Protein AF-0000000065886660 (afdb_homodimer)

Nearest PDB structures (foldseek):
  5f64-assembly2_C  TM=9.527E-01  e=3.305E-36  Shigella flexneri 2a str. 2457T
  3f6c-assembly3_B  TM=9.933E-01  e=7.565E-22  Escherichia coli K-12
  4gvp-assembly1_A  TM=5.693E-01  e=5.352E-15  Staphylococcus aureus subsp. aureus Mu50
  3cz5-assembly2_B  TM=9.365E-01  e=6.168E-10  Aurantimonas manganoxydans SI85-9A1
  4e7p-assembly2_A  TM=9.083E-01  e=7.001E-10  Streptococcus pneumoniae R6

Organism: Escherichia coli O157:H7 (NCBI:txid83334)

Solvent-accessible surface area (backbone atoms only — not comparable to full-atom values): 20986 Å² total; per-residue (Å²): 99,34,25,33,42,34,37,63,46,66,68,56,45,52,52,50,51,52,55,36,46,76,67,66,31,43,79,78,48,78,36,54,44,31,79,58,43,57,61,49,41,69,72,69,59,46,49,30,38,39,31,29,44,84,22,42,41,44,31,28,61,55,45,45,36,50,37,23,67,67,51,55,81,54,47,35,36,36,31,32,81,54,78,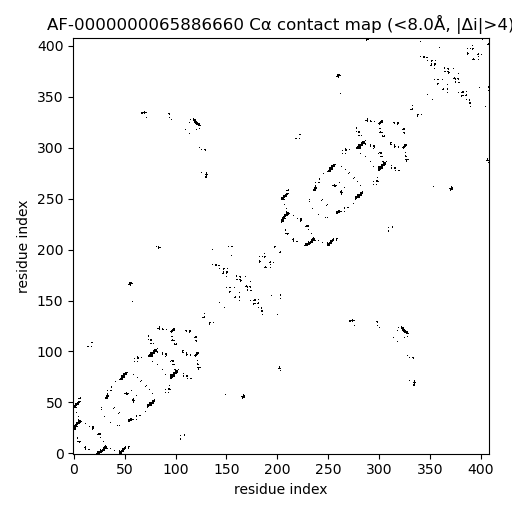31,38,69,60,26,51,54,39,46,75,48,56,40,30,19,33,36,26,59,68,90,27,68,62,50,55,53,51,24,52,52,34,38,76,70,43,20,23,26,31,48,54,63,67,62,78,47,51,48,87,56,62,66,59,53,56,35,60,69,67,54,50,72,66,31,47,53,51,49,51,39,44,70,70,67,45,49,61,63,56,45,13,61,38,53,67,49,50,52,68,56,45,50,50,38,48,52,51,44,28,58,58,62,71,32,90,42,71,65,44,46,53,52,52,26,54,77,68,57,44,116,99,33,25,33,42,33,38,62,45,67,68,58,46,52,53,50,49,52,54,37,46,75,68,66,31,44,77,78,48,78,35,56,43,32,79,59,42,57,61,50,42,70,70,67,60,46,49,30,37,40,30,28,45,82,24,42,39,43,33,28,61,56,46,46,37,51,36,22,66,69,52,56,81,55,46,35,37,36,31,31,81,54,78,30,37,68,60,28,50,54,38,46,75,48,56,38,32,21,34,37,25,60,66,88,27,68,62,49,54,54,52,25,52,51,33,37,76,72,43,20,23,28,30,49,53,61,66,61,77,47,51,48,87,56,63,66,58,53,56,34,58,68,68,53,48,72,66,31,48,53,52,51,52,40,44,70,70,67,44,50,60,64,54,46,12,62,37,51,67,49,49,51,67,55,45,50,50,38,49,52,50,45,27,57,59,62,70,32,92,43,70,65,44,45,50,51,52,25,55,78,67,56,44,116

Radius of gyration: 22.22 Å; Cα contacts (8 Å, |Δi|>4): 726; chains: 2; bounding box: 50×59×55 Å

Secondary structure (DSSP, 8-state):
-EEEEE-S-HHHHHHHHHHHHHTT-EEEEEESSSTTHHHHHHHH--SEEEEETT-SSS-HHHHHHHHHHTT--SEEEEEESS--HHHHHHHHHTT-SEEEESSS-THHHHHHHHHHHTTEEEEE--THHHHSSTHHHHHHHHT--HHHHHHHHHHHTT--HHHHHHHHTS-HHHHHHHHHHHHHHHT-SSHHHHHHHHHHTT--/-EEEEE-S-HHHHHHHHHHHHHTT-EEEEEESSSTTHHHHHHHH--SEEEEETT-SSS-HHHHHHHHHHTT--SEEEEEESS--HHHHHHHHHTT-SEEEESSS-HHHHHHHHHHHHTTEEEEE--THHHHSSTHHHHHHHHT--HHHHHHHHHHHTT--HHHHHHHHTS-HHHHHHHHHHHHHHHT-SSHHHHHHHHHHTT--

pLDDT: mean 89.89, std 8.39, range [53.09, 98.62]

Sequence (408 aa):
MNAIIIDDHPLAIAAIRNLLIKNDIEILAELTEGGSAVQRVETLKPDIVIIDVDIPGVNGIQVLETLRKRQYSGIIIIVSAKNDHFYGKHCADAGANGFVSKKEGMNNIIAAIEAAKNGYCYFPFSLNRFVGSLTSDQQKLDSLSKQEISVMRYILDGKDNNDIAEKMFISNKTVSTYKSRLMEKLECKSLMDLYTFAQRNKIGMNAIIIDDHPLAIAAIRNLLIKNDIEILAELTEGGSAVQRVETLKPDIVIIDVDIPGVNGIQVLETLRKRQYSGIIIIVSAKNDHFYGKHCADAGANGFVSKKEGMNNIIAAIEAAKNGYCYFPFSLNRFVGSLTSDQQKLDSLSKQEISVMRYILDGKDNNDIAEKMFISNKTVSTYKSRLMEKLECKSLMDLYTFAQRNKIG

Foldseek 3Di:
DEEEEEAQDPVLVVVLQVLCVVVVYHYPYYHQALPCVLVVCVVVVGQEYEHEQQGFAQGRLNSLLVNVVVVNDHAYEYEYCDQFQLVQVSSVVSPHQEYYYVVVHSVVVVVQVVQVVVVHGYHDDDPCCPPHPCVVQVVLSVPADPLLVLLLQCVLVVDDLVRSCRRHVHDSVVSVVSPVVSCVSNVHPDSVSSNVSCVVSVHD/DEEEEEAQDPVLVVVLQVLCVVVVYHYPYYHQALPCVLVVCVVVVGQEYEHEQQGFAQGRLNSLLVNVVVPNPHAYEYEYCDQFQLVQVSSVVSPHQEYYYVVVHSVVVVVQVVQVVVVHGYGDDDPCCPPHPCVVQVVLSVPADPLLVLLLQCVLVVDDLVRSCRRHVHDSVVSVVSPVVSCVSNVHPDSVSSNVSCVVSVHD

InterPro domains:
  IPR000792 Transcription regulator LuxR, C-terminal [PF00196] (142-198)
  IPR000792 Transcription regulator LuxR, C-terminal [PR00038] (144-158)
  IPR000792 Transcription regulator LuxR, C-terminal [PR00038] (158-174)
  IPR000792 Transcription regulator LuxR, C-terminal [PR00038] (174-186)
  IPR000792 Transcription regulator LuxR, C-terminal [PS00622] (158-185)
  IPR000792 Transcription regulator LuxR, C-terminal [PS50043] (137-202)
  IPR000792 Transcription regulator LuxR, C-terminal [SM00421] (141-198)
  IPR000792 Transcription regulator LuxR, C-terminal [cd06170] (144-200)
  IPR001789 Signal transduction response regulator, receiver domain [PF00072] (4-114)
  IPR001789 Signal transduction response regulator, receiver domain [PS50110] (2-117)
  IPR001789 Signal transduction response regulator, receiver domain [SM00448] (1-113)
  IPR011006 CheY-like superfamily [SSF52172] (1-124)
  IPR016032 Signal transduction response regulator, C-terminal effector [SSF46894] (134-202)
  IPR036388 Winged helix-like DNA-binding domain superfamily [G3DSA:1.10.10.10] (132-204)
  IPR051015 DNA-binding transcriptional activator EvgA-like [PTHR45566] (2-202)
  IPR058244 DNA-binding transcriptional activator EvgA [NF007419] (1-204)
  IPR058245 NreC/VraR/RcsB-like, phosphoacceptor receiver domain [cd17535] (4-118)

Structure (mmCIF, N/CA/C/O backbone):
data_AF-0000000065886660-model_v1
#
loop_
_entity.id
_entity.type
_entity.pdbx_description
1 polymer 'DNA-binding transcriptional activator EvgA'
#
loop_
_atom_site.group_PDB
_atom_site.id
_atom_site.type_symbol
_atom_site.label_atom_id
_atom_site.label_alt_id
_atom_site.label_comp_id
_atom_site.label_asym_id
_atom_site.label_entity_id
_atom_site.label_seq_id
_atom_site.pdbx_PDB_ins_code
_atom_site.Cartn_x
_atom_site.Cartn_y
_atom_site.Cartn_z
_atom_site.occupancy
_atom_site.B_iso_or_equiv
_atom_site.auth_seq_id
_atom_site.auth_comp_id
_atom_site.auth_asym_id
_atom_site.auth_atom_id
_atom_site.pdbx_PDB_model_num
ATOM 1 N N . MET A 1 1 ? 22.344 8.406 6.328 1 95.25 1 MET A N 1
ATOM 2 C CA . MET A 1 1 ? 21.109 9.023 5.855 1 95.25 1 MET A CA 1
ATOM 3 C C . MET A 1 1 ? 20.719 10.211 6.734 1 95.25 1 MET A C 1
ATOM 5 O O . MET A 1 1 ? 21.125 10.281 7.895 1 95.25 1 MET A O 1
ATOM 9 N N . ASN A 1 2 ? 20.062 11.18 6.191 1 98.19 2 ASN A N 1
ATOM 10 C CA . ASN A 1 2 ? 19.641 12.375 6.918 1 98.19 2 ASN A CA 1
ATOM 11 C C . ASN A 1 2 ? 18.141 12.625 6.738 1 98.19 2 ASN A C 1
ATOM 13 O O . ASN A 1 2 ? 17.547 12.164 5.766 1 98.19 2 ASN A O 1
ATOM 17 N N . ALA A 1 3 ? 17.578 13.344 7.77 1 98.56 3 ALA A N 1
ATOM 18 C CA . ALA A 1 3 ? 16.125 13.484 7.762 1 98.56 3 ALA A CA 1
ATOM 19 C C . ALA A 1 3 ? 15.711 14.883 8.195 1 98.56 3 ALA A C 1
ATOM 21 O O . ALA A 1 3 ? 16.469 15.578 8.883 1 98.56 3 ALA A O 1
ATOM 22 N N . ILE A 1 4 ? 14.562 15.289 7.723 1 98.62 4 ILE A N 1
ATOM 23 C CA . ILE A 1 4 ? 13.828 16.422 8.258 1 98.62 4 ILE A CA 1
ATOM 24 C C . ILE A 1 4 ? 12.555 15.938 8.953 1 98.62 4 ILE A C 1
ATOM 26 O O . ILE A 1 4 ? 11.867 15.047 8.438 1 98.62 4 ILE A O 1
ATOM 30 N N . ILE A 1 5 ? 12.328 16.484 10.156 1 98 5 ILE A N 1
ATOM 31 C CA . ILE A 1 5 ? 11.102 16.188 10.891 1 98 5 ILE A CA 1
ATOM 32 C C . ILE A 1 5 ? 10.164 17.391 10.828 1 98 5 ILE A C 1
ATOM 34 O O . ILE A 1 5 ? 10.57 18.516 11.133 1 98 5 ILE A O 1
ATOM 38 N N . ILE A 1 6 ? 8.922 17.172 10.406 1 97.25 6 ILE A N 1
ATOM 39 C CA . ILE A 1 6 ? 7.891 18.203 10.383 1 97.25 6 ILE A CA 1
ATOM 40 C C . ILE A 1 6 ? 6.73 17.797 11.289 1 97.25 6 ILE A C 1
ATOM 42 O O . ILE A 1 6 ? 5.926 16.938 10.93 1 97.25 6 ILE A O 1
ATOM 46 N N . ASP A 1 7 ? 6.648 18.375 12.406 1 94.88 7 ASP A N 1
ATOM 47 C CA . ASP A 1 7 ? 5.676 18.062 13.453 1 94.88 7 ASP A CA 1
ATOM 48 C C . ASP A 1 7 ? 5.539 19.219 14.438 1 94.88 7 ASP A C 1
ATOM 50 O O . ASP A 1 7 ? 6.535 19.844 14.82 1 94.88 7 ASP A O 1
ATOM 54 N N . ASP A 1 8 ? 4.301 19.516 14.812 1 91.19 8 ASP A N 1
ATOM 55 C CA . ASP A 1 8 ? 4.137 20.688 15.68 1 91.19 8 ASP A CA 1
ATOM 56 C C . ASP A 1 8 ? 4.059 20.266 17.141 1 91.19 8 ASP A C 1
ATOM 58 O O . ASP A 1 8 ? 3.908 21.125 18.031 1 91.19 8 ASP A O 1
ATOM 62 N N . HIS A 1 9 ? 4.141 19.016 17.422 1 92.62 9 HIS A N 1
ATOM 63 C CA . HIS A 1 9 ? 4.145 18.547 18.797 1 92.62 9 HIS A CA 1
ATOM 64 C C . HIS A 1 9 ? 5.562 18.281 19.297 1 92.62 9 HIS A C 1
ATOM 66 O O . HIS A 1 9 ? 6.215 17.344 18.859 1 92.62 9 HIS A O 1
ATOM 72 N N . PRO A 1 10 ? 6.023 19.062 20.25 1 93.88 10 PRO A N 1
ATOM 73 C CA . PRO A 1 10 ? 7.41 18.969 20.703 1 93.88 10 PRO A CA 1
ATOM 74 C C . PRO A 1 10 ? 7.773 17.578 21.219 1 93.88 10 PRO A C 1
ATOM 76 O O . PRO A 1 10 ? 8.875 17.094 20.953 1 93.88 10 PRO A O 1
ATOM 79 N N . LEU A 1 11 ? 6.883 17.031 21.906 1 92.62 11 LEU A N 1
ATOM 80 C CA . LEU A 1 11 ? 7.156 15.711 22.453 1 92.62 11 LEU A CA 1
ATOM 81 C C . LEU A 1 11 ? 7.305 14.688 21.328 1 92.62 11 LEU A C 1
ATOM 83 O O . LEU A 1 11 ? 8.133 13.773 21.422 1 92.62 11 LEU A O 1
ATOM 87 N N . ALA A 1 12 ? 6.492 14.797 20.344 1 93.56 12 ALA A N 1
ATOM 88 C CA . ALA A 1 12 ? 6.605 13.898 19.203 1 93.56 12 ALA A CA 1
ATOM 89 C C . ALA A 1 12 ? 7.926 14.109 18.469 1 93.56 12 ALA A C 1
ATOM 91 O O . ALA A 1 12 ? 8.586 13.148 18.078 1 93.56 12 ALA A O 1
ATOM 92 N N . ILE A 1 13 ? 8.344 15.352 18.297 1 95.88 13 ILE A N 1
ATOM 93 C CA . ILE A 1 13 ? 9.609 15.672 17.641 1 95.88 13 ILE A CA 1
ATOM 94 C C . ILE A 1 13 ? 10.766 15.023 18.406 1 95.88 13 ILE A C 1
ATOM 96 O O . ILE A 1 13 ? 11.625 14.375 17.812 1 95.88 13 ILE A O 1
ATOM 100 N N . ALA A 1 14 ? 10.742 15.227 19.672 1 95.62 14 ALA A N 1
ATOM 101 C CA . ALA A 1 14 ? 11.805 14.672 20.516 1 95.62 14 ALA A CA 1
ATOM 102 C C . ALA A 1 14 ? 11.867 13.148 20.391 1 95.62 14 ALA A C 1
ATOM 104 O O . ALA A 1 14 ? 12.953 12.57 20.281 1 95.62 14 ALA A O 1
ATOM 105 N N . ALA A 1 15 ? 10.719 12.539 20.453 1 94.69 15 ALA A N 1
ATOM 106 C CA . ALA A 1 15 ? 10.641 11.078 20.359 1 94.69 15 ALA A CA 1
ATOM 107 C C . ALA A 1 15 ? 11.156 10.586 19.016 1 94.69 15 ALA A C 1
ATOM 109 O O . ALA A 1 15 ? 11.93 9.625 18.953 1 94.69 15 ALA A O 1
ATOM 110 N N . ILE A 1 16 ? 10.781 11.234 17.953 1 96 16 ILE A N 1
ATOM 111 C CA . ILE A 1 16 ? 11.18 10.836 16.609 1 96 16 ILE A CA 1
ATOM 112 C C . ILE A 1 16 ? 12.672 11.078 16.422 1 96 16 ILE A C 1
ATOM 114 O O . ILE A 1 16 ? 13.383 10.242 15.859 1 96 16 ILE A O 1
ATOM 118 N N . ARG A 1 17 ? 13.133 12.25 16.922 1 96.62 17 ARG A N 1
ATOM 119 C CA . ARG A 1 17 ? 14.555 12.57 16.844 1 96.62 17 ARG A CA 1
ATOM 120 C C . ARG A 1 17 ? 15.391 11.469 17.5 1 96.62 17 ARG A C 1
ATOM 122 O O . ARG A 1 17 ? 16.344 10.969 16.891 1 96.62 17 ARG A O 1
ATOM 129 N N . ASN A 1 18 ? 15.047 11.117 18.672 1 95.69 18 ASN A N 1
ATOM 130 C CA . ASN A 1 18 ? 15.781 10.094 19.406 1 95.69 18 ASN A CA 1
ATOM 131 C C . ASN A 1 18 ? 15.766 8.758 18.656 1 95.69 18 ASN A C 1
ATOM 133 O O . ASN A 1 18 ? 16.781 8.062 18.609 1 95.69 18 ASN A O 1
ATOM 137 N N . LEU A 1 19 ? 14.609 8.398 18.203 1 95 19 LEU A N 1
ATOM 138 C CA . LEU A 1 19 ? 14.453 7.164 17.438 1 95 19 LEU A CA 1
ATOM 139 C C . LEU A 1 19 ? 15.375 7.148 16.219 1 95 19 LEU A C 1
ATOM 141 O O . LEU A 1 19 ? 16.047 6.145 15.969 1 95 19 LEU A O 1
ATOM 145 N N . LEU A 1 20 ? 15.414 8.242 15.461 1 96.56 20 LEU A N 1
ATOM 146 C CA . LEU A 1 20 ? 16.219 8.32 14.25 1 96.56 20 LEU A CA 1
ATOM 147 C C . LEU A 1 20 ? 17.703 8.289 14.578 1 96.56 20 LEU A C 1
ATOM 149 O O . LEU A 1 20 ? 18.469 7.586 13.922 1 96.56 20 LEU A O 1
ATOM 153 N N . ILE A 1 21 ? 18.094 9.023 15.602 1 96.44 21 ILE A N 1
ATOM 154 C CA . ILE A 1 21 ? 19.484 9.07 16 1 96.44 21 ILE A CA 1
ATOM 155 C C . ILE A 1 21 ? 19.953 7.672 16.406 1 96.44 21 ILE A C 1
ATOM 157 O O . ILE A 1 21 ? 21.047 7.234 16.016 1 96.44 21 ILE A O 1
ATOM 161 N N . LYS A 1 22 ? 19.125 6.984 17.125 1 95.94 22 LYS A N 1
ATOM 162 C CA . LYS A 1 22 ? 19.438 5.625 17.562 1 95.94 22 LYS A CA 1
ATOM 163 C C . LYS A 1 22 ? 19.625 4.695 16.375 1 95.94 22 LYS A C 1
ATOM 165 O O . LYS A 1 22 ? 20.266 3.648 16.5 1 95.94 22 LYS A O 1
ATOM 170 N N . ASN A 1 23 ? 19.094 5.02 15.289 1 96.06 23 ASN A N 1
ATOM 171 C CA . ASN A 1 23 ? 19.203 4.195 14.094 1 96.06 23 ASN A CA 1
ATOM 172 C C . ASN A 1 23 ? 20.141 4.832 13.062 1 96.06 23 ASN A C 1
ATOM 174 O O . ASN A 1 23 ? 19.984 4.602 11.859 1 96.06 23 ASN A O 1
ATOM 178 N N . ASP A 1 24 ? 20.984 5.715 13.484 1 97.06 24 ASP A N 1
ATOM 179 C CA . ASP A 1 24 ? 22.094 6.297 12.727 1 97.06 24 ASP A CA 1
ATOM 180 C C . ASP A 1 24 ? 21.578 7.191 11.602 1 97.06 24 ASP A C 1
ATOM 182 O O . ASP A 1 24 ? 22.109 7.176 10.492 1 97.06 24 ASP A O 1
ATOM 186 N N . ILE A 1 25 ? 20.5 7.934 11.828 1 97.44 25 ILE A N 1
ATOM 187 C CA . ILE A 1 25 ? 19.969 8.914 10.891 1 97.44 25 ILE A CA 1
ATOM 188 C C . ILE A 1 25 ? 20.156 10.32 11.461 1 97.44 25 ILE A C 1
ATOM 190 O O . ILE A 1 25 ? 19.734 10.609 12.578 1 97.44 25 ILE A O 1
ATOM 194 N N . GLU A 1 26 ? 20.766 11.109 10.727 1 98.06 26 GLU A N 1
ATOM 195 C CA . GLU A 1 26 ? 21.047 12.477 11.156 1 98.06 26 GLU A CA 1
ATOM 196 C C . GLU A 1 26 ? 19.844 13.391 10.922 1 98.06 26 GLU A C 1
ATOM 198 O O . GLU A 1 26 ? 19.172 13.297 9.898 1 98.06 26 GLU A O 1
ATOM 203 N N . ILE A 1 27 ? 19.688 14.336 11.836 1 98.25 27 ILE A N 1
ATOM 204 C CA . ILE A 1 27 ? 18.594 15.289 11.711 1 98.25 27 ILE A CA 1
ATOM 205 C C . ILE A 1 27 ? 19.109 16.609 11.133 1 98.25 27 ILE A C 1
ATOM 207 O O . ILE A 1 27 ? 19.922 17.281 11.758 1 98.25 27 ILE A O 1
ATOM 211 N N . LEU A 1 28 ? 18.609 16.984 10.008 1 98.38 28 LEU A N 1
ATOM 212 C CA . LEU A 1 28 ? 19.031 18.203 9.359 1 98.38 28 LEU A CA 1
ATOM 213 C C . LEU A 1 28 ? 18.234 19.406 9.852 1 98.38 28 LEU A C 1
ATOM 215 O O . LEU A 1 28 ? 18.734 20.531 9.906 1 98.38 28 LEU A O 1
ATOM 219 N N . ALA A 1 29 ? 16.922 19.203 10.086 1 98.06 29 ALA A N 1
ATOM 220 C CA . ALA A 1 29 ? 16.031 20.281 10.516 1 98.06 29 ALA A CA 1
ATOM 221 C C . ALA A 1 29 ? 14.766 19.734 11.156 1 98.06 29 ALA A C 1
ATOM 223 O O . ALA A 1 29 ? 14.367 18.594 10.875 1 98.06 29 ALA A O 1
ATOM 224 N N . GLU A 1 30 ? 14.266 20.484 12.023 1 97.88 30 GLU A N 1
ATOM 225 C CA . GLU A 1 30 ? 12.961 20.25 12.641 1 97.88 30 GLU A CA 1
ATOM 226 C C . GLU A 1 30 ? 12.023 21.438 12.406 1 97.88 30 GLU A C 1
ATOM 228 O O . GLU A 1 30 ? 12.352 22.562 12.758 1 97.88 30 GLU A O 1
ATOM 233 N N . LEU A 1 31 ? 10.93 21.141 11.758 1 96.44 31 LEU A N 1
ATOM 234 C CA . LEU A 1 31 ? 9.961 22.172 11.43 1 96.44 31 LEU A CA 1
ATOM 235 C C . LEU A 1 31 ? 8.648 21.953 12.18 1 96.44 31 LEU A C 1
ATOM 237 O O . LEU A 1 31 ? 8.273 20.812 12.445 1 96.44 31 LEU A O 1
ATOM 241 N N . THR A 1 32 ? 7.91 23.031 12.453 1 93.44 32 THR A N 1
ATOM 242 C CA . THR A 1 32 ? 6.695 22.906 13.25 1 93.44 32 THR A CA 1
ATOM 243 C C . THR A 1 32 ? 5.469 23.312 12.438 1 93.44 32 THR A C 1
ATOM 245 O O . THR A 1 32 ? 4.359 23.375 12.977 1 93.44 32 THR A O 1
ATOM 248 N N . GLU A 1 33 ? 5.719 23.594 11.219 1 88.81 33 GLU A N 1
ATOM 249 C CA . GLU A 1 33 ? 4.621 23.969 10.328 1 88.81 33 GLU A CA 1
ATOM 250 C C . GLU A 1 33 ? 4.953 23.625 8.875 1 88.81 33 GLU A C 1
ATOM 252 O O . GLU A 1 33 ? 6.113 23.391 8.539 1 88.81 33 GLU A O 1
ATOM 257 N N . GLY A 1 34 ? 3.885 23.609 7.977 1 88.75 34 GLY A N 1
ATOM 258 C CA . GLY A 1 34 ? 4.043 23.141 6.609 1 88.75 34 GLY A CA 1
ATOM 259 C C . GLY A 1 34 ? 4.461 24.234 5.648 1 88.75 34 GLY A C 1
ATOM 260 O O . GLY A 1 34 ? 4.961 23.953 4.555 1 88.75 34 GLY A O 1
ATOM 261 N N . GLY A 1 35 ? 4.277 25.469 6.051 1 86.56 35 GLY A N 1
ATOM 262 C CA . GLY A 1 35 ? 4.473 26.578 5.141 1 86.56 35 GLY A CA 1
ATOM 263 C C . GLY A 1 35 ? 5.875 26.641 4.559 1 86.56 35 GLY A C 1
ATOM 264 O O . GLY A 1 35 ? 6.047 26.906 3.369 1 86.56 35 GLY A O 1
ATOM 265 N N . SER A 1 36 ? 6.867 26.391 5.359 1 91.06 36 SER A N 1
ATOM 266 C CA . SER A 1 36 ? 8.25 26.484 4.91 1 91.06 36 SER A CA 1
ATOM 267 C C . SER A 1 36 ? 8.82 25.109 4.59 1 91.06 36 SER A C 1
ATOM 269 O O . SER A 1 36 ? 9.992 24.984 4.223 1 91.06 36 SER A O 1
ATOM 271 N N . ALA A 1 37 ? 8.062 24.141 4.703 1 94.38 37 ALA A N 1
ATOM 272 C CA . ALA A 1 37 ? 8.539 22.75 4.641 1 94.38 37 ALA A CA 1
ATOM 273 C C . ALA A 1 37 ? 9.109 22.438 3.262 1 94.38 37 ALA A C 1
ATOM 275 O O . ALA A 1 37 ? 10.219 21.906 3.15 1 94.38 37 ALA A O 1
ATOM 276 N N . VAL A 1 38 ? 8.398 22.766 2.221 1 95.88 38 VAL A N 1
ATOM 277 C CA . VAL A 1 38 ? 8.789 22.422 0.857 1 95.88 38 VAL A CA 1
ATOM 278 C C . VAL A 1 38 ? 10.109 23.109 0.514 1 95.88 38 VAL A C 1
ATOM 280 O O . VAL A 1 38 ? 11.031 22.469 -0.006 1 95.88 38 VAL A O 1
ATOM 283 N N . GLN A 1 39 ? 10.172 24.391 0.836 1 95.88 39 GLN A N 1
ATOM 284 C CA . GLN A 1 39 ? 11.391 25.141 0.558 1 95.88 39 GLN A CA 1
ATOM 285 C C . GLN A 1 39 ? 12.586 24.547 1.289 1 95.88 39 GLN A C 1
ATOM 287 O O . GLN A 1 39 ? 13.68 24.438 0.719 1 95.88 39 GLN A O 1
ATOM 292 N N . ARG A 1 40 ? 12.414 24.234 2.51 1 97.12 40 ARG A N 1
ATOM 293 C CA . ARG A 1 40 ? 13.5 23.688 3.309 1 97.12 40 ARG A CA 1
ATOM 294 C C . ARG A 1 40 ? 13.961 22.344 2.75 1 97.12 40 ARG A C 1
ATOM 296 O O . ARG A 1 40 ? 15.164 22.047 2.721 1 97.12 40 ARG A O 1
ATOM 303 N N . VAL A 1 41 ? 13.094 21.516 2.322 1 97.56 41 VAL A N 1
ATOM 304 C CA . VAL A 1 41 ? 13.43 20.219 1.74 1 97.56 41 VAL A CA 1
ATOM 305 C C . VAL A 1 41 ? 14.211 20.422 0.447 1 97.56 41 VAL A C 1
ATOM 307 O O . VAL A 1 41 ? 15.18 19.703 0.182 1 97.56 41 VAL A O 1
ATOM 310 N N . GLU A 1 42 ? 13.742 21.344 -0.311 1 96.44 42 GLU A N 1
ATOM 311 C CA . GLU A 1 42 ? 14.422 21.625 -1.575 1 96.44 42 GLU A CA 1
ATOM 312 C C . GLU A 1 42 ? 15.844 22.125 -1.343 1 96.44 42 GLU A C 1
ATOM 314 O O . GLU A 1 42 ? 16.75 21.828 -2.127 1 96.44 42 GLU A O 1
ATOM 319 N N . THR A 1 43 ? 15.984 22.859 -0.321 1 97 43 THR A N 1
ATOM 320 C CA . THR A 1 43 ? 17.281 23.453 -0.019 1 97 43 THR A CA 1
ATOM 321 C C . THR A 1 43 ? 18.219 22.438 0.599 1 97 43 THR A C 1
ATOM 323 O O . THR A 1 43 ? 19.375 22.312 0.181 1 97 43 THR A O 1
ATOM 326 N N . LEU A 1 44 ? 17.75 21.672 1.522 1 97.69 44 LEU A N 1
ATOM 327 C CA . LEU A 1 44 ? 18.609 20.797 2.324 1 97.69 44 LEU A CA 1
ATOM 328 C C . LEU A 1 44 ? 18.719 19.422 1.692 1 97.69 44 LEU A C 1
ATOM 330 O O . LEU A 1 44 ? 19.641 18.656 2.014 1 97.69 44 LEU A O 1
ATOM 334 N N . LYS A 1 45 ? 17.703 19.016 0.864 1 97.12 45 LYS A N 1
ATOM 335 C CA . LYS A 1 45 ? 17.672 17.781 0.094 1 97.12 45 LYS A CA 1
ATOM 336 C C . LYS A 1 45 ? 17.875 16.562 0.995 1 97.12 45 LYS A C 1
ATOM 338 O O . LYS A 1 45 ? 18.75 15.734 0.737 1 97.12 45 LYS A O 1
ATOM 343 N N . PRO A 1 46 ? 17.062 16.438 2.055 1 98.5 46 PRO A N 1
ATOM 344 C CA . PRO A 1 46 ? 17.172 15.281 2.941 1 98.5 46 PRO A CA 1
ATOM 345 C C . PRO A 1 46 ? 16.891 13.961 2.225 1 98.5 46 PRO A C 1
ATOM 347 O O . PRO A 1 46 ? 16.234 13.945 1.188 1 98.5 46 PRO A O 1
ATOM 350 N N . ASP A 1 47 ? 17.438 12.836 2.814 1 98.38 47 ASP A N 1
ATOM 351 C CA . ASP A 1 47 ? 17.094 11.508 2.328 1 98.38 47 ASP A CA 1
ATOM 352 C C . ASP A 1 47 ? 15.672 11.125 2.74 1 98.38 47 ASP A C 1
ATOM 354 O O . ASP A 1 47 ? 14.992 10.375 2.029 1 98.38 47 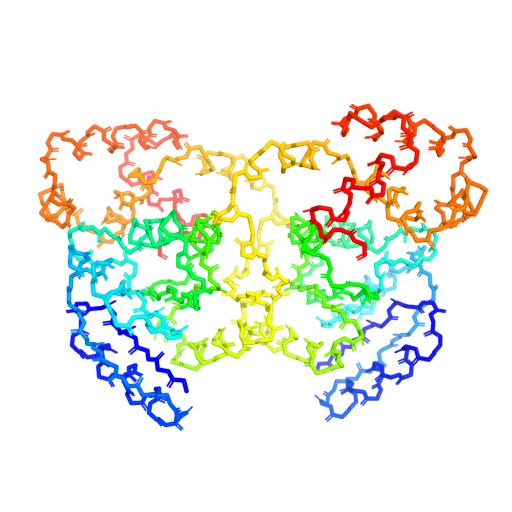ASP A O 1
ATOM 358 N N . ILE A 1 48 ? 15.305 11.594 3.945 1 98.56 48 ILE A N 1
ATOM 359 C CA . ILE A 1 48 ? 14.039 11.203 4.559 1 98.56 48 ILE A CA 1
ATOM 360 C C . ILE A 1 48 ? 13.312 12.445 5.07 1 98.56 48 ILE A C 1
ATOM 362 O O . ILE A 1 48 ? 13.938 13.336 5.664 1 98.56 48 ILE A O 1
ATOM 366 N N . VAL A 1 49 ? 12.047 12.5 4.871 1 98.56 49 VAL A N 1
ATOM 367 C CA . VAL A 1 49 ? 11.188 13.5 5.496 1 98.56 49 VAL A CA 1
ATOM 368 C C . VAL A 1 49 ? 10.086 12.812 6.293 1 98.56 49 VAL A C 1
ATOM 370 O O . VAL A 1 49 ? 9.352 11.977 5.762 1 98.56 49 VAL A O 1
ATOM 373 N N . ILE A 1 50 ? 10.008 13.062 7.539 1 97.81 50 ILE A N 1
ATOM 374 C CA . ILE A 1 50 ? 8.93 12.586 8.398 1 97.81 50 ILE A CA 1
ATOM 375 C C . ILE A 1 50 ? 7.938 13.719 8.664 1 97.81 50 ILE A C 1
ATOM 377 O O . ILE A 1 50 ? 8.305 14.75 9.227 1 97.81 50 ILE A O 1
ATOM 381 N N . ILE A 1 51 ? 6.664 13.508 8.273 1 97.25 51 ILE A N 1
ATOM 382 C CA . ILE A 1 51 ? 5.688 14.586 8.305 1 97.25 51 ILE A CA 1
ATOM 383 C C . ILE A 1 51 ? 4.473 14.164 9.133 1 97.25 51 ILE A C 1
ATOM 385 O O . ILE A 1 51 ? 3.855 13.133 8.852 1 97.25 51 ILE A O 1
ATOM 389 N N . ASP A 1 52 ? 4.176 14.938 10.117 1 93.88 52 ASP A N 1
ATOM 390 C CA . ASP A 1 52 ? 2.879 14.781 10.773 1 93.88 52 ASP A CA 1
ATOM 391 C C . ASP A 1 52 ? 1.742 15.211 9.844 1 93.88 52 ASP A C 1
ATOM 393 O O . ASP A 1 52 ? 1.793 16.281 9.242 1 93.88 52 ASP A O 1
ATOM 397 N N . VAL A 1 53 ? 0.725 14.422 9.766 1 89.44 53 VAL A N 1
ATOM 398 C CA . VAL A 1 53 ? -0.367 14.68 8.836 1 89.44 53 VAL A CA 1
ATOM 399 C C . VAL A 1 53 ? -1.135 15.93 9.273 1 89.44 53 VAL A C 1
ATOM 401 O O . VAL A 1 53 ? -1.646 16.672 8.438 1 89.44 53 VAL A O 1
ATOM 404 N N . ASP A 1 54 ? -1.25 16.172 10.562 1 83.81 54 ASP A N 1
ATOM 405 C CA . ASP A 1 54 ? -2.066 17.25 11.102 1 83.81 54 ASP A CA 1
ATOM 406 C C . ASP A 1 54 ? -1.204 18.453 11.492 1 83.81 54 ASP A C 1
ATOM 408 O O . ASP A 1 54 ? -1.461 19.109 12.5 1 83.81 54 ASP A O 1
ATOM 412 N N . ILE A 1 55 ? -0.38 18.828 10.781 1 85.88 55 ILE A N 1
ATOM 413 C CA . ILE A 1 55 ? 0.427 20 11.086 1 85.88 55 ILE A CA 1
ATOM 414 C C . ILE A 1 55 ? -0.333 21.266 10.68 1 85.88 55 ILE A C 1
ATOM 416 O O . ILE A 1 55 ? -1.172 21.234 9.773 1 85.88 55 ILE A O 1
ATOM 420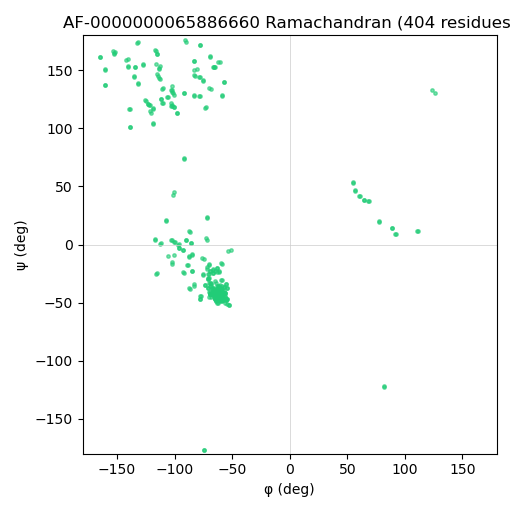 N N . PRO A 1 56 ? -0.13 22.375 11.328 1 80.62 56 PRO A N 1
ATOM 421 C CA . PRO A 1 56 ? -0.818 23.625 11.023 1 80.62 56 PRO A CA 1
ATOM 422 C C . PRO A 1 56 ? -0.461 24.172 9.648 1 80.62 56 PRO A C 1
ATOM 424 O O . PRO A 1 56 ? 0.647 23.953 9.156 1 80.62 56 PRO A O 1
ATOM 427 N N . GLY A 1 57 ? -1.451 24.938 9.109 1 79.06 57 GLY A N 1
ATOM 428 C CA . GLY A 1 57 ? -1.235 25.562 7.809 1 79.06 57 GLY A CA 1
ATOM 429 C C . GLY A 1 57 ? -1.492 24.609 6.652 1 79.06 57 GLY A C 1
ATOM 430 O O . GLY A 1 57 ? -2.604 24.094 6.496 1 79.06 57 GLY A O 1
ATOM 431 N N . VAL A 1 58 ? -0.425 24.484 5.906 1 76.94 58 VAL A N 1
ATOM 432 C CA . VAL A 1 58 ? -0.506 23.484 4.852 1 76.94 58 VAL A CA 1
ATOM 433 C C . VAL A 1 58 ? -0.409 22.078 5.461 1 76.94 58 VAL A C 1
ATOM 435 O O . VAL A 1 58 ? 0.561 21.766 6.156 1 76.94 58 VAL A O 1
ATOM 438 N N . ASN A 1 59 ? -1.466 21.328 5.277 1 82.94 59 ASN A N 1
ATOM 439 C CA . ASN A 1 59 ? -1.467 20.047 5.965 1 82.94 59 ASN A CA 1
ATOM 440 C C . ASN A 1 59 ? -0.426 19.094 5.379 1 82.94 59 ASN A C 1
ATOM 442 O O . ASN A 1 59 ? 0.124 19.359 4.309 1 82.94 59 ASN A O 1
ATOM 446 N N . GLY A 1 60 ? -0.087 18.109 6.094 1 89.56 60 GLY A N 1
ATOM 447 C CA . GLY A 1 60 ? 0.986 17.188 5.758 1 89.56 60 GLY A CA 1
ATOM 448 C C . GLY A 1 60 ? 0.817 16.562 4.391 1 89.56 60 GLY A C 1
ATOM 449 O O . GLY A 1 60 ? 1.801 16.312 3.691 1 89.56 60 GLY A O 1
ATOM 450 N N . ILE A 1 61 ? -0.415 16.328 4.02 1 88.5 61 ILE A N 1
ATOM 451 C CA . ILE A 1 61 ? -0.692 15.703 2.727 1 88.5 61 ILE A CA 1
ATOM 452 C C . ILE A 1 61 ? -0.358 16.688 1.604 1 88.5 61 ILE A C 1
ATOM 454 O O . ILE A 1 61 ? 0.176 16.281 0.564 1 88.5 61 ILE A O 1
ATOM 458 N N . GLN A 1 62 ? -0.695 17.922 1.801 1 87.5 62 GLN A N 1
ATOM 459 C CA . GLN A 1 62 ? -0.375 18.938 0.809 1 87.5 62 GLN A CA 1
ATOM 460 C C . GLN A 1 62 ? 1.134 19.094 0.648 1 87.5 62 GLN A C 1
ATOM 462 O O . GLN A 1 62 ? 1.63 19.266 -0.466 1 87.5 62 GLN A O 1
ATOM 467 N N . VAL A 1 63 ? 1.82 19.078 1.748 1 93.75 63 VAL A N 1
ATOM 468 C CA . VAL A 1 63 ? 3.277 19.141 1.693 1 93.75 63 VAL A CA 1
ATOM 469 C C . VAL A 1 63 ? 3.811 17.953 0.879 1 93.75 63 VAL A C 1
ATOM 471 O O . VAL A 1 63 ? 4.645 18.141 -0.012 1 93.75 63 VAL A O 1
ATOM 474 N N . LEU A 1 64 ? 3.314 16.781 1.188 1 94.88 64 LEU A N 1
ATOM 475 C CA . LEU A 1 64 ? 3.67 15.555 0.472 1 94.88 64 LEU A CA 1
ATOM 476 C C . LEU A 1 64 ? 3.469 15.727 -1.029 1 94.88 64 LEU A C 1
ATOM 478 O O . LEU A 1 64 ? 4.391 15.484 -1.814 1 94.88 64 LEU A O 1
ATOM 482 N N . GLU A 1 65 ? 2.352 16.156 -1.408 1 91.19 65 GLU A N 1
ATOM 483 C CA . GLU A 1 65 ? 2.004 16.297 -2.818 1 91.19 65 GLU A CA 1
ATOM 484 C C . GLU A 1 65 ? 2.922 17.297 -3.516 1 91.19 65 GLU A C 1
ATOM 486 O O . GLU A 1 65 ? 3.377 17.047 -4.637 1 91.19 65 GLU A O 1
ATOM 491 N N . THR A 1 66 ? 3.055 18.391 -2.854 1 92.94 66 THR A N 1
ATOM 492 C CA . THR A 1 66 ? 3.902 19.422 -3.43 1 92.94 66 THR A CA 1
ATOM 493 C C . THR A 1 66 ? 5.328 18.922 -3.615 1 92.94 66 THR A C 1
ATOM 495 O O . THR A 1 66 ? 5.949 19.156 -4.652 1 92.94 66 THR A O 1
ATOM 498 N N . LEU A 1 67 ? 5.863 18.25 -2.672 1 95.81 67 LEU A N 1
ATOM 499 C CA . LEU A 1 67 ? 7.219 17.703 -2.762 1 95.81 67 LEU A CA 1
ATOM 500 C C . LEU A 1 67 ? 7.352 16.766 -3.955 1 95.81 67 LEU A C 1
ATOM 502 O O . LEU A 1 67 ? 8.336 16.844 -4.695 1 95.81 67 LEU A O 1
ATOM 506 N N . ARG A 1 68 ? 6.367 15.883 -4.129 1 94.25 68 ARG A N 1
ATOM 507 C CA . ARG A 1 68 ? 6.41 14.945 -5.246 1 94.25 68 ARG A CA 1
ATOM 508 C C . ARG A 1 68 ? 6.254 15.672 -6.578 1 94.25 68 ARG A C 1
ATOM 510 O O . ARG A 1 68 ? 6.949 15.359 -7.547 1 94.25 68 ARG A O 1
ATOM 517 N N . LYS A 1 69 ? 5.359 16.609 -6.625 1 89.19 69 LYS A N 1
ATOM 518 C CA . LYS A 1 69 ? 5.195 17.422 -7.828 1 89.19 69 LYS A CA 1
ATOM 519 C C . LYS A 1 69 ? 6.5 18.109 -8.203 1 89.19 69 LYS A C 1
ATOM 521 O O . LYS A 1 69 ? 6.793 18.297 -9.383 1 89.19 69 LYS A O 1
ATOM 526 N N . ARG A 1 70 ? 7.172 18.484 -7.191 1 92.19 70 ARG A N 1
ATOM 527 C CA . ARG A 1 70 ? 8.445 19.156 -7.41 1 92.19 70 ARG A CA 1
ATOM 528 C C . ARG A 1 70 ? 9.586 18.156 -7.543 1 92.19 70 ARG A C 1
ATOM 530 O O . ARG A 1 70 ? 10.758 18.5 -7.371 1 92.19 70 ARG A O 1
ATOM 537 N N . GLN A 1 71 ? 9.297 16.922 -7.668 1 91.25 71 GLN A N 1
ATOM 538 C CA . GLN A 1 71 ? 10.18 15.828 -8.086 1 91.25 71 GLN A CA 1
ATOM 539 C C . GLN A 1 71 ? 11.109 15.406 -6.949 1 91.25 71 GLN A C 1
ATOM 541 O O . GLN A 1 71 ? 12.234 14.961 -7.191 1 91.25 71 GLN A O 1
ATOM 546 N N . TYR A 1 72 ? 10.719 15.75 -5.734 1 95.25 72 TYR A N 1
ATOM 547 C CA . TYR A 1 72 ? 11.469 15.18 -4.625 1 95.25 72 TYR A CA 1
ATOM 548 C C . TYR A 1 72 ? 11.43 13.656 -4.66 1 95.25 72 TYR A C 1
ATOM 550 O O . TYR A 1 72 ? 10.352 13.062 -4.668 1 95.25 72 TYR A O 1
ATOM 558 N N . SER A 1 73 ? 12.602 12.977 -4.578 1 94.38 73 SER A N 1
ATOM 559 C CA . SER A 1 73 ? 12.664 11.531 -4.789 1 94.38 73 SER A CA 1
ATOM 560 C C . SER A 1 73 ? 13.016 10.797 -3.5 1 94.38 73 SER A C 1
ATOM 562 O O . SER A 1 73 ? 13.156 9.578 -3.492 1 94.38 73 SER A O 1
ATOM 564 N N . GLY A 1 74 ? 13.203 11.539 -2.428 1 96.94 74 GLY A N 1
ATOM 565 C CA . GLY A 1 74 ? 13.547 10.891 -1.172 1 96.94 74 GLY A CA 1
ATOM 566 C C . GLY A 1 74 ? 12.375 10.188 -0.517 1 96.94 74 GLY A C 1
ATOM 567 O O . GLY A 1 74 ? 11.281 10.148 -1.073 1 96.94 74 GLY A O 1
ATOM 568 N N . ILE A 1 75 ? 12.609 9.633 0.682 1 98.31 75 ILE A N 1
ATOM 569 C CA . ILE A 1 75 ? 11.609 8.883 1.438 1 98.31 75 ILE A CA 1
ATOM 570 C C . ILE A 1 75 ? 10.719 9.844 2.219 1 98.31 75 ILE A C 1
ATOM 572 O O . ILE A 1 75 ? 11.219 10.742 2.904 1 98.31 75 ILE A O 1
ATOM 576 N N . ILE A 1 76 ? 9.461 9.688 2.053 1 98.38 76 ILE A N 1
ATOM 577 C CA . ILE A 1 76 ? 8.516 10.477 2.832 1 98.38 76 ILE A CA 1
ATOM 578 C C . ILE A 1 76 ? 7.648 9.555 3.688 1 98.38 76 ILE A C 1
ATOM 580 O O . ILE A 1 76 ? 6.922 8.711 3.158 1 98.38 76 ILE A O 1
ATOM 584 N N . ILE A 1 77 ? 7.738 9.688 4.969 1 98 77 ILE A N 1
ATOM 585 C CA . ILE A 1 77 ? 6.898 8.953 5.906 1 98 77 ILE A CA 1
ATOM 586 C C . ILE A 1 77 ? 5.926 9.914 6.586 1 98 77 ILE A C 1
ATOM 588 O O . ILE A 1 77 ? 6.344 10.875 7.234 1 98 77 ILE A O 1
ATOM 592 N N . ILE A 1 78 ? 4.629 9.594 6.414 1 96.69 78 ILE A N 1
ATOM 593 C CA . ILE A 1 78 ? 3.598 10.375 7.094 1 96.69 78 ILE A CA 1
ATOM 594 C C . ILE A 1 78 ? 3.264 9.727 8.438 1 96.69 78 ILE A C 1
ATOM 596 O O . ILE A 1 78 ? 3.068 8.516 8.516 1 96.69 78 ILE A O 1
ATOM 600 N N . VAL A 1 79 ? 3.258 10.539 9.461 1 95.06 79 VAL A N 1
ATOM 601 C CA . VAL A 1 79 ? 2.896 10.031 10.781 1 95.06 79 VAL A CA 1
ATOM 602 C C . VAL A 1 79 ? 1.6 10.688 11.25 1 95.06 79 VAL A C 1
ATOM 604 O O . VAL A 1 79 ? 1.301 11.828 10.875 1 95.06 79 VAL A O 1
ATOM 607 N N . SER A 1 80 ? 0.814 9.93 11.992 1 89.75 80 SER A N 1
ATOM 608 C CA . SER A 1 80 ? -0.469 10.406 12.5 1 89.75 80 SER A CA 1
ATOM 609 C C . SER A 1 80 ? -0.729 9.891 13.914 1 89.75 80 SER A C 1
ATOM 611 O O . SER A 1 80 ? -0.078 8.945 14.367 1 89.75 80 SER A O 1
ATOM 613 N N .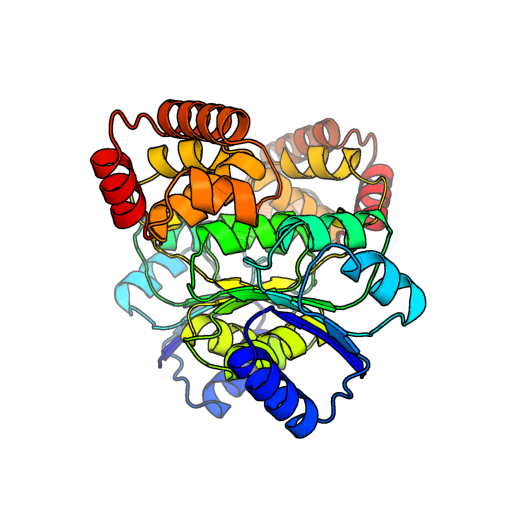 ALA A 1 81 ? -1.609 10.578 14.617 1 81.88 81 ALA A N 1
ATOM 614 C CA . ALA A 1 81 ? -2.033 10.086 15.93 1 81.88 81 ALA A CA 1
ATOM 615 C C . ALA A 1 81 ? -2.914 8.844 15.789 1 81.88 81 ALA A C 1
ATOM 617 O O . ALA A 1 81 ? -2.967 8.008 16.688 1 81.88 81 ALA A O 1
ATOM 618 N N . LYS A 1 82 ? -3.609 8.773 14.711 1 77.19 82 LYS A N 1
ATOM 619 C CA . LYS A 1 82 ? -4.527 7.664 14.492 1 77.19 82 LYS A CA 1
ATOM 620 C C . LYS A 1 82 ? -4.055 6.777 13.344 1 77.19 82 LYS A C 1
ATOM 622 O O . LYS A 1 82 ? -3.406 7.258 12.406 1 77.19 82 LYS A O 1
ATOM 627 N N . ASN A 1 83 ? -4.25 5.531 13.508 1 65.88 83 ASN A N 1
ATOM 628 C CA . ASN A 1 83 ? -3.918 4.566 12.461 1 65.88 83 ASN A CA 1
ATOM 629 C C . ASN A 1 83 ? -5.109 4.297 11.547 1 65.88 83 ASN A C 1
ATOM 631 O O . ASN A 1 83 ? -5.672 3.199 11.562 1 65.88 83 ASN A O 1
ATOM 635 N N . ASP A 1 84 ? -5.379 5.227 10.727 1 78.69 84 ASP A N 1
ATOM 636 C CA . ASP A 1 84 ? -6.586 5.105 9.922 1 78.69 84 ASP A CA 1
ATOM 637 C C . ASP A 1 84 ? -6.246 4.688 8.492 1 78.69 84 ASP A C 1
ATOM 639 O O . ASP A 1 84 ? -5.508 5.387 7.793 1 78.69 84 ASP A O 1
ATOM 643 N N . HIS A 1 85 ? -6.781 3.557 8.172 1 79.69 85 HIS A N 1
ATOM 644 C CA . HIS A 1 85 ? -6.57 3.031 6.828 1 79.69 85 HIS A CA 1
ATOM 645 C C . HIS A 1 85 ? -6.984 4.047 5.77 1 79.69 85 HIS A C 1
ATOM 647 O O . HIS A 1 85 ? -6.32 4.18 4.738 1 79.69 85 HIS A O 1
ATOM 653 N N . PHE A 1 86 ? -8.023 4.723 6.07 1 82.38 86 PHE A N 1
ATOM 654 C CA . PHE A 1 86 ? -8.562 5.652 5.086 1 82.38 86 PHE A CA 1
ATOM 655 C C . PHE A 1 86 ? -7.555 6.758 4.777 1 82.38 86 PHE A C 1
ATOM 657 O O . PHE A 1 86 ? -7.262 7.031 3.611 1 82.38 86 PHE A O 1
ATOM 664 N N . TYR A 1 87 ? -6.988 7.305 5.766 1 83.31 87 TYR A N 1
ATOM 665 C CA . TYR A 1 87 ? -6.008 8.367 5.562 1 83.31 87 TYR A CA 1
ATOM 666 C C . TYR A 1 87 ? -4.719 7.816 4.969 1 83.31 87 TYR A C 1
ATOM 668 O O . TYR A 1 87 ? -4.086 8.461 4.133 1 83.31 87 TYR A O 1
ATOM 676 N N . GLY A 1 88 ? -4.387 6.664 5.418 1 89.88 88 GLY A N 1
ATOM 677 C CA . GLY A 1 88 ? -3.219 6.004 4.859 1 89.88 88 GLY A CA 1
ATOM 678 C C . GLY A 1 88 ? -3.297 5.824 3.355 1 89.88 88 GLY A C 1
ATOM 679 O O . GLY A 1 88 ? -2.324 6.082 2.641 1 89.88 88 GLY A O 1
ATOM 680 N N . LYS A 1 89 ? -4.434 5.395 2.91 1 88 89 LYS A N 1
ATOM 681 C CA . LYS A 1 89 ? -4.633 5.191 1.478 1 88 89 LYS A CA 1
ATOM 682 C C . LYS A 1 89 ? -4.465 6.496 0.708 1 88 89 LYS A C 1
ATOM 684 O O . LYS A 1 89 ? -3.855 6.516 -0.363 1 88 89 LYS A O 1
ATOM 689 N N . HIS A 1 90 ? -5 7.535 1.213 1 86.69 90 HIS A N 1
ATOM 690 C CA . HIS A 1 90 ? -4.875 8.836 0.569 1 86.69 90 HIS A CA 1
ATOM 691 C C . HIS A 1 90 ? -3.418 9.273 0.482 1 86.69 90 HIS A C 1
ATOM 693 O O . HIS A 1 90 ? -2.994 9.844 -0.526 1 86.69 90 HIS A O 1
ATOM 699 N N . CYS A 1 91 ? -2.701 9.031 1.504 1 92.25 91 CYS A N 1
ATOM 700 C CA . CYS A 1 91 ? -1.284 9.383 1.516 1 92.25 91 CYS A CA 1
ATOM 701 C C . CYS A 1 91 ? -0.503 8.523 0.526 1 92.25 91 CYS A C 1
ATOM 703 O O . CYS A 1 91 ? 0.417 9.016 -0.133 1 92.25 91 CYS A O 1
ATOM 705 N N . ALA A 1 92 ? -0.861 7.281 0.429 1 92.56 92 ALA A N 1
ATOM 706 C CA . ALA A 1 92 ? -0.242 6.398 -0.56 1 92.56 92 ALA A CA 1
ATOM 707 C C . ALA A 1 92 ? -0.462 6.926 -1.976 1 92.56 92 ALA A C 1
ATOM 709 O O . ALA A 1 92 ? 0.476 6.992 -2.773 1 92.56 92 ALA A O 1
ATOM 710 N N . ASP A 1 93 ? -1.687 7.336 -2.223 1 87.69 93 ASP A N 1
ATOM 711 C CA . ASP A 1 93 ? -2.057 7.844 -3.541 1 87.69 93 ASP A CA 1
ATOM 712 C C . ASP A 1 93 ? -1.341 9.156 -3.848 1 87.69 93 ASP A C 1
ATOM 714 O O . ASP A 1 93 ? -1.163 9.516 -5.012 1 87.69 93 ASP A O 1
ATOM 718 N N . ALA A 1 94 ? -0.98 9.805 -2.787 1 89.56 94 ALA A N 1
ATOM 719 C CA . ALA A 1 94 ? -0.288 11.078 -2.955 1 89.56 94 ALA A CA 1
ATOM 720 C C . ALA A 1 94 ? 1.219 10.875 -3.084 1 89.56 94 ALA A C 1
ATOM 722 O O . ALA A 1 94 ? 1.961 11.82 -3.35 1 89.56 94 ALA A O 1
ATOM 723 N N . GLY A 1 95 ? 1.671 9.617 -2.799 1 93.75 95 GLY A N 1
ATOM 724 C CA . GLY A 1 95 ? 3.059 9.305 -3.1 1 93.75 95 GLY A CA 1
ATOM 725 C C . GLY A 1 95 ? 3.908 9.102 -1.858 1 93.75 95 GLY A C 1
ATOM 726 O O . GLY A 1 95 ? 5.137 9.133 -1.93 1 93.75 95 GLY A O 1
ATOM 727 N N . ALA A 1 96 ? 3.301 8.992 -0.727 1 96.94 96 ALA A N 1
ATOM 728 C CA . ALA A 1 96 ? 4.062 8.672 0.479 1 96.94 96 ALA A CA 1
ATOM 729 C C . ALA A 1 96 ? 4.645 7.266 0.4 1 96.94 96 ALA A C 1
ATOM 731 O O . ALA A 1 96 ? 4.066 6.379 -0.231 1 96.94 96 ALA A O 1
ATOM 732 N N . ASN A 1 97 ? 5.766 7.07 1.107 1 97.56 97 ASN A N 1
ATOM 733 C CA . ASN A 1 97 ? 6.332 5.73 1.228 1 97.56 97 ASN A CA 1
ATOM 734 C C . ASN A 1 97 ? 5.684 4.945 2.363 1 97.56 97 ASN A C 1
ATOM 736 O O . ASN A 1 97 ? 5.75 3.715 2.393 1 97.56 97 ASN A O 1
ATOM 740 N N . GLY A 1 98 ? 5.16 5.668 3.246 1 96.94 98 GLY A N 1
ATOM 741 C CA . GLY A 1 98 ? 4.5 5.031 4.375 1 96.94 98 GLY A CA 1
ATOM 742 C C . GLY A 1 98 ? 3.609 5.973 5.156 1 96.94 98 GLY A C 1
ATOM 743 O O . GLY A 1 98 ? 3.738 7.195 5.043 1 96.94 98 GLY A O 1
ATOM 744 N N . PHE A 1 99 ? 2.713 5.398 5.934 1 95.69 99 PHE A N 1
ATOM 745 C CA . PHE A 1 99 ? 1.804 6.043 6.875 1 95.69 99 PHE A CA 1
ATOM 746 C C . PHE A 1 99 ? 1.695 5.238 8.164 1 95.69 99 PHE A C 1
ATOM 748 O O . PHE A 1 99 ? 1.221 4.098 8.148 1 95.69 99 PHE A O 1
ATOM 755 N N . VAL A 1 100 ? 2.137 5.887 9.25 1 94.88 100 VAL A N 1
ATOM 756 C CA . VAL A 1 100 ? 2.24 5.117 10.484 1 94.88 100 VAL A CA 1
ATOM 757 C C . VAL A 1 100 ? 1.661 5.926 11.641 1 94.88 100 VAL A C 1
ATOM 759 O O . VAL A 1 100 ? 1.772 7.152 11.672 1 94.88 100 VAL A O 1
ATOM 762 N N . SER A 1 101 ? 1.05 5.156 12.516 1 89.5 101 SER A N 1
ATOM 763 C CA . SER A 1 101 ? 0.583 5.789 13.75 1 89.5 101 SER A CA 1
ATOM 764 C C . SER A 1 101 ? 1.729 5.996 14.734 1 89.5 101 SER A C 1
ATOM 766 O O . SER A 1 101 ? 2.502 5.074 14.992 1 89.5 101 SER A O 1
ATOM 768 N N . LYS A 1 102 ? 1.888 7.152 15.211 1 85.25 102 LYS A N 1
ATOM 769 C CA . LYS A 1 102 ? 2.939 7.402 16.188 1 85.25 102 LYS A CA 1
ATOM 770 C C . LYS A 1 102 ? 2.545 6.871 17.562 1 85.25 102 LYS A C 1
ATOM 772 O O . LYS A 1 102 ? 3.395 6.723 18.453 1 85.25 102 LYS A O 1
ATOM 777 N N . LYS A 1 103 ? 1.233 6.508 17.688 1 76.88 103 LYS A N 1
ATOM 778 C CA . LYS A 1 103 ? 0.782 5.906 18.938 1 76.88 103 LYS A CA 1
ATOM 779 C C . LYS A 1 103 ? 1.182 4.438 19.016 1 76.88 103 LYS A C 1
ATOM 781 O O . LYS A 1 103 ? 1.567 3.947 20.094 1 76.88 103 LYS A O 1
ATOM 786 N N . GLU A 1 104 ? 0.98 3.621 17.969 1 66.69 104 GLU A N 1
ATOM 787 C CA . GLU A 1 104 ? 1.202 2.178 17.953 1 66.69 104 GLU A CA 1
ATOM 788 C C . GLU A 1 104 ? 2.693 1.85 17.969 1 66.69 104 GLU A C 1
ATOM 790 O O . GLU A 1 104 ? 3.074 0.68 18.031 1 66.69 104 GLU A O 1
ATOM 795 N N . GLY A 1 105 ? 3.414 3.008 18.078 1 66.38 105 GLY A N 1
ATOM 796 C CA . GLY A 1 105 ? 4.801 2.668 18.359 1 66.38 105 GLY A CA 1
ATOM 797 C C . GLY A 1 105 ? 5.773 3.293 17.375 1 66.38 105 GLY A C 1
ATOM 798 O O . GLY A 1 105 ? 5.637 3.123 16.172 1 66.38 105 GLY A O 1
ATOM 799 N N . MET A 1 106 ? 6.695 3.854 17.891 1 79.44 106 MET A N 1
ATOM 800 C CA . MET A 1 106 ? 7.805 4.512 17.203 1 79.44 106 MET A CA 1
ATOM 801 C C . MET A 1 106 ? 8.562 3.521 16.328 1 79.44 106 MET A C 1
ATOM 803 O O . MET A 1 106 ? 9.172 3.91 15.328 1 79.44 106 MET A O 1
ATOM 807 N N . ASN A 1 107 ? 8.281 2.254 16.641 1 88 107 ASN A N 1
ATOM 808 C CA . ASN A 1 107 ? 9.016 1.226 15.898 1 88 107 ASN A CA 1
ATOM 809 C C . ASN A 1 107 ? 8.484 1.075 14.477 1 88 107 ASN A C 1
ATOM 811 O O . ASN A 1 107 ? 9.227 0.682 13.57 1 88 107 ASN A O 1
ATOM 815 N N . ASN A 1 108 ? 7.246 1.418 14.266 1 92.94 108 ASN A N 1
ATOM 816 C CA . ASN A 1 108 ? 6.695 1.331 12.914 1 92.94 108 ASN A CA 1
ATOM 817 C C . ASN A 1 108 ? 7.293 2.393 12 1 92.94 108 ASN A C 1
ATOM 819 O O . ASN A 1 108 ? 7.352 2.203 10.781 1 92.94 108 ASN A O 1
ATOM 823 N N . ILE A 1 109 ? 7.742 3.475 12.617 1 95.56 109 ILE A N 1
ATOM 824 C CA . ILE A 1 109 ? 8.406 4.496 11.82 1 95.56 109 ILE A CA 1
ATOM 825 C C . ILE A 1 109 ? 9.68 3.924 11.203 1 95.56 109 ILE A C 1
ATOM 827 O O . ILE A 1 109 ? 9.93 4.09 10.008 1 95.56 109 ILE A O 1
ATOM 831 N N . ILE A 1 110 ? 10.422 3.201 12 1 95.81 110 ILE A N 1
ATOM 832 C CA . ILE A 1 110 ? 11.664 2.615 11.523 1 95.81 110 ILE A CA 1
ATOM 833 C C . ILE A 1 110 ? 11.359 1.511 10.516 1 95.81 110 ILE A C 1
ATOM 835 O O . ILE A 1 110 ? 12.047 1.387 9.492 1 95.81 110 ILE A O 1
ATOM 839 N N . ALA A 1 111 ? 10.359 0.716 10.852 1 95.62 111 ALA A N 1
ATOM 840 C CA . ALA A 1 111 ? 9.953 -0.326 9.914 1 95.62 111 ALA A CA 1
ATOM 841 C C . ALA A 1 111 ? 9.594 0.272 8.555 1 95.62 111 ALA A C 1
ATOM 843 O O . ALA A 1 111 ? 9.961 -0.274 7.512 1 95.62 111 ALA A O 1
ATOM 844 N N . ALA A 1 112 ? 8.883 1.394 8.57 1 96.94 112 ALA A N 1
ATOM 845 C CA . ALA A 1 112 ? 8.484 2.072 7.336 1 96.94 112 ALA A CA 1
ATOM 846 C C . ALA A 1 112 ? 9.711 2.58 6.578 1 96.94 112 ALA A C 1
ATOM 848 O O . ALA A 1 112 ? 9.781 2.463 5.352 1 96.94 112 ALA A O 1
ATOM 849 N N . ILE A 1 113 ? 10.672 3.139 7.27 1 97.31 113 ILE A N 1
ATOM 850 C CA . ILE A 1 113 ? 11.891 3.641 6.652 1 97.31 113 ILE A CA 1
ATOM 851 C C . ILE A 1 113 ? 12.656 2.486 6.016 1 97.31 113 ILE A C 1
ATOM 853 O O . ILE A 1 113 ? 13.117 2.592 4.875 1 97.31 113 ILE A O 1
ATOM 857 N N . GLU A 1 114 ? 12.75 1.383 6.711 1 96 114 GLU A N 1
ATOM 858 C CA . GLU A 1 114 ? 13.461 0.218 6.184 1 96 114 GLU A CA 1
ATOM 859 C C . GLU A 1 114 ? 12.758 -0.338 4.945 1 96 114 GLU A C 1
ATOM 861 O O . GLU A 1 114 ? 13.414 -0.706 3.969 1 96 114 GLU A O 1
ATOM 866 N N . ALA A 1 115 ? 11.445 -0.436 5.02 1 96.06 115 ALA A N 1
ATOM 867 C CA . ALA A 1 115 ? 10.68 -0.866 3.848 1 96.06 115 ALA A CA 1
ATOM 868 C C . ALA A 1 115 ? 10.984 0.02 2.643 1 96.06 115 ALA A C 1
ATOM 870 O O . ALA A 1 115 ? 11.242 -0.479 1.546 1 96.06 115 ALA A O 1
ATOM 871 N N . ALA A 1 116 ? 10.945 1.305 2.877 1 96.75 116 ALA A N 1
ATOM 872 C CA . ALA A 1 116 ? 11.188 2.266 1.805 1 96.75 116 ALA A CA 1
ATOM 873 C C . ALA A 1 116 ? 12.594 2.09 1.224 1 96.75 116 ALA A C 1
ATOM 875 O O . ALA A 1 116 ? 12.773 2.152 0.006 1 96.75 116 ALA A O 1
ATOM 876 N N . LYS A 1 117 ? 13.586 1.89 2.078 1 95.19 117 LYS A N 1
ATOM 877 C CA . LYS A 1 117 ? 14.961 1.659 1.634 1 95.19 117 LYS A CA 1
ATOM 878 C C . LYS A 1 117 ? 15.047 0.43 0.734 1 95.19 117 LYS A C 1
ATOM 880 O O . LYS A 1 117 ? 15.883 0.375 -0.171 1 95.19 117 LYS A O 1
ATOM 885 N N . ASN A 1 118 ? 14.156 -0.488 1.022 1 92.38 118 ASN A N 1
ATOM 886 C CA . ASN A 1 118 ? 14.164 -1.736 0.268 1 92.38 118 ASN A CA 1
ATOM 887 C C . ASN A 1 118 ? 13.273 -1.646 -0.97 1 92.38 118 ASN A C 1
ATOM 889 O O . ASN A 1 118 ? 13.023 -2.652 -1.636 1 92.38 118 ASN A O 1
ATOM 893 N N . GLY A 1 119 ? 12.695 -0.477 -1.238 1 92.44 119 GLY A N 1
ATOM 894 C CA . GLY A 1 119 ? 11.891 -0.274 -2.428 1 92.44 119 GLY A CA 1
ATOM 895 C C . GLY A 1 119 ? 10.422 -0.613 -2.217 1 92.44 119 GLY A C 1
ATOM 896 O O . GLY A 1 119 ? 9.68 -0.816 -3.182 1 92.44 119 GLY A O 1
ATOM 897 N N . TYR A 1 120 ? 10.031 -0.742 -0.99 1 94.56 120 TYR A N 1
ATOM 898 C CA . TYR A 1 120 ? 8.656 -1.089 -0.667 1 94.56 120 TYR A CA 1
ATOM 899 C C . TYR A 1 120 ? 7.98 0.032 0.114 1 94.56 120 TYR A C 1
ATOM 901 O O . TYR A 1 120 ? 8.633 1 0.514 1 94.56 120 TYR A O 1
ATOM 909 N N . CYS A 1 121 ? 6.68 -0.029 0.245 1 95.88 121 CYS A N 1
ATOM 910 C CA . CYS A 1 121 ? 5.922 0.937 1.034 1 95.88 121 CYS A CA 1
ATOM 911 C C . CYS A 1 121 ? 5.254 0.264 2.227 1 95.88 121 CYS A C 1
ATOM 913 O O . CYS A 1 121 ? 5.188 -0.965 2.295 1 95.88 121 CYS A O 1
ATOM 915 N N . TYR A 1 122 ? 4.82 1.047 3.197 1 96.06 122 TYR A N 1
ATOM 916 C CA . TYR A 1 122 ? 4.359 0.601 4.508 1 96.06 122 TYR A CA 1
ATOM 917 C C . TYR A 1 122 ? 3.121 1.377 4.941 1 96.06 122 TYR A C 1
ATOM 919 O O . TYR A 1 122 ? 3.221 2.533 5.359 1 96.06 122 TYR A O 1
ATOM 927 N N . PHE A 1 123 ? 1.962 0.743 4.793 1 95.44 123 PHE A N 1
ATOM 928 C CA . PHE A 1 123 ? 0.701 1.422 5.066 1 95.44 123 PHE A CA 1
ATOM 929 C C . PHE A 1 123 ? -0.223 0.534 5.895 1 95.44 123 PHE A C 1
ATOM 931 O O . PHE A 1 123 ? -0.106 -0.692 5.859 1 95.44 123 PHE A O 1
ATOM 938 N N . PRO A 1 124 ? -1.119 1.167 6.688 1 92.88 124 PRO A N 1
ATOM 939 C CA . PRO A 1 124 ? -2.086 0.348 7.422 1 92.88 124 PRO A CA 1
ATOM 940 C C . PRO A 1 124 ? -2.916 -0.547 6.504 1 92.88 124 PRO A C 1
ATOM 942 O O . PRO A 1 124 ? -3.279 -0.137 5.398 1 92.88 124 PRO A O 1
ATOM 945 N N . PHE A 1 125 ? -3.121 -1.738 6.973 1 91.75 125 PHE A N 1
ATOM 946 C CA . PHE A 1 125 ? -3.951 -2.705 6.262 1 91.75 125 PHE A CA 1
ATOM 947 C C . PHE A 1 125 ? -5.324 -2.816 6.914 1 91.75 125 PHE A C 1
ATOM 949 O O . PHE A 1 125 ? -5.441 -2.822 8.141 1 91.75 125 PHE A O 1
ATOM 956 N N . SER A 1 126 ? -6.352 -2.781 6.098 1 86.25 126 SER A N 1
ATOM 957 C CA . SER A 1 126 ? -7.695 -3.016 6.617 1 86.25 126 SER A CA 1
ATOM 958 C C . SER A 1 126 ? -8.352 -4.203 5.922 1 86.25 126 SER A C 1
ATOM 960 O O . SER A 1 126 ? -8.719 -4.117 4.746 1 86.25 126 SER A O 1
ATOM 962 N N . LEU A 1 127 ? -8.602 -5.219 6.66 1 83.81 127 LEU A N 1
ATOM 963 C CA . LEU A 1 127 ? -9.203 -6.441 6.145 1 83.81 127 LEU A CA 1
ATOM 964 C C . LEU A 1 127 ? -10.672 -6.219 5.793 1 83.81 127 LEU A C 1
ATOM 966 O O . LEU A 1 127 ? -11.203 -6.875 4.895 1 83.81 127 LEU A O 1
ATOM 970 N N . ASN A 1 128 ? -11.297 -5.312 6.477 1 76.94 128 ASN A N 1
ATOM 971 C CA . ASN A 1 128 ? -12.734 -5.094 6.344 1 76.94 128 ASN A CA 1
ATOM 972 C C . ASN A 1 128 ? -13.102 -4.641 4.934 1 76.94 128 ASN A C 1
ATOM 974 O O . ASN A 1 128 ? -14.25 -4.809 4.504 1 76.94 128 ASN A O 1
ATOM 978 N N . ARG A 1 129 ? -12.203 -4.152 4.242 1 76.25 129 ARG A N 1
ATOM 979 C CA . ARG A 1 129 ? -12.445 -3.705 2.875 1 76.25 129 ARG A CA 1
ATOM 980 C C . ARG A 1 129 ? -12.633 -4.891 1.937 1 76.25 129 ARG A C 1
ATOM 982 O O . ARG A 1 129 ? -13.203 -4.746 0.851 1 76.25 129 ARG A O 1
ATOM 989 N N . PHE A 1 130 ? -12.188 -6.027 2.344 1 75.44 130 PHE A N 1
ATOM 990 C CA . PHE A 1 130 ? -12.141 -7.145 1.406 1 75.44 130 PHE A CA 1
ATOM 991 C C . PHE A 1 130 ? -13.062 -8.273 1.854 1 75.44 130 PHE A C 1
ATOM 993 O O . PHE A 1 130 ? -13.383 -9.164 1.072 1 75.44 130 PHE A O 1
ATOM 1000 N N . VAL A 1 131 ? -13.375 -8.43 3.049 1 68.44 131 VAL A N 1
ATOM 1001 C CA . VAL A 1 131 ? -14.164 -9.555 3.547 1 68.44 131 VAL A CA 1
ATOM 1002 C C . VAL A 1 131 ? -15.609 -9.102 3.787 1 68.44 131 VAL A C 1
ATOM 1004 O O . VAL A 1 131 ? -16.531 -9.922 3.811 1 68.44 131 VAL A O 1
ATOM 1007 N N . GLY A 1 132 ? -15.93 -7.809 3.83 1 59.75 132 GLY A N 1
ATOM 1008 C CA . GLY A 1 132 ? -17.25 -7.363 4.266 1 59.75 132 GLY A CA 1
ATOM 1009 C C . GLY A 1 132 ? -18.031 -6.648 3.176 1 59.75 132 GLY A C 1
ATOM 1010 O O . GLY A 1 132 ? -17.531 -6.473 2.062 1 59.75 132 GLY A O 1
ATOM 1011 N N . SER A 1 133 ? -19.422 -6.648 3.281 1 54.97 133 SER A N 1
ATOM 1012 C CA . SER A 1 133 ? -20.484 -6.035 2.48 1 54.97 133 SER A CA 1
ATOM 1013 C C . SER A 1 133 ? -20.25 -4.539 2.307 1 54.97 133 SER A C 1
ATOM 1015 O O . SER A 1 133 ? -21.078 -3.838 1.73 1 54.97 133 SER A O 1
ATOM 1017 N N . LEU A 1 134 ? -19.328 -3.965 2.885 1 53.09 134 LEU A N 1
ATOM 1018 C CA . LEU A 1 134 ? -19.234 -2.527 3.123 1 53.09 134 LEU A CA 1
ATOM 1019 C C . LEU A 1 134 ? -18.953 -1.778 1.827 1 53.09 134 LEU A C 1
ATOM 1021 O O . LEU A 1 134 ? -18.734 -0.564 1.841 1 53.09 134 LEU A O 1
ATOM 1025 N N . THR A 1 135 ? -19.281 -2.332 0.716 1 61.75 135 THR A N 1
ATOM 1026 C CA . THR A 1 135 ? -18.828 -1.867 -0.592 1 61.75 135 THR A CA 1
ATOM 1027 C C . THR A 1 135 ? -19.375 -0.472 -0.885 1 61.75 135 THR A C 1
ATOM 1029 O O . THR A 1 135 ? -18.656 0.38 -1.416 1 61.75 135 THR A O 1
ATOM 1032 N N . SER A 1 136 ? -20.5 -0.074 -0.213 1 73.06 136 SER A N 1
ATOM 1033 C CA . SER A 1 136 ? -21.078 1.212 -0.575 1 73.06 136 SER A CA 1
ATOM 1034 C C . SER A 1 136 ? -20.375 2.361 0.14 1 73.06 136 SER A C 1
ATOM 1036 O O . SER A 1 136 ? -20.156 3.418 -0.452 1 73.06 136 SER A O 1
ATOM 1038 N N . ASP A 1 137 ? -19.938 2.174 1.323 1 81.75 137 ASP A N 1
ATOM 1039 C CA . ASP A 1 137 ? -19.312 3.23 2.102 1 81.75 137 ASP A CA 1
ATOM 1040 C C . ASP A 1 137 ? -17.938 3.582 1.528 1 81.75 137 ASP A C 1
ATOM 1042 O O . ASP A 1 137 ? -17.547 4.754 1.513 1 81.75 137 ASP A O 1
ATOM 1046 N N . GLN A 1 138 ? -17.344 2.6 1.016 1 78.12 138 GLN A N 1
ATOM 1047 C CA . GLN A 1 138 ? -16.016 2.84 0.457 1 78.12 138 GLN A CA 1
ATOM 1048 C C . GLN A 1 138 ? -16.094 3.75 -0.765 1 78.12 138 GLN A C 1
ATOM 1050 O O . GLN A 1 138 ? -15.242 4.629 -0.942 1 78.12 138 GLN A O 1
ATOM 1055 N N . GLN A 1 139 ? -17.062 3.477 -1.509 1 81.12 139 GLN A N 1
ATOM 1056 C CA . GLN A 1 139 ? -17.25 4.32 -2.684 1 81.12 139 GLN A CA 1
ATOM 1057 C C . GLN A 1 139 ? -17.484 5.773 -2.285 1 81.12 139 GLN A C 1
ATOM 1059 O O . GLN A 1 139 ? -16.969 6.688 -2.922 1 81.12 139 GLN A O 1
ATOM 1064 N N . LYS A 1 140 ? -18.297 6.008 -1.286 1 87.25 140 LYS A N 1
ATOM 1065 C CA . LYS A 1 140 ? -18.562 7.355 -0.792 1 87.25 140 LYS A CA 1
ATOM 1066 C C . LYS A 1 140 ? -17.281 8.008 -0.271 1 87.25 140 LYS A C 1
ATOM 1068 O O . LYS A 1 140 ? -17 9.164 -0.583 1 87.25 140 LYS A O 1
ATOM 1073 N N . LEU A 1 141 ? -16.516 7.266 0.398 1 86.75 141 LEU A N 1
ATOM 1074 C CA . LEU A 1 141 ? -15.273 7.77 0.971 1 86.75 141 LEU A CA 1
ATOM 1075 C C . LEU A 1 141 ? -14.281 8.141 -0.126 1 86.75 141 LEU A C 1
ATOM 1077 O O . LEU A 1 141 ? -13.602 9.164 -0.029 1 86.75 141 LEU A O 1
ATOM 1081 N N . ASP A 1 142 ? -14.273 7.359 -1.17 1 82.19 142 ASP A N 1
ATOM 1082 C CA . ASP A 1 142 ? -13.336 7.566 -2.268 1 82.19 142 ASP A CA 1
ATOM 1083 C C . ASP A 1 142 ? -13.688 8.828 -3.057 1 82.19 142 ASP A C 1
ATOM 1085 O O . ASP A 1 142 ? -12.852 9.352 -3.799 1 82.19 142 ASP A O 1
ATOM 1089 N N . SER A 1 143 ? -14.875 9.336 -2.916 1 88 143 SER A N 1
ATOM 1090 C CA . SER A 1 143 ? -15.328 10.492 -3.674 1 88 143 SER A CA 1
ATOM 1091 C C . SER A 1 143 ? -14.906 11.797 -3 1 88 143 SER A C 1
ATOM 1093 O O . SER A 1 143 ? -15.016 12.867 -3.592 1 88 143 SER A O 1
ATOM 1095 N N . LEU A 1 144 ? -14.367 11.75 -1.812 1 89.62 144 LEU A N 1
ATOM 1096 C CA . LEU A 1 144 ? -14.008 12.953 -1.061 1 89.62 144 LEU A CA 1
ATOM 1097 C C . LEU A 1 144 ? -12.742 13.586 -1.618 1 89.62 144 LEU A C 1
ATOM 1099 O O . LEU A 1 144 ? -11.797 12.875 -1.988 1 89.62 144 LEU A O 1
ATOM 1103 N N . SER A 1 145 ? -12.766 14.898 -1.647 1 84.56 145 SER A N 1
ATOM 1104 C CA . SER A 1 145 ? -11.555 15.633 -2.012 1 84.56 145 SER A CA 1
ATOM 1105 C C . SER A 1 145 ? -10.57 15.688 -0.849 1 84.56 145 SER A C 1
ATOM 1107 O O . SER A 1 145 ? -10.938 15.398 0.294 1 84.56 145 SER A O 1
ATOM 1109 N N . LYS A 1 146 ? -9.43 16.156 -1.104 1 81.31 146 LYS A N 1
ATOM 1110 C CA . LYS A 1 146 ? -8.398 16.281 -0.08 1 81.31 146 LYS A CA 1
ATOM 1111 C C . LYS A 1 146 ? -8.828 17.25 1.018 1 81.31 146 LYS A C 1
ATOM 1113 O O . LYS A 1 146 ? -8.57 17.016 2.199 1 81.31 146 LYS A O 1
ATOM 1118 N N . GLN A 1 147 ? -9.383 18.297 0.589 1 84 147 GLN A N 1
ATOM 1119 C CA . GLN A 1 147 ? -9.836 19.297 1.55 1 84 147 GLN A CA 1
ATOM 1120 C C . GLN A 1 147 ? -10.969 18.766 2.418 1 84 147 GLN A C 1
ATOM 1122 O O . GLN A 1 147 ? -10.992 19 3.627 1 84 147 GLN A O 1
ATOM 1127 N N . GLU A 1 148 ? -11.836 18.062 1.716 1 90.19 148 GLU A N 1
ATOM 1128 C CA . GLU A 1 148 ? -12.945 17.469 2.449 1 90.19 148 GLU A CA 1
ATOM 1129 C C . GLU A 1 148 ? -12.445 16.438 3.467 1 90.19 148 GLU A C 1
ATOM 1131 O O . GLU A 1 148 ? -12.961 16.359 4.582 1 90.19 148 GLU A O 1
ATOM 1136 N N . ILE A 1 149 ? -11.484 15.734 3.09 1 86.81 149 ILE A N 1
ATOM 1137 C CA . ILE A 1 149 ? -10.891 14.742 3.979 1 86.81 149 ILE A CA 1
ATOM 1138 C C . ILE A 1 149 ? -10.258 15.445 5.18 1 86.81 149 ILE A C 1
ATOM 1140 O O . ILE A 1 149 ? -10.422 15 6.32 1 86.81 149 ILE A O 1
ATOM 1144 N N . SER A 1 150 ? -9.531 16.453 4.945 1 85.69 150 SER A N 1
ATOM 1145 C CA . SER A 1 150 ? -8.914 17.203 6.027 1 85.69 150 SER A CA 1
ATOM 1146 C C . SER A 1 150 ? -9.961 17.734 7.008 1 85.69 150 SER A C 1
ATOM 1148 O O . SER A 1 150 ? -9.797 17.609 8.227 1 85.69 150 SER A O 1
ATOM 1150 N N . VAL A 1 151 ? -10.992 18.297 6.441 1 90.12 151 VAL A N 1
ATOM 1151 C CA . VAL A 1 151 ? -12.062 18.828 7.277 1 90.12 151 VAL A CA 1
ATOM 1152 C C . VAL A 1 151 ? -12.703 17.703 8.086 1 90.12 151 VAL A C 1
ATOM 1154 O O . VAL A 1 151 ? -12.945 17.859 9.281 1 90.12 151 VAL A O 1
ATOM 1157 N N . MET A 1 152 ? -12.984 16.641 7.398 1 90.69 152 MET A N 1
ATOM 1158 C CA . MET A 1 152 ? -13.57 15.492 8.078 1 90.69 152 MET A CA 1
ATOM 1159 C C . MET A 1 152 ? -12.711 15.062 9.258 1 90.69 152 MET A C 1
ATOM 1161 O O . MET A 1 152 ? -13.234 14.789 10.344 1 90.69 152 MET A O 1
ATOM 1165 N N . ARG A 1 153 ? -11.484 14.977 9.031 1 86.88 153 ARG A N 1
ATOM 1166 C CA . ARG A 1 153 ? -10.547 14.547 10.062 1 86.88 153 ARG A CA 1
ATOM 1167 C C . ARG A 1 153 ? -10.617 15.461 11.289 1 86.88 153 ARG A C 1
ATOM 1169 O O . ARG A 1 153 ? -10.664 14.977 12.422 1 86.88 153 ARG A O 1
ATOM 1176 N N . TYR A 1 154 ? -10.602 16.734 11.094 1 87.06 154 TYR A N 1
ATOM 1177 C CA . TYR A 1 154 ? -10.656 17.688 12.195 1 87.06 154 TYR 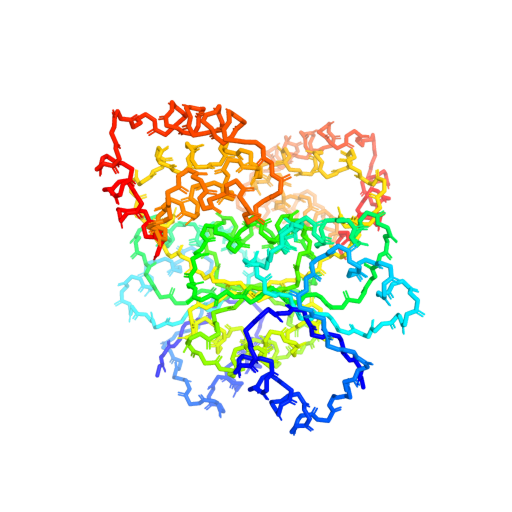A CA 1
ATOM 1178 C C . TYR A 1 154 ? -11.992 17.609 12.922 1 87.06 154 TYR A C 1
ATOM 1180 O O . TYR A 1 154 ? -12.047 17.703 14.148 1 87.06 154 TYR A O 1
ATOM 1188 N N . ILE A 1 155 ? -13.016 17.422 12.172 1 90.62 155 ILE A N 1
ATOM 1189 C CA . ILE A 1 155 ? -14.328 17.297 12.781 1 90.62 155 ILE A CA 1
ATOM 1190 C C . ILE A 1 155 ? -14.344 16.078 13.711 1 90.62 155 ILE A C 1
ATOM 1192 O O . ILE A 1 155 ? -14.781 16.172 14.859 1 90.62 155 ILE A O 1
ATOM 1196 N N . LEU A 1 156 ? -13.867 15.016 13.188 1 88.06 156 LEU A N 1
ATOM 1197 C CA . LEU A 1 156 ? -13.883 13.773 13.945 1 88.06 156 LEU A CA 1
ATOM 1198 C C . LEU A 1 156 ? -12.961 13.867 15.156 1 88.06 156 LEU A C 1
ATOM 1200 O O . LEU A 1 156 ? -13.109 13.102 16.109 1 88.06 156 LEU A O 1
ATOM 1204 N N . ASP A 1 157 ? -12.039 14.773 15.078 1 84.56 157 ASP A N 1
ATOM 1205 C CA . ASP A 1 157 ? -11.141 15.031 16.203 1 84.56 157 ASP A CA 1
ATOM 1206 C C . ASP A 1 157 ? -11.766 16.016 17.188 1 84.56 157 ASP A C 1
ATOM 1208 O O . ASP A 1 157 ? -11.109 16.453 18.141 1 84.56 157 ASP A O 1
ATOM 1212 N N . GLY A 1 158 ? -12.953 16.438 16.922 1 86.88 158 GLY A N 1
ATOM 1213 C CA . GLY A 1 158 ? -13.719 17.25 17.844 1 86.88 158 GLY A CA 1
ATOM 1214 C C . GLY A 1 158 ? -13.531 18.75 17.641 1 86.88 158 GLY A C 1
ATOM 1215 O O . GLY A 1 158 ? -13.922 19.547 18.5 1 86.88 158 GLY A O 1
ATOM 1216 N N . LYS A 1 159 ? -12.938 19.094 16.672 1 89.94 159 LYS A N 1
ATOM 1217 C CA . LYS A 1 159 ? -12.695 20.5 16.422 1 89.94 159 LYS A CA 1
ATOM 1218 C C . LYS A 1 159 ? -13.938 21.188 15.852 1 89.94 159 LYS A C 1
ATOM 1220 O O . LYS A 1 159 ? -14.695 20.578 15.094 1 89.94 159 LYS A O 1
ATOM 1225 N N . ASP A 1 160 ? -14.102 22.406 16.266 1 92.25 160 ASP A N 1
ATOM 1226 C CA . ASP A 1 160 ? -15.195 23.172 15.688 1 92.25 160 ASP A CA 1
ATOM 1227 C C . ASP A 1 160 ? -14.734 23.938 14.445 1 92.25 160 ASP A C 1
ATOM 1229 O O . ASP A 1 160 ? -13.555 23.906 14.094 1 92.25 160 ASP A O 1
ATOM 1233 N N . ASN A 1 161 ? -15.719 24.578 13.789 1 92.88 161 ASN A N 1
ATOM 1234 C CA . ASN A 1 161 ? -15.438 25.219 12.516 1 92.88 161 ASN A CA 1
ATOM 1235 C C . ASN A 1 161 ? -14.359 26.281 12.648 1 92.88 161 ASN A C 1
ATOM 1237 O O . ASN A 1 161 ? -13.523 26.453 11.758 1 92.88 161 ASN A O 1
ATOM 1241 N N . ASN A 1 162 ? -14.375 26.938 13.727 1 93.19 162 ASN A N 1
ATOM 1242 C CA . ASN A 1 162 ? -13.383 27.984 13.938 1 93.19 162 ASN A CA 1
ATOM 1243 C C . ASN A 1 162 ? -11.977 27.406 14.102 1 93.19 162 ASN A C 1
ATOM 1245 O O . ASN A 1 162 ? -11.023 27.922 13.508 1 93.19 162 ASN A O 1
ATOM 1249 N N . ASP A 1 163 ? -11.922 26.438 14.844 1 91.75 163 ASP A N 1
ATOM 1250 C CA . ASP A 1 163 ? -10.648 25.75 15.047 1 91.75 163 ASP A CA 1
ATOM 1251 C C . ASP A 1 163 ? -10.102 25.203 13.734 1 9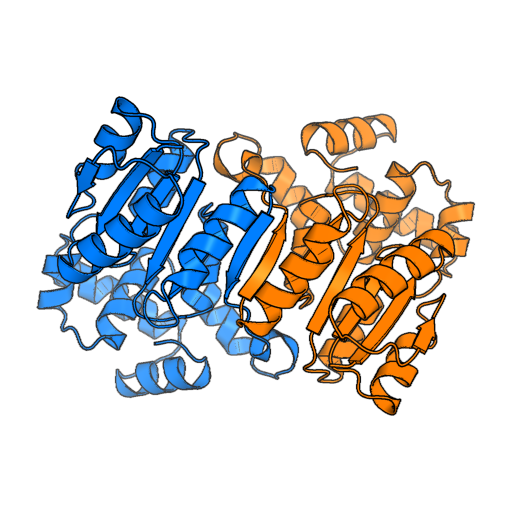1.75 163 ASP A C 1
ATOM 1253 O O . ASP A 1 163 ? -8.906 25.328 13.453 1 91.75 163 ASP A O 1
ATOM 1257 N N . ILE A 1 164 ? -10.961 24.641 12.984 1 92.06 164 ILE A N 1
ATOM 1258 C CA . ILE A 1 164 ? -10.578 24.062 11.703 1 92.06 164 ILE A CA 1
ATOM 1259 C C . ILE A 1 164 ? -10.07 25.156 10.766 1 92.06 164 ILE A C 1
ATOM 1261 O O . ILE A 1 164 ? -9.031 24.984 10.117 1 92.06 164 ILE A O 1
ATOM 1265 N N . ALA A 1 165 ? -10.773 26.266 10.758 1 92.75 165 ALA A N 1
ATOM 1266 C CA . ALA A 1 165 ? -10.383 27.391 9.922 1 92.75 165 ALA A CA 1
ATOM 1267 C C . ALA A 1 165 ? -8.977 27.875 10.281 1 92.75 165 ALA A C 1
ATOM 1269 O O . ALA A 1 165 ? -8.164 28.125 9.391 1 92.75 165 ALA A O 1
ATOM 1270 N N . GLU A 1 166 ? -8.719 27.953 11.484 1 88.38 166 GLU A N 1
ATOM 1271 C CA . GLU A 1 166 ? -7.414 28.391 11.969 1 88.38 166 GLU A CA 1
ATOM 1272 C C . GLU A 1 166 ? -6.32 27.406 11.578 1 88.38 166 GLU A C 1
ATOM 1274 O O . GLU A 1 166 ? -5.258 27.797 11.094 1 88.38 166 GLU A O 1
ATOM 1279 N N . LYS A 1 167 ? -6.617 26.203 11.742 1 83.75 167 LYS A N 1
ATOM 1280 C CA . LYS A 1 167 ? -5.621 25.156 11.5 1 83.75 167 LYS A CA 1
ATOM 1281 C C . LYS A 1 167 ? -5.301 25.047 10.008 1 83.75 167 LYS A C 1
ATOM 1283 O O . LYS A 1 167 ? -4.156 24.781 9.641 1 83.75 167 LYS A O 1
ATOM 1288 N N . MET A 1 168 ? -6.324 25.25 9.188 1 86.31 168 MET A N 1
ATOM 1289 C CA . MET A 1 168 ? -6.156 25.047 7.75 1 86.31 168 MET A CA 1
ATOM 1290 C C . MET A 1 168 ? -5.848 26.359 7.051 1 86.31 168 MET A C 1
ATOM 1292 O O . MET A 1 168 ? -5.602 26.391 5.844 1 86.31 168 MET A O 1
ATOM 1296 N N . PHE A 1 169 ? -5.848 27.422 7.797 1 85 169 PHE A N 1
ATOM 1297 C CA . PHE A 1 169 ? -5.598 28.75 7.262 1 85 169 PHE A CA 1
ATOM 1298 C C . PHE A 1 169 ? -6.59 29.078 6.152 1 85 169 PHE A C 1
ATOM 1300 O O . PHE A 1 169 ? -6.191 29.516 5.066 1 85 169 PHE A O 1
ATOM 1307 N N . ILE A 1 170 ? -7.844 28.828 6.391 1 88.75 170 ILE A N 1
ATOM 1308 C CA . ILE A 1 170 ? -8.945 29.172 5.504 1 88.75 170 ILE A CA 1
ATOM 1309 C C . ILE A 1 170 ? -10.062 29.844 6.312 1 88.75 170 ILE A C 1
ATOM 1311 O O . ILE A 1 170 ? -10 29.891 7.543 1 88.75 170 ILE A O 1
ATOM 1315 N N . SER A 1 171 ? -11.047 30.312 5.613 1 92.12 171 SER A N 1
ATOM 1316 C CA . SER A 1 171 ? -12.141 31 6.289 1 92.12 171 SER A CA 1
ATOM 1317 C C . SER A 1 171 ? -13.156 30.016 6.844 1 92.12 171 SER A C 1
ATOM 1319 O O . SER A 1 171 ? -13.266 28.891 6.352 1 92.12 171 SER A O 1
ATOM 1321 N N . ASN A 1 172 ? -13.875 30.469 7.801 1 94.19 172 ASN A N 1
ATOM 1322 C CA . ASN A 1 172 ? -14.961 29.656 8.359 1 94.19 172 ASN A CA 1
ATOM 1323 C C . ASN A 1 172 ? -16 29.312 7.301 1 94.19 172 ASN A C 1
ATOM 1325 O O . ASN A 1 172 ? -16.578 28.219 7.328 1 94.19 172 ASN A O 1
ATOM 1329 N N . LYS A 1 173 ? -16.219 30.219 6.484 1 94.81 173 LYS A N 1
ATOM 1330 C CA . LYS A 1 173 ? -17.172 29.984 5.402 1 94.81 173 LYS A CA 1
ATOM 1331 C C . LYS A 1 173 ? -16.719 28.844 4.5 1 94.81 173 LYS A C 1
ATOM 1333 O O . LYS A 1 173 ? -17.531 28.016 4.086 1 94.81 173 LYS A O 1
ATOM 1338 N N . THR A 1 174 ? -15.516 28.828 4.195 1 93.5 174 THR A N 1
ATOM 1339 C CA . THR A 1 174 ? -14.938 27.781 3.369 1 93.5 174 THR A CA 1
ATOM 1340 C C . THR A 1 174 ? -15.023 26.422 4.074 1 93.5 174 THR A C 1
ATOM 1342 O O . THR A 1 174 ? -15.32 25.406 3.443 1 93.5 174 THR A O 1
ATOM 1345 N N . VAL A 1 175 ? -14.719 26.438 5.336 1 95 175 VAL A N 1
ATOM 1346 C CA . VAL A 1 175 ? -14.859 25.219 6.121 1 95 175 VAL A CA 1
ATOM 1347 C C . VAL A 1 175 ? -16.281 24.688 6.004 1 95 175 VAL A C 1
ATOM 1349 O O . VAL A 1 175 ? -16.5 23.5 5.785 1 95 175 VAL A O 1
ATOM 1352 N N . SER A 1 176 ? -17.234 25.609 6.168 1 95.81 176 SER A N 1
ATOM 1353 C CA . SER A 1 176 ? -18.641 25.234 6.102 1 95.81 176 SER A CA 1
ATOM 1354 C C . SER A 1 176 ? -18.984 24.625 4.746 1 95.81 176 SER A C 1
ATOM 1356 O O . SER A 1 176 ? -19.781 23.688 4.668 1 95.81 176 SER A O 1
ATOM 1358 N N . THR A 1 177 ? -18.422 25.172 3.77 1 95.88 177 THR A N 1
ATOM 1359 C CA . THR A 1 177 ? -18.656 24.656 2.422 1 95.88 177 THR A CA 1
ATOM 1360 C C . THR A 1 177 ? -18.156 23.219 2.293 1 95.88 177 THR A C 1
ATOM 1362 O O . THR A 1 177 ? -18.875 22.359 1.814 1 95.88 177 THR A O 1
ATOM 1365 N N . TYR A 1 178 ? -16.922 23 2.699 1 94.06 178 TYR A N 1
ATOM 1366 C CA . TYR A 1 178 ? -16.344 21.656 2.623 1 94.06 178 TYR A CA 1
ATOM 1367 C C . TYR A 1 178 ? -17.125 20.688 3.502 1 94.06 178 TYR A C 1
ATOM 1369 O O . TYR A 1 178 ? -17.297 19.516 3.148 1 94.06 178 TYR A O 1
ATOM 1377 N N . LYS A 1 179 ? -17.516 21.172 4.617 1 95.25 179 LYS A N 1
ATOM 1378 C CA . LYS A 1 179 ? -18.328 20.344 5.52 1 95.25 179 LYS A CA 1
ATOM 1379 C C . LYS A 1 179 ? -19.625 19.922 4.863 1 95.25 179 LYS A C 1
ATOM 1381 O O . LYS A 1 179 ? -20.016 18.75 4.941 1 95.25 179 LYS A O 1
ATOM 1386 N N . SER A 1 180 ? -20.281 20.859 4.277 1 95.56 180 SER A N 1
ATOM 1387 C CA . SER A 1 180 ? -21.547 20.578 3.602 1 95.56 180 SER A CA 1
ATOM 1388 C C . SER A 1 180 ? -21.359 19.547 2.486 1 95.56 180 SER A C 1
ATOM 1390 O O . SER A 1 180 ? -22.156 18.625 2.34 1 95.56 180 SER A O 1
ATOM 1392 N N . ARG A 1 181 ? -20.344 19.719 1.769 1 95.44 181 ARG A N 1
ATOM 1393 C CA . ARG A 1 181 ? -20.047 18.812 0.665 1 95.44 181 ARG A CA 1
ATOM 1394 C C . ARG A 1 181 ? -19.734 17.406 1.178 1 95.44 181 ARG A C 1
ATOM 1396 O O . ARG A 1 181 ? -20.219 16.422 0.621 1 95.44 181 ARG A O 1
ATOM 1403 N N . LEU A 1 182 ? -18.906 17.391 2.178 1 94.75 182 LEU A N 1
ATOM 1404 C CA . LEU A 1 182 ? -18.516 16.109 2.748 1 94.75 182 LEU A CA 1
ATOM 1405 C C . LEU A 1 182 ? -19.734 15.367 3.307 1 94.75 182 LEU A C 1
ATOM 1407 O O . LEU A 1 182 ? -19.875 14.164 3.094 1 94.75 182 LEU A O 1
ATOM 1411 N N . MET A 1 183 ? -20.641 16.109 3.969 1 95.31 183 MET A N 1
ATOM 1412 C CA . MET A 1 183 ? -21.844 15.516 4.527 1 95.31 183 MET A CA 1
ATOM 1413 C C . MET A 1 183 ? -22.75 14.961 3.42 1 95.31 183 MET A C 1
ATOM 1415 O O . MET A 1 183 ? -23.312 13.875 3.553 1 95.31 183 MET A O 1
ATOM 1419 N N . GLU A 1 184 ? -22.844 15.688 2.416 1 95.5 184 GLU A N 1
ATOM 1420 C CA . GLU A 1 184 ? -23.672 15.273 1.281 1 95.5 184 GLU A CA 1
ATOM 1421 C C . GLU A 1 184 ? -23.125 14.016 0.622 1 95.5 184 GLU A C 1
ATOM 1423 O O . GLU A 1 184 ? -23.859 13.062 0.383 1 95.5 184 GLU A O 1
ATOM 1428 N N . LYS A 1 185 ? -21.812 13.969 0.371 1 94.44 185 LYS A N 1
ATOM 1429 C CA . LYS A 1 185 ? -21.188 12.844 -0.303 1 94.44 185 LYS A CA 1
ATOM 1430 C C . LYS A 1 185 ? -21.281 11.57 0.536 1 94.44 185 LYS A C 1
ATOM 1432 O O . LYS A 1 185 ? -21.438 10.469 -0.004 1 94.44 185 LYS A O 1
ATOM 1437 N N . LEU A 1 186 ? -21.266 11.781 1.819 1 93.5 186 LEU A N 1
ATOM 1438 C CA . LEU A 1 186 ? -21.312 10.633 2.717 1 93.5 186 LEU A CA 1
ATOM 1439 C C . LEU A 1 186 ? -22.75 10.32 3.115 1 93.5 186 LEU A C 1
ATOM 1441 O O . LEU A 1 186 ? -23 9.352 3.834 1 93.5 186 LEU A O 1
ATOM 1445 N N . GLU A 1 187 ? -23.703 11.156 2.701 1 94.69 187 GLU A N 1
ATOM 1446 C CA . GLU A 1 187 ? -25.125 11.016 3 1 94.69 187 GLU A CA 1
ATOM 1447 C C . GLU A 1 187 ? -25.391 11.062 4.504 1 94.69 187 GLU A C 1
ATOM 1449 O O . GLU A 1 187 ? -26.125 10.227 5.039 1 94.69 187 GLU A O 1
ATOM 1454 N N . CYS A 1 188 ? -24.656 11.984 5.051 1 94.12 188 CYS A N 1
ATOM 1455 C CA . CYS A 1 188 ? -24.844 12.219 6.477 1 94.12 188 CYS A CA 1
ATOM 1456 C C . CYS A 1 188 ? -25.688 13.477 6.715 1 94.12 188 CYS A C 1
ATOM 1458 O O . CYS A 1 188 ? -25.438 14.516 6.102 1 94.12 188 CYS A O 1
ATOM 1460 N N . LYS A 1 189 ? -26.656 13.422 7.652 1 93.38 189 LYS A N 1
ATOM 1461 C CA . LYS A 1 189 ? -27.562 14.539 7.883 1 93.38 189 LYS A CA 1
ATOM 1462 C C . LYS A 1 189 ? -27.219 15.273 9.172 1 93.38 189 LYS A C 1
ATOM 1464 O O . LYS A 1 189 ? -27.781 16.344 9.445 1 93.38 189 LYS A O 1
ATOM 1469 N N . SER A 1 190 ? -26.328 14.648 9.922 1 92 190 SER A N 1
ATOM 1470 C CA . SER A 1 190 ? -25.922 15.242 11.188 1 92 190 SER A CA 1
ATOM 1471 C C . SER A 1 190 ? -24.5 14.828 11.562 1 92 190 SER A C 1
ATOM 1473 O O . SER A 1 190 ? -23.953 13.898 10.969 1 92 190 SER A O 1
ATOM 1475 N N . LEU A 1 191 ? -24.016 15.57 12.508 1 89.94 191 LEU A N 1
ATOM 1476 C CA . LEU A 1 191 ? -22.703 15.211 13 1 89.94 191 LEU A CA 1
ATOM 1477 C C . LEU A 1 191 ? -22.703 13.812 13.609 1 89.94 191 LEU A C 1
ATOM 1479 O O . LEU A 1 191 ? -21.719 13.078 13.492 1 89.94 191 LEU A O 1
ATOM 1483 N N . MET A 1 192 ? -23.75 13.516 14.219 1 89.62 192 MET A N 1
ATOM 1484 C CA . MET A 1 192 ? -23.875 12.172 14.781 1 89.62 192 MET A CA 1
ATOM 1485 C C . MET A 1 192 ? -23.797 11.117 13.68 1 89.62 192 MET A C 1
ATOM 1487 O O . MET A 1 192 ? -23.156 10.078 13.859 1 89.62 192 MET A O 1
ATOM 1491 N N . ASP A 1 193 ? -24.5 11.43 12.625 1 91.94 193 ASP A N 1
ATOM 1492 C CA . ASP A 1 193 ? -24.422 10.531 11.477 1 91.94 193 ASP A CA 1
ATOM 1493 C C . ASP A 1 193 ? -22.984 10.352 11.008 1 91.94 193 ASP A C 1
ATOM 1495 O O . ASP A 1 193 ? -22.578 9.25 10.656 1 91.94 193 ASP A O 1
ATOM 1499 N N . LEU A 1 194 ? -22.266 11.414 10.992 1 92.12 194 LEU A N 1
ATOM 1500 C CA . LEU A 1 194 ? -20.875 11.375 10.539 1 92.12 194 LEU A CA 1
ATOM 1501 C C . LEU A 1 194 ? -20.016 10.523 11.469 1 92.12 194 LEU A C 1
ATOM 1503 O O . LEU A 1 194 ? -19.203 9.719 11.008 1 92.12 194 LEU A O 1
ATOM 1507 N N . TYR A 1 195 ? -20.234 10.68 12.719 1 89 195 TYR A N 1
ATOM 1508 C CA . TYR A 1 195 ? -19.484 9.898 13.695 1 89 195 TYR A CA 1
ATOM 1509 C C . TYR A 1 195 ? -19.828 8.414 13.57 1 89 195 TYR A C 1
ATOM 1511 O O . TYR A 1 195 ? -18.938 7.566 13.648 1 89 195 TYR A O 1
ATOM 1519 N N . THR A 1 196 ? -21.109 8.102 13.383 1 88.25 196 THR A N 1
ATOM 1520 C CA . THR A 1 196 ? -21.531 6.719 13.211 1 88.25 196 THR A CA 1
ATOM 1521 C C . THR A 1 196 ? -20.922 6.121 11.938 1 88.25 196 THR A C 1
ATOM 1523 O O . THR A 1 196 ? -20.469 4.98 11.938 1 88.25 196 THR A O 1
ATOM 1526 N N . PHE A 1 197 ? -21 6.992 10.938 1 87.06 197 PHE A N 1
ATOM 1527 C CA . PHE A 1 197 ? -20.406 6.59 9.664 1 87.06 197 PHE A CA 1
ATOM 1528 C C . PHE A 1 197 ? -18.922 6.281 9.844 1 87.06 197 PHE A C 1
ATOM 1530 O O . PHE A 1 197 ? -18.438 5.254 9.367 1 87.06 197 PHE A O 1
ATOM 1537 N N . ALA A 1 198 ? -18.188 7.152 10.5 1 86.12 198 ALA A N 1
ATOM 1538 C CA . ALA A 1 198 ? -16.75 7 10.727 1 86.12 198 ALA A CA 1
ATOM 1539 C C . ALA A 1 198 ? -16.453 5.762 11.562 1 86.12 198 ALA A C 1
ATOM 1541 O O . ALA A 1 198 ? -15.508 5.02 11.273 1 86.12 198 ALA A O 1
ATOM 1542 N N . GLN A 1 199 ? -17.219 5.496 12.531 1 82.62 199 GLN A N 1
ATOM 1543 C CA . GLN A 1 199 ? -17.031 4.363 13.43 1 82.62 199 GLN A CA 1
ATOM 1544 C C . GLN A 1 199 ? -17.203 3.039 12.688 1 82.62 199 GLN A C 1
ATOM 1546 O O . GLN A 1 199 ? -16.391 2.125 12.844 1 82.62 199 GLN A O 1
ATOM 1551 N N . ARG A 1 200 ? -18.25 3.021 11.898 1 80 200 ARG A N 1
ATOM 1552 C CA . ARG A 1 200 ? -18.531 1.766 11.211 1 80 200 ARG A CA 1
ATOM 1553 C C . ARG A 1 200 ? -17.469 1.478 10.156 1 80 200 ARG A C 1
ATOM 1555 O O . ARG A 1 200 ? -17.25 0.321 9.789 1 80 200 ARG A O 1
ATOM 1562 N N . ASN A 1 201 ? -16.812 2.549 9.727 1 77.5 201 ASN A N 1
ATOM 1563 C CA . ASN A 1 201 ? -15.773 2.373 8.711 1 77.5 201 ASN A CA 1
ATOM 1564 C C . ASN A 1 201 ? -14.375 2.438 9.328 1 77.5 201 ASN A C 1
ATOM 1566 O O . ASN A 1 201 ? -13.383 2.508 8.609 1 77.5 201 ASN A O 1
ATOM 1570 N N . LYS A 1 202 ? -14.398 2.557 10.625 1 77 202 LYS A N 1
ATOM 1571 C CA . LYS A 1 202 ? -13.172 2.523 11.422 1 77 202 LYS A CA 1
ATOM 1572 C C . LYS A 1 202 ? -12.273 3.711 11.094 1 77 202 LYS A C 1
ATOM 1574 O O . LYS A 1 202 ? -11.07 3.543 10.875 1 77 202 LYS A O 1
ATOM 1579 N N . ILE A 1 203 ? -13.016 4.797 10.898 1 76.12 203 ILE A N 1
ATOM 1580 C CA . ILE A 1 203 ? -12.305 6.051 10.672 1 76.12 203 ILE A CA 1
ATOM 1581 C C . ILE A 1 203 ? -12.297 6.883 11.953 1 76.12 203 ILE A C 1
ATOM 1583 O O . ILE A 1 203 ? -13.328 7.047 12.602 1 76.12 203 ILE A O 1
ATOM 1587 N N . GLY A 1 204 ? -11.164 7.371 12.367 1 68.44 204 GLY A N 1
ATOM 1588 C CA . GLY A 1 204 ? -11.086 8.273 13.5 1 68.44 204 GLY A CA 1
ATOM 1589 C C . GLY A 1 204 ? -10.391 7.66 14.703 1 68.44 204 GLY A C 1
ATOM 1590 O O . GLY A 1 204 ? -10.281 6.438 14.805 1 68.44 204 GLY A O 1
ATOM 1591 N N . MET B 1 1 ? 2.979 -19.359 14.875 1 95.38 1 MET B N 1
ATOM 1592 C CA . MET B 1 1 ? 2.225 -19.125 13.648 1 95.38 1 MET B CA 1
ATOM 1593 C C . MET B 1 1 ? 2.461 -20.234 12.641 1 95.38 1 MET B C 1
ATOM 1595 O O . MET B 1 1 ? 3.475 -20.938 12.711 1 95.38 1 MET B O 1
ATOM 1599 N N . ASN B 1 2 ? 1.516 -20.516 11.812 1 98.12 2 ASN B N 1
ATOM 1600 C CA . ASN B 1 2 ? 1.613 -21.562 10.797 1 98.12 2 ASN B CA 1
ATOM 1601 C C . ASN B 1 2 ? 1.275 -21.016 9.414 1 98.12 2 ASN B C 1
ATOM 1603 O O . ASN B 1 2 ? 0.59 -20 9.281 1 98.12 2 ASN B O 1
ATOM 1607 N N . ALA B 1 3 ? 1.856 -21.75 8.391 1 98.56 3 ALA B N 1
ATOM 1608 C CA . ALA B 1 3 ? 1.727 -21.203 7.047 1 98.56 3 ALA B CA 1
ATOM 1609 C C . ALA B 1 3 ? 1.47 -22.312 6.031 1 98.56 3 ALA B C 1
ATOM 1611 O O . ALA B 1 3 ? 1.803 -23.484 6.273 1 98.56 3 ALA B O 1
ATOM 1612 N N . ILE B 1 4 ? 0.822 -21.953 4.965 1 98.62 4 ILE B N 1
ATOM 1613 C CA . ILE B 1 4 ? 0.765 -22.734 3.74 1 98.62 4 ILE B CA 1
ATOM 1614 C C . ILE B 1 4 ? 1.552 -22.031 2.635 1 98.62 4 ILE B C 1
ATOM 1616 O O . ILE B 1 4 ? 1.469 -20.812 2.484 1 98.62 4 ILE B O 1
ATOM 1620 N N . ILE B 1 5 ? 2.361 -22.828 1.927 1 97.94 5 ILE B N 1
ATOM 1621 C CA . ILE B 1 5 ? 3.1 -22.328 0.775 1 97.94 5 ILE B CA 1
ATOM 1622 C C . ILE B 1 5 ? 2.473 -22.859 -0.513 1 97.94 5 ILE B C 1
ATOM 1624 O O . ILE B 1 5 ? 2.258 -24.062 -0.657 1 97.94 5 ILE B O 1
ATOM 1628 N N . ILE B 1 6 ? 2.15 -21.953 -1.427 1 97.19 6 ILE B N 1
ATOM 1629 C CA . ILE B 1 6 ? 1.628 -22.312 -2.738 1 97.19 6 ILE B CA 1
ATOM 1630 C C . ILE B 1 6 ? 2.574 -21.812 -3.828 1 97.19 6 ILE B C 1
ATOM 1632 O O . ILE B 1 6 ? 2.604 -20.625 -4.133 1 97.19 6 ILE B O 1
ATOM 1636 N N . ASP B 1 7 ? 3.312 -22.672 -4.402 1 94.75 7 ASP B N 1
ATOM 1637 C CA . ASP B 1 7 ? 4.344 -22.391 -5.395 1 94.75 7 ASP B CA 1
ATOM 1638 C C . ASP B 1 7 ? 4.691 -23.641 -6.199 1 94.75 7 ASP B C 1
ATOM 1640 O O . ASP B 1 7 ? 4.801 -24.734 -5.641 1 94.75 7 ASP B O 1
ATOM 1644 N N . ASP B 1 8 ? 4.836 -23.469 -7.508 1 91.12 8 ASP B N 1
ATOM 1645 C CA . ASP B 1 8 ? 5.082 -24.656 -8.305 1 91.12 8 ASP B CA 1
ATOM 1646 C C . ASP B 1 8 ? 6.574 -24.859 -8.562 1 91.12 8 ASP B C 1
ATOM 1648 O O . ASP B 1 8 ? 6.98 -25.812 -9.227 1 91.12 8 ASP B O 1
ATOM 1652 N N . HIS B 1 9 ? 7.387 -24 -8.062 1 92.62 9 HIS B N 1
ATOM 1653 C CA . HIS B 1 9 ? 8.828 -24.141 -8.195 1 92.62 9 HIS B CA 1
ATOM 1654 C C . HIS B 1 9 ? 9.438 -24.766 -6.949 1 92.62 9 HIS B C 1
ATOM 1656 O O . HIS B 1 9 ? 9.508 -24.125 -5.898 1 92.62 9 HIS B O 1
ATOM 1662 N N . PRO B 1 10 ? 9.961 -25.969 -7.051 1 93.88 10 PRO B N 1
ATOM 1663 C CA . PRO B 1 10 ? 10.469 -26.703 -5.891 1 93.88 10 PRO B CA 1
ATOM 1664 C C . PRO B 1 10 ? 11.555 -25.938 -5.141 1 93.88 10 PRO B C 1
ATOM 1666 O O . PRO B 1 10 ? 11.586 -25.938 -3.908 1 93.88 10 PRO B O 1
ATOM 1669 N N . LEU B 1 11 ? 12.391 -25.359 -5.887 1 92.38 11 LEU B N 1
ATOM 1670 C CA . LEU B 1 11 ? 13.477 -24.625 -5.254 1 92.38 11 LEU B CA 1
ATOM 1671 C C . LEU B 1 11 ? 12.945 -23.438 -4.461 1 92.38 11 LEU B C 1
ATOM 1673 O O . LEU B 1 11 ? 13.469 -23.109 -3.395 1 92.38 11 LEU B O 1
ATOM 1677 N N . ALA B 1 12 ? 11.984 -22.781 -5 1 93.31 12 ALA B N 1
ATOM 1678 C CA . ALA B 1 12 ? 11.367 -21.672 -4.285 1 93.31 12 ALA B CA 1
ATOM 1679 C C . ALA B 1 12 ? 10.672 -22.156 -3.014 1 93.31 12 ALA B C 1
ATOM 1681 O O . ALA B 1 12 ? 10.781 -21.516 -1.963 1 93.31 12 ALA B O 1
ATOM 1682 N N . ILE B 1 13 ? 9.977 -23.281 -3.078 1 95.75 13 ILE B N 1
ATOM 1683 C CA . ILE B 1 13 ? 9.297 -23.859 -1.92 1 95.75 13 ILE B CA 1
ATOM 1684 C C . ILE B 1 13 ? 10.312 -24.156 -0.823 1 95.75 13 ILE B C 1
ATOM 1686 O O . ILE B 1 13 ? 10.109 -23.781 0.338 1 95.75 13 ILE B O 1
ATOM 1690 N N . ALA B 1 14 ? 11.352 -24.781 -1.223 1 95.5 14 ALA B N 1
ATOM 1691 C CA . ALA B 1 14 ? 12.391 -25.141 -0.26 1 95.5 14 ALA B CA 1
ATOM 1692 C C . ALA B 1 14 ? 12.969 -23.891 0.412 1 95.5 14 ALA B C 1
ATOM 1694 O O . ALA B 1 14 ? 13.172 -23.875 1.629 1 95.5 14 ALA B O 1
ATOM 1695 N N . ALA B 1 15 ? 13.258 -22.906 -0.372 1 94.44 15 ALA B N 1
ATOM 1696 C CA . ALA B 1 15 ? 13.828 -21.672 0.141 1 94.44 15 ALA B CA 1
ATOM 1697 C C . ALA B 1 15 ? 12.875 -20.984 1.109 1 94.44 15 ALA B C 1
ATOM 1699 O O . ALA B 1 15 ? 13.281 -20.547 2.186 1 94.44 15 ALA B O 1
ATOM 1700 N N . ILE B 1 16 ? 11.633 -20.922 0.762 1 95.81 16 ILE B N 1
ATOM 1701 C CA . ILE B 1 16 ? 10.625 -20.266 1.586 1 95.81 16 ILE B CA 1
ATOM 1702 C C . ILE B 1 16 ? 10.398 -21.062 2.869 1 95.81 16 ILE B C 1
ATOM 1704 O O . ILE B 1 16 ? 10.305 -20.484 3.955 1 95.81 16 ILE B O 1
ATOM 1708 N N . ARG B 1 17 ? 10.328 -22.391 2.705 1 96.5 17 ARG B N 1
ATOM 1709 C CA . ARG B 1 17 ? 10.18 -23.266 3.867 1 96.5 17 ARG B CA 1
ATOM 1710 C C . ARG B 1 17 ? 11.281 -23.016 4.887 1 96.5 17 ARG B C 1
ATOM 1712 O O . ARG B 1 17 ? 11 -22.797 6.07 1 96.5 17 ARG B O 1
ATOM 1719 N N . ASN B 1 18 ? 12.477 -23.031 4.445 1 95.56 18 ASN B N 1
ATOM 1720 C CA . ASN B 1 18 ? 13.617 -22.812 5.332 1 95.56 18 ASN B CA 1
ATOM 1721 C C . ASN B 1 18 ? 13.555 -21.453 6.012 1 95.56 18 ASN B C 1
ATOM 1723 O O . ASN B 1 18 ? 13.859 -21.328 7.199 1 95.56 18 ASN B O 1
ATOM 1727 N N . LEU B 1 19 ? 13.258 -20.469 5.223 1 94.75 19 LEU B N 1
ATOM 1728 C CA . LEU B 1 19 ? 13.125 -19.109 5.73 1 94.75 19 LEU B CA 1
ATOM 1729 C C . LEU B 1 19 ? 12.086 -19.031 6.844 1 94.75 19 LEU B C 1
ATOM 1731 O O . LEU B 1 19 ? 12.328 -18.438 7.891 1 94.75 19 LEU B O 1
ATOM 1735 N N . LEU B 1 20 ? 10.922 -19.656 6.641 1 96.38 20 LEU B N 1
ATOM 1736 C CA . LEU B 1 20 ? 9.828 -19.609 7.605 1 96.38 20 LEU B CA 1
ATOM 1737 C C . LEU B 1 20 ? 10.195 -20.391 8.875 1 96.38 20 LEU B C 1
ATOM 1739 O O . LEU B 1 20 ? 9.961 -19.906 9.984 1 96.38 20 LEU B O 1
ATOM 1743 N N . ILE B 1 21 ? 10.781 -21.531 8.703 1 96.31 21 ILE B N 1
ATOM 1744 C CA . ILE B 1 21 ? 11.18 -22.359 9.836 1 96.31 21 ILE B CA 1
ATOM 1745 C C . ILE B 1 21 ? 12.18 -21.594 10.703 1 96.31 21 ILE B C 1
ATOM 1747 O O . ILE B 1 21 ? 12.062 -21.578 11.93 1 96.31 21 ILE B O 1
ATOM 1751 N N . LYS B 1 22 ? 13.109 -20.938 10.047 1 95.81 22 LYS B N 1
ATOM 1752 C CA . LYS B 1 22 ? 14.117 -20.156 10.75 1 95.81 22 LYS B CA 1
ATOM 1753 C C . LYS B 1 22 ? 13.477 -19.031 11.562 1 95.81 22 LYS B C 1
ATOM 1755 O O . LYS B 1 22 ? 14.078 -18.531 12.508 1 95.81 22 LYS B O 1
ATOM 1760 N N . ASN B 1 23 ? 12.352 -18.641 11.203 1 95.88 23 ASN B N 1
ATOM 1761 C CA . ASN B 1 23 ? 11.656 -17.562 11.906 1 95.88 23 ASN B CA 1
ATOM 1762 C C . ASN B 1 23 ? 10.484 -18.094 12.727 1 95.88 23 ASN B C 1
ATOM 1764 O O . ASN B 1 23 ? 9.508 -17.375 12.961 1 95.88 23 ASN B O 1
ATOM 1768 N N . ASP B 1 24 ? 10.5 -19.344 13.047 1 97 24 ASP B N 1
ATOM 1769 C CA . ASP B 1 24 ? 9.609 -20.016 13.984 1 97 24 ASP B CA 1
ATOM 1770 C C . ASP B 1 24 ? 8.18 -20.078 13.445 1 97 24 ASP B C 1
ATOM 1772 O O . ASP B 1 24 ? 7.219 -19.875 14.188 1 97 24 ASP B O 1
ATOM 1776 N N . ILE B 1 25 ? 8.008 -20.281 12.156 1 97.44 25 ILE B N 1
ATOM 1777 C CA . ILE B 1 25 ? 6.711 -20.469 11.508 1 97.44 25 ILE B CA 1
ATOM 1778 C C . ILE B 1 25 ? 6.594 -21.906 11 1 97.44 25 ILE B C 1
ATOM 1780 O O . ILE B 1 25 ? 7.453 -22.375 10.258 1 97.44 25 ILE B O 1
ATOM 1784 N N . GLU B 1 26 ? 5.605 -22.516 11.406 1 98.06 26 GLU B N 1
ATOM 1785 C CA . GLU B 1 26 ? 5.391 -23.922 11.031 1 98.06 26 GLU B CA 1
ATOM 1786 C C . GLU B 1 26 ? 4.727 -24.031 9.664 1 98.06 26 GLU B C 1
ATOM 1788 O O . GLU B 1 26 ? 3.828 -23.25 9.336 1 98.06 26 GLU B O 1
ATOM 1793 N N . ILE B 1 27 ? 5.113 -25.078 8.938 1 98.25 27 ILE B N 1
ATOM 1794 C CA . ILE B 1 27 ? 4.535 -25.297 7.617 1 98.25 27 ILE B CA 1
ATOM 1795 C C . ILE B 1 27 ? 3.451 -26.375 7.703 1 98.25 27 ILE B C 1
ATOM 1797 O O . ILE B 1 27 ? 3.738 -27.531 8.023 1 98.25 27 ILE B O 1
ATOM 1801 N N . LEU B 1 28 ? 2.252 -26.016 7.379 1 98.38 28 LEU B N 1
ATOM 1802 C CA . LEU B 1 28 ? 1.135 -26.953 7.445 1 98.38 28 LEU B CA 1
ATOM 1803 C C . LEU B 1 28 ? 1.009 -27.734 6.145 1 98.38 28 LEU B C 1
ATOM 1805 O O . LEU B 1 28 ? 0.582 -28.891 6.152 1 98.38 28 LEU B O 1
ATOM 1809 N N . ALA B 1 29 ? 1.265 -27.062 5.008 1 98.06 29 ALA B N 1
ATOM 1810 C CA . ALA B 1 29 ? 1.126 -27.703 3.699 1 98.06 29 ALA B CA 1
ATOM 1811 C C . ALA B 1 29 ? 1.896 -26.938 2.631 1 98.06 29 ALA B C 1
ATOM 1813 O O . ALA B 1 29 ? 2.141 -25.734 2.777 1 98.06 29 ALA B O 1
ATOM 1814 N N . GLU B 1 30 ? 2.312 -27.641 1.679 1 97.88 30 GLU B N 1
ATOM 1815 C CA . GLU B 1 30 ? 2.918 -27.109 0.461 1 97.88 30 GLU B CA 1
ATOM 1816 C C . GLU B 1 30 ? 2.145 -27.562 -0.778 1 97.88 30 GLU B C 1
ATOM 1818 O O . GLU B 1 30 ? 1.962 -28.75 -1.006 1 97.88 30 GLU B O 1
ATOM 1823 N N . LEU B 1 31 ? 1.651 -26.578 -1.489 1 96.44 31 LEU B N 1
ATOM 1824 C CA . LEU B 1 31 ? 0.857 -26.844 -2.682 1 96.44 31 LEU B CA 1
ATOM 1825 C C . LEU B 1 31 ? 1.576 -26.359 -3.938 1 96.44 31 LEU B C 1
ATOM 1827 O O . LEU B 1 31 ? 2.314 -25.375 -3.895 1 96.44 31 LEU B O 1
ATOM 1831 N N . THR B 1 32 ? 1.312 -27.016 -5.09 1 93.44 32 THR B N 1
ATOM 1832 C CA . THR B 1 32 ? 2.033 -26.672 -6.312 1 93.44 32 THR B CA 1
ATOM 1833 C C . THR B 1 32 ? 1.077 -26.141 -7.375 1 93.44 32 THR B C 1
ATOM 1835 O O . THR B 1 32 ? 1.479 -25.891 -8.516 1 93.44 32 THR B O 1
ATOM 1838 N N . GLU B 1 33 ? -0.152 -26 -6.977 1 88.81 33 GLU B N 1
ATOM 1839 C CA . GLU B 1 33 ? -1.153 -25.453 -7.887 1 88.81 33 GLU B CA 1
ATOM 1840 C C . GLU B 1 33 ? -2.279 -24.766 -7.121 1 88.81 33 GLU B C 1
ATOM 1842 O O . GLU B 1 33 ? -2.428 -24.969 -5.914 1 88.81 33 GLU B O 1
ATOM 1847 N N . GLY B 1 34 ? -3.113 -23.938 -7.848 1 88.75 34 GLY B N 1
ATOM 1848 C CA . GLY B 1 34 ? -4.117 -23.109 -7.207 1 88.75 34 GLY B CA 1
ATOM 1849 C C . GLY B 1 34 ? -5.453 -23.797 -7.035 1 88.75 34 GLY B C 1
ATOM 1850 O O . GLY B 1 34 ? -6.277 -23.375 -6.223 1 88.75 34 GLY B O 1
ATOM 1851 N N . GLY B 1 35 ? -5.656 -24.859 -7.77 1 86.56 35 GLY B N 1
ATOM 1852 C CA . GLY B 1 35 ? -6.961 -25.5 -7.812 1 86.56 35 GLY B CA 1
ATOM 1853 C C . GLY B 1 35 ? -7.449 -25.953 -6.453 1 86.56 35 GLY B C 1
ATOM 1854 O O . GLY B 1 35 ? -8.625 -25.797 -6.121 1 86.56 35 GLY B O 1
ATOM 1855 N N . SER B 1 36 ? -6.586 -26.516 -5.66 1 91 36 SER B N 1
ATOM 1856 C CA . SER B 1 36 ? -6.977 -27.031 -4.355 1 91 36 SER B CA 1
ATOM 1857 C C . SER B 1 36 ? -6.621 -26.062 -3.238 1 91 36 SER B C 1
ATOM 1859 O O . SER B 1 36 ? -6.844 -26.344 -2.061 1 91 36 SER B O 1
ATOM 1861 N N . ALA B 1 37 ? -6.113 -24.984 -3.562 1 94.38 37 ALA B N 1
ATOM 1862 C CA . ALA B 1 37 ? -5.527 -24.062 -2.586 1 94.38 37 ALA B CA 1
ATOM 1863 C C . ALA B 1 37 ? -6.59 -23.531 -1.631 1 94.38 37 ALA B C 1
ATOM 1865 O O . ALA B 1 37 ? -6.414 -23.562 -0.412 1 94.38 37 ALA B O 1
ATOM 1866 N N . VAL B 1 38 ? -7.688 -23.078 -2.158 1 95.88 38 VAL B N 1
ATOM 1867 C CA . VAL B 1 38 ? -8.734 -22.453 -1.357 1 95.88 38 VAL B CA 1
ATOM 1868 C C . VAL B 1 38 ? -9.297 -23.469 -0.362 1 95.88 38 VAL B C 1
ATOM 1870 O O . VAL B 1 38 ? -9.438 -23.156 0.825 1 95.88 38 VAL B O 1
ATOM 1873 N N . GLN B 1 39 ? -9.578 -24.641 -0.869 1 95.94 39 GLN B N 1
ATOM 1874 C CA . GLN B 1 39 ? -10.125 -25.703 -0.013 1 95.94 39 GLN B CA 1
ATOM 1875 C C . GLN B 1 39 ? -9.156 -26.047 1.117 1 95.94 39 GLN B C 1
ATOM 1877 O O . GLN B 1 39 ? -9.578 -26.219 2.264 1 95.94 39 GLN B O 1
ATOM 1882 N N . ARG B 1 40 ? -7.93 -26.172 0.791 1 97.12 40 ARG B N 1
ATOM 1883 C CA . ARG B 1 40 ? -6.926 -26.531 1.789 1 97.12 40 ARG B CA 1
ATOM 1884 C C . ARG B 1 40 ? -6.805 -25.438 2.85 1 97.12 40 ARG B C 1
ATOM 1886 O O . ARG B 1 40 ? -6.66 -25.734 4.039 1 97.12 40 ARG B O 1
ATOM 1893 N N . VAL B 1 41 ? -6.848 -24.219 2.49 1 97.5 41 VAL B N 1
ATOM 1894 C CA . VAL B 1 41 ? -6.773 -23.094 3.426 1 97.5 41 VAL B CA 1
ATOM 1895 C C . VAL B 1 41 ? -7.988 -23.125 4.352 1 97.5 41 VAL B C 1
ATOM 1897 O O . VAL B 1 41 ? -7.867 -22.875 5.551 1 97.5 41 VAL B O 1
ATOM 1900 N N . GLU B 1 42 ? -9.109 -23.359 3.752 1 96.44 42 GLU B N 1
ATOM 1901 C CA . GLU B 1 42 ? -10.336 -23.406 4.539 1 96.44 42 GLU B CA 1
ATOM 1902 C C . GLU B 1 42 ? -10.297 -24.531 5.562 1 96.44 42 GLU B C 1
ATOM 1904 O O . GLU B 1 42 ? -10.828 -24.391 6.664 1 96.44 42 GLU B O 1
ATOM 1909 N N . THR B 1 43 ? -9.711 -25.594 5.168 1 96.94 43 THR B N 1
ATOM 1910 C CA . THR B 1 43 ? -9.664 -26.766 6.023 1 96.94 43 THR B CA 1
ATOM 1911 C C . THR B 1 43 ? -8.617 -26.609 7.117 1 96.94 43 THR B C 1
ATOM 1913 O O . THR B 1 43 ? -8.891 -26.859 8.289 1 96.94 43 THR B O 1
ATOM 1916 N N . LEU B 1 44 ? -7.453 -26.125 6.773 1 97.69 44 LEU B N 1
ATOM 1917 C CA . LEU B 1 44 ? -6.316 -26.125 7.691 1 97.69 44 LEU B CA 1
ATOM 1918 C C . LEU B 1 44 ? -6.258 -24.812 8.469 1 97.69 44 LEU B C 1
ATOM 1920 O O . LEU B 1 44 ? -5.594 -24.719 9.508 1 97.69 44 LEU B O 1
ATOM 1924 N N . LYS B 1 45 ? -6.855 -23.688 7.945 1 97.06 45 LYS B N 1
ATOM 1925 C CA . LYS B 1 45 ? -6.988 -22.375 8.57 1 97.06 45 LYS B CA 1
ATOM 1926 C C . LYS B 1 45 ? -5.629 -21.844 9.008 1 97.06 45 LYS B C 1
ATOM 1928 O O . LYS B 1 45 ? -5.453 -21.469 10.172 1 97.06 45 LYS B O 1
ATOM 1933 N N . PRO B 1 46 ? -4.652 -21.812 8.07 1 98.5 46 PRO B N 1
ATOM 1934 C CA . PRO B 1 46 ? -3.336 -21.266 8.406 1 98.5 46 PRO B CA 1
ATOM 1935 C C . PRO B 1 46 ? -3.396 -19.812 8.836 1 98.5 46 PRO B C 1
ATOM 1937 O O . PRO B 1 46 ? -4.344 -19.094 8.484 1 98.5 46 PRO B O 1
ATOM 1940 N N . ASP B 1 47 ? -2.361 -19.359 9.609 1 98.38 47 ASP B N 1
ATOM 1941 C CA . ASP B 1 47 ? -2.213 -17.953 9.93 1 98.38 47 ASP B CA 1
ATOM 1942 C C . ASP B 1 47 ? -1.729 -17.156 8.719 1 98.38 47 ASP B C 1
ATOM 1944 O O . ASP B 1 47 ? -2.057 -15.977 8.562 1 98.38 47 ASP B O 1
ATOM 1948 N N . ILE B 1 48 ? -0.876 -17.828 7.934 1 98.56 48 ILE B N 1
ATOM 1949 C CA . ILE B 1 48 ? -0.206 -17.188 6.812 1 98.56 48 ILE B CA 1
ATOM 1950 C C . ILE B 1 48 ? -0.328 -18.062 5.566 1 98.56 48 ILE B C 1
ATOM 1952 O O . ILE B 1 48 ? -0.173 -19.281 5.637 1 98.56 48 ILE B O 1
ATOM 1956 N N . VAL B 1 49 ? -0.574 -17.453 4.465 1 98.56 49 VAL B N 1
ATOM 1957 C CA . VAL B 1 49 ? -0.499 -18.109 3.168 1 98.56 49 VAL B CA 1
ATOM 1958 C C . VAL B 1 49 ? 0.482 -17.375 2.264 1 98.56 49 VAL B C 1
ATOM 1960 O O . VAL B 1 49 ? 0.351 -16.156 2.057 1 98.56 49 VAL B O 1
ATOM 1963 N N . ILE B 1 50 ? 1.479 -18.031 1.804 1 97.75 50 ILE B N 1
ATOM 1964 C CA . ILE B 1 50 ? 2.416 -17.484 0.825 1 97.75 50 ILE B CA 1
ATOM 1965 C C . ILE B 1 50 ? 2.104 -18.062 -0.557 1 97.75 50 ILE B C 1
ATOM 1967 O O . ILE B 1 50 ? 2.154 -19.281 -0.761 1 97.75 50 ILE B O 1
ATOM 1971 N N . ILE B 1 51 ? 1.812 -17.156 -1.521 1 97.19 51 ILE B N 1
ATOM 1972 C CA . ILE B 1 51 ? 1.313 -17.594 -2.818 1 97.19 51 ILE B CA 1
ATOM 1973 C C . ILE B 1 51 ? 2.193 -17.031 -3.93 1 97.19 51 ILE B C 1
ATOM 1975 O O . ILE B 1 51 ? 2.391 -15.812 -4.016 1 97.19 51 ILE B O 1
ATOM 1979 N N . ASP B 1 52 ? 2.695 -17.906 -4.734 1 93.88 52 ASP B N 1
ATOM 1980 C CA . ASP B 1 52 ? 3.297 -17.438 -5.984 1 93.88 52 ASP B CA 1
ATOM 1981 C C . ASP B 1 52 ? 2.234 -16.922 -6.945 1 93.88 52 ASP B C 1
ATOM 1983 O O . ASP B 1 52 ? 1.216 -17.578 -7.176 1 93.88 52 ASP B O 1
ATOM 1987 N N . VAL B 1 53 ? 2.49 -15.797 -7.531 1 89.5 53 VAL B N 1
ATOM 1988 C CA . VAL B 1 53 ? 1.501 -15.156 -8.391 1 89.5 53 VAL B CA 1
ATOM 1989 C C . VAL B 1 53 ? 1.304 -15.984 -9.656 1 89.5 53 VAL B C 1
ATOM 1991 O O . VAL B 1 53 ? 0.202 -16.031 -10.211 1 89.5 53 VAL B O 1
ATOM 1994 N N . ASP B 1 54 ? 2.324 -16.641 -10.164 1 84 54 ASP B N 1
ATOM 1995 C CA . ASP B 1 54 ? 2.291 -17.344 -11.438 1 84 54 ASP B CA 1
ATOM 1996 C C . ASP B 1 54 ? 2.123 -18.844 -11.234 1 84 54 ASP B C 1
ATOM 1998 O O . ASP B 1 54 ? 2.701 -19.641 -11.969 1 84 54 ASP B O 1
ATOM 2002 N N . ILE B 1 55 ? 1.375 -19.25 -10.453 1 86 55 ILE B N 1
ATOM 2003 C CA . ILE B 1 55 ? 1.141 -20.672 -10.266 1 86 55 ILE B CA 1
ATOM 2004 C C . ILE B 1 55 ? 0.187 -21.188 -11.336 1 86 55 ILE B C 1
ATOM 2006 O O . ILE B 1 55 ? -0.634 -20.438 -11.859 1 86 55 ILE B O 1
ATOM 2010 N N . PRO B 1 56 ? 0.272 -22.422 -11.727 1 80.75 56 PRO B N 1
ATOM 2011 C CA . PRO B 1 56 ? -0.59 -23 -12.75 1 80.75 56 PRO B CA 1
ATOM 2012 C C . PRO B 1 56 ? -2.055 -23.078 -12.328 1 80.75 56 PRO B C 1
ATOM 2014 O O . PRO B 1 56 ? -2.348 -23.203 -11.133 1 80.75 56 PRO B O 1
ATOM 2017 N N . GLY B 1 57 ? -2.906 -23.031 -13.391 1 79.19 57 GLY B N 1
ATOM 2018 C CA . GLY B 1 57 ? -4.332 -23.125 -13.133 1 79.19 57 GLY B CA 1
ATOM 2019 C C . GLY B 1 57 ? -4.949 -21.797 -12.719 1 79.19 57 GLY B C 1
ATOM 2020 O O . GLY B 1 57 ? -4.902 -20.828 -13.477 1 79.19 57 GLY B O 1
ATOM 2021 N N . VAL B 1 58 ? -5.527 -21.906 -11.547 1 76.75 58 VAL B N 1
ATOM 2022 C CA . VAL B 1 58 ? -6.02 -20.656 -10.984 1 76.75 58 VAL B CA 1
ATOM 2023 C C . VAL B 1 58 ? -4.84 -19.797 -10.508 1 76.75 58 VAL B C 1
ATOM 2025 O O . VAL B 1 58 ? -4.043 -20.25 -9.68 1 76.75 58 VAL B O 1
ATOM 2028 N N . ASN B 1 59 ? -4.715 -18.641 -11.109 1 82.81 59 ASN B N 1
ATOM 2029 C CA . ASN B 1 59 ? -3.523 -17.875 -10.773 1 82.81 59 ASN B CA 1
ATOM 2030 C C . ASN B 1 59 ? -3.58 -17.359 -9.344 1 82.81 59 ASN B C 1
ATOM 2032 O O . ASN B 1 59 ? -4.633 -17.391 -8.703 1 82.81 59 ASN B O 1
ATOM 2036 N N . GLY B 1 60 ? -2.488 -17 -8.828 1 89.5 60 GLY B N 1
ATOM 2037 C CA . GLY B 1 60 ? -2.332 -16.609 -7.438 1 89.5 60 GLY B CA 1
ATOM 2038 C C . GLY B 1 60 ? -3.271 -15.492 -7.02 1 89.5 60 GLY B C 1
ATOM 2039 O O . GLY B 1 60 ? -3.744 -15.461 -5.883 1 89.5 60 GLY B O 1
ATOM 2040 N N . ILE B 1 61 ? -3.541 -14.602 -7.941 1 88.44 61 ILE B N 1
ATOM 2041 C CA . ILE B 1 61 ? -4.43 -13.477 -7.648 1 88.44 61 ILE B CA 1
ATOM 2042 C C . ILE B 1 61 ? -5.855 -13.984 -7.465 1 88.44 61 ILE B C 1
ATOM 2044 O O . ILE B 1 61 ? -6.582 -13.508 -6.59 1 88.44 61 ILE B O 1
ATOM 2048 N N . GLN B 1 62 ? -6.242 -14.914 -8.289 1 87.5 62 GLN B N 1
ATOM 2049 C CA . GLN B 1 62 ? -7.574 -15.492 -8.164 1 87.5 62 GLN B CA 1
ATOM 2050 C C . GLN B 1 62 ? -7.727 -16.234 -6.844 1 87.5 62 GLN B C 1
ATOM 2052 O O . GLN B 1 62 ? -8.781 -16.172 -6.207 1 87.5 62 GLN B O 1
ATOM 2057 N N . VAL B 1 63 ? -6.711 -16.953 -6.484 1 93.69 63 VAL B N 1
ATOM 2058 C CA . VAL B 1 63 ? -6.73 -17.641 -5.195 1 93.69 63 VAL B CA 1
ATOM 2059 C C . VAL B 1 63 ? -6.906 -16.609 -4.074 1 93.69 63 VAL B C 1
ATOM 2061 O O . VAL B 1 63 ? -7.75 -16.781 -3.189 1 93.69 63 VAL B O 1
ATOM 2064 N N . LEU B 1 64 ? -6.117 -15.547 -4.137 1 94.88 64 LEU B N 1
ATOM 2065 C CA . LEU B 1 64 ? -6.195 -14.453 -3.18 1 94.88 64 LEU B CA 1
ATOM 2066 C C . LEU B 1 64 ? -7.621 -13.922 -3.07 1 94.88 64 LEU B C 1
ATOM 2068 O O . LEU B 1 64 ? -8.172 -13.844 -1.974 1 94.88 64 LEU B O 1
ATOM 2072 N N . GLU B 1 65 ? -8.195 -13.617 -4.141 1 91.06 65 GLU B N 1
ATOM 2073 C CA . GLU B 1 65 ? -9.531 -13.031 -4.172 1 91.06 65 GLU B CA 1
ATOM 2074 C C . GLU B 1 65 ? -10.562 -13.977 -3.58 1 91.06 65 GLU B C 1
ATOM 2076 O O . GLU B 1 65 ? -11.438 -13.562 -2.814 1 91.06 65 GLU B O 1
ATOM 2081 N N . THR B 1 66 ? -10.469 -15.188 -4.039 1 92.81 66 THR B N 1
ATOM 2082 C CA . THR B 1 66 ? -11.414 -16.188 -3.551 1 92.81 66 THR B CA 1
ATOM 2083 C C . THR B 1 66 ? -11.297 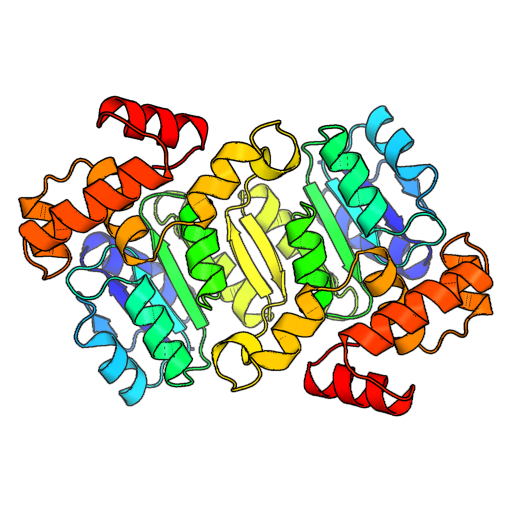-16.344 -2.037 1 92.81 66 THR B C 1
ATOM 2085 O O . THR B 1 66 ? -12.305 -16.422 -1.336 1 92.81 66 THR B O 1
ATOM 2088 N N . LEU B 1 67 ? -10.125 -16.406 -1.526 1 95.75 67 LEU B N 1
ATOM 2089 C CA . LEU B 1 67 ? -9.914 -16.562 -0.091 1 95.75 67 LEU B CA 1
ATOM 2090 C C . LEU B 1 67 ? -10.555 -15.398 0.671 1 95.75 67 LEU B C 1
ATOM 2092 O O . LEU B 1 67 ? -11.211 -15.609 1.695 1 95.75 67 LEU B O 1
ATOM 2096 N N . ARG B 1 68 ? -10.344 -14.164 0.179 1 94.19 68 ARG B N 1
ATOM 2097 C CA . ARG B 1 68 ? -10.922 -13 0.842 1 94.19 68 ARG B CA 1
ATOM 2098 C C . ARG B 1 68 ? -12.438 -13.008 0.737 1 94.19 68 ARG B C 1
ATOM 2100 O O . ARG B 1 68 ? -13.133 -12.703 1.707 1 94.19 68 ARG B O 1
ATOM 2107 N N . LYS B 1 69 ? -12.953 -13.336 -0.403 1 89 69 LYS B N 1
ATOM 2108 C CA . LYS B 1 69 ? -14.398 -13.453 -0.58 1 89 69 LYS B CA 1
ATOM 2109 C C . LYS B 1 69 ? -14.992 -14.461 0.401 1 89 69 LYS B C 1
ATOM 2111 O O . LYS B 1 69 ? -16.109 -14.289 0.87 1 89 69 LYS B O 1
ATOM 2116 N N . ARG B 1 70 ? -14.219 -15.453 0.612 1 92.12 70 ARG B N 1
ATOM 2117 C CA . ARG B 1 70 ? -14.672 -16.484 1.536 1 92.12 70 ARG B CA 1
ATOM 2118 C C . ARG B 1 70 ? -14.289 -16.141 2.973 1 92.12 70 ARG B C 1
ATOM 2120 O O . ARG B 1 70 ? -14.242 -17.016 3.836 1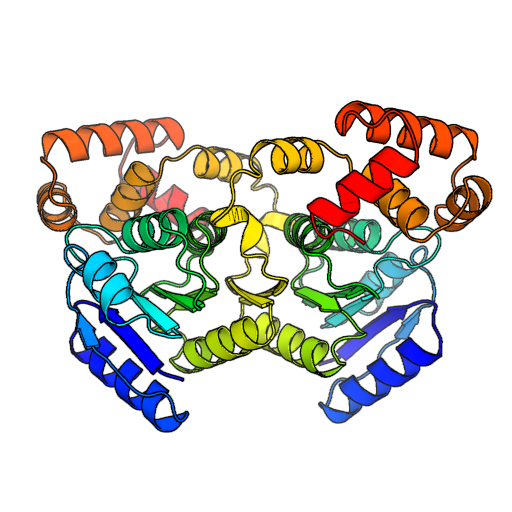 92.12 70 ARG B O 1
ATOM 2127 N N . GLN B 1 71 ? -13.859 -14.961 3.234 1 91.25 71 GLN B N 1
ATOM 2128 C CA . GLN B 1 71 ? -13.711 -14.328 4.539 1 91.25 71 GLN B CA 1
ATOM 2129 C C . GLN B 1 71 ? -12.469 -14.836 5.266 1 91.25 71 GLN B C 1
ATOM 2131 O O . GLN B 1 71 ? -12.445 -14.898 6.496 1 91.25 71 GLN B O 1
ATOM 2136 N N . TYR B 1 72 ? -11.547 -15.414 4.5 1 95.12 72 TYR B N 1
ATOM 2137 C CA . TYR B 1 72 ? -10.266 -15.719 5.133 1 95.12 72 TYR B CA 1
ATOM 2138 C C . TYR B 1 72 ? -9.617 -14.453 5.688 1 95.12 72 TYR B C 1
ATOM 2140 O O . TYR B 1 72 ? -9.398 -13.492 4.953 1 95.12 72 TYR B O 1
ATOM 2148 N N . SER B 1 73 ? -9.211 -14.453 6.984 1 94.31 73 SER B N 1
ATOM 2149 C CA . SER B 1 73 ? -8.742 -13.234 7.641 1 94.31 73 SER B CA 1
ATOM 2150 C C . SER B 1 73 ? -7.254 -13.305 7.941 1 94.31 73 SER B C 1
ATOM 2152 O O . SER B 1 73 ? -6.691 -12.383 8.539 1 94.31 73 SER B O 1
ATOM 2154 N N . GLY B 1 74 ? -6.621 -14.398 7.566 1 96.94 74 GLY B N 1
ATOM 2155 C CA . GLY B 1 74 ? -5.195 -14.523 7.828 1 96.94 74 GLY B CA 1
ATOM 2156 C C . GLY B 1 74 ? -4.34 -13.68 6.902 1 96.94 74 GLY B C 1
ATOM 2157 O O . GLY B 1 74 ? -4.867 -12.945 6.062 1 96.94 74 GLY B O 1
ATOM 2158 N N . ILE B 1 75 ? -3.006 -13.789 7.047 1 98.25 75 ILE B N 1
ATOM 2159 C CA . ILE B 1 75 ? -2.035 -13.023 6.273 1 98.25 75 ILE B CA 1
ATOM 2160 C C . ILE B 1 75 ? -1.801 -13.695 4.926 1 98.25 75 ILE B C 1
ATOM 2162 O O . ILE B 1 75 ? -1.574 -14.906 4.859 1 98.25 75 ILE B O 1
ATOM 2166 N N . ILE B 1 76 ? -1.919 -12.953 3.896 1 98.31 76 ILE B N 1
ATOM 2167 C CA . ILE B 1 76 ? -1.616 -13.461 2.564 1 98.31 76 ILE B CA 1
ATOM 2168 C C . ILE B 1 76 ? -0.471 -12.664 1.951 1 98.31 76 ILE B C 1
ATOM 2170 O O . ILE B 1 76 ? -0.593 -11.453 1.748 1 98.31 76 ILE B O 1
ATOM 2174 N N . ILE B 1 77 ? 0.621 -13.297 1.684 1 97.94 77 ILE B N 1
ATOM 2175 C CA . ILE B 1 77 ? 1.756 -12.688 0.998 1 97.94 77 ILE B CA 1
ATOM 2176 C C . ILE B 1 77 ? 1.897 -13.289 -0.399 1 97.94 77 ILE B C 1
ATOM 2178 O O . ILE B 1 77 ? 2.062 -14.5 -0.548 1 97.94 77 ILE B O 1
ATOM 2182 N N . ILE B 1 78 ? 1.828 -12.383 -1.398 1 96.62 78 ILE B N 1
ATOM 2183 C CA . ILE B 1 78 ? 2.045 -12.812 -2.777 1 96.62 78 ILE B CA 1
ATOM 2184 C C . ILE B 1 78 ? 3.521 -12.664 -3.137 1 96.62 78 ILE B C 1
ATOM 2186 O O . ILE B 1 78 ? 4.133 -11.625 -2.861 1 96.62 78 ILE B O 1
ATOM 2190 N N . VAL B 1 79 ? 4.074 -13.703 -3.688 1 95 79 VAL B N 1
ATOM 2191 C CA . VAL B 1 79 ? 5.465 -13.648 -4.121 1 95 79 VAL B CA 1
ATOM 2192 C C . VAL B 1 79 ? 5.539 -13.773 -5.641 1 95 79 VAL B C 1
ATOM 2194 O O . VAL B 1 79 ? 4.68 -14.406 -6.262 1 95 79 VAL B O 1
ATOM 2197 N N . SER B 1 80 ? 6.496 -13.078 -6.223 1 89.81 80 SER B N 1
ATOM 2198 C CA . SER B 1 80 ? 6.691 -13.086 -7.668 1 89.81 80 SER B CA 1
ATOM 2199 C C . SER B 1 80 ? 8.172 -13.102 -8.023 1 89.81 80 SER B C 1
ATOM 2201 O O . SER B 1 80 ? 9.023 -12.805 -7.184 1 89.81 80 SER B O 1
ATOM 2203 N N . ALA B 1 81 ? 8.469 -13.531 -9.242 1 82.06 81 ALA B N 1
ATOM 2204 C CA . ALA B 1 81 ? 9.844 -13.445 -9.727 1 82.06 81 ALA B CA 1
ATOM 2205 C C . ALA B 1 81 ? 10.242 -11.992 -9.992 1 82.06 81 ALA B C 1
ATOM 2207 O O . ALA B 1 81 ? 11.422 -11.641 -9.906 1 82.06 81 ALA B O 1
ATOM 2208 N N . LYS B 1 82 ? 9.297 -11.195 -10.336 1 77.19 82 LYS B N 1
ATOM 2209 C CA . LYS B 1 82 ? 9.57 -9.805 -10.664 1 77.19 82 LYS B CA 1
ATOM 2210 C C . LYS B 1 82 ? 8.945 -8.867 -9.633 1 77.19 82 LYS B C 1
ATOM 2212 O O . LYS B 1 82 ? 7.93 -9.195 -9.023 1 77.19 82 LYS B O 1
ATOM 2217 N N . ASN B 1 83 ? 9.656 -7.836 -9.367 1 65.81 83 ASN B N 1
ATOM 2218 C CA . ASN B 1 83 ? 9.156 -6.812 -8.461 1 65.81 83 ASN B CA 1
ATOM 2219 C C . ASN B 1 83 ? 8.414 -5.707 -9.203 1 65.81 83 ASN B C 1
ATOM 2221 O O . ASN B 1 83 ? 8.883 -4.57 -9.266 1 65.81 83 ASN B O 1
ATOM 2225 N N . ASP B 1 84 ? 7.25 -6.031 -9.633 1 78.75 84 ASP B N 1
ATOM 2226 C CA . ASP B 1 84 ? 6.543 -5.074 -10.477 1 78.75 84 ASP B CA 1
ATOM 2227 C C . ASP B 1 84 ? 5.461 -4.34 -9.68 1 78.75 84 ASP B C 1
ATOM 2229 O O . ASP B 1 84 ? 4.555 -4.965 -9.133 1 78.75 84 ASP B O 1
ATOM 2233 N N . HIS B 1 85 ? 5.656 -3.064 -9.641 1 79.88 85 HIS B N 1
ATOM 2234 C CA . HIS B 1 85 ? 4.703 -2.213 -8.938 1 79.88 85 HIS B CA 1
ATOM 2235 C C . HIS B 1 85 ? 3.287 -2.432 -9.453 1 79.88 85 HIS B C 1
ATOM 2237 O O . HIS B 1 85 ? 2.332 -2.436 -8.672 1 79.88 85 HIS B O 1
ATOM 2243 N N . PHE B 1 86 ? 3.205 -2.631 -10.719 1 82.62 86 PHE B N 1
ATOM 2244 C CA . PHE B 1 86 ? 1.887 -2.758 -11.32 1 82.62 86 PHE B CA 1
ATOM 2245 C C . PHE B 1 86 ? 1.157 -3.982 -10.781 1 82.62 86 PHE B C 1
ATOM 2247 O O . PHE B 1 86 ? 0.005 -3.887 -10.352 1 82.62 86 PHE B O 1
ATOM 2254 N N . TYR B 1 87 ? 1.828 -5.051 -10.719 1 83.38 87 TYR B N 1
ATOM 2255 C CA . TYR B 1 87 ? 1.211 -6.27 -10.211 1 83.38 87 TYR B CA 1
ATOM 2256 C C . TYR B 1 87 ? 0.981 -6.18 -8.711 1 83.38 87 TYR B C 1
ATOM 2258 O O . TYR B 1 87 ? -0.033 -6.66 -8.195 1 83.38 87 TYR B O 1
ATOM 2266 N N . GLY B 1 88 ? 1.909 -5.578 -8.07 1 89.94 88 GLY B N 1
ATOM 2267 C CA . GLY B 1 88 ? 1.753 -5.359 -6.645 1 89.94 88 GLY B CA 1
ATOM 2268 C C . GLY B 1 88 ? 0.489 -4.598 -6.289 1 89.94 88 GLY B C 1
ATOM 2269 O O . GLY B 1 88 ? -0.222 -4.965 -5.352 1 89.94 88 GLY B O 1
ATOM 2270 N N . LYS B 1 89 ? 0.241 -3.57 -7.035 1 87.94 89 LYS B N 1
ATOM 2271 C CA . LYS B 1 89 ? -0.953 -2.764 -6.801 1 87.94 89 LYS B CA 1
ATOM 2272 C C . LYS B 1 89 ? -2.221 -3.594 -6.977 1 87.94 89 LYS B C 1
ATOM 2274 O O . LYS B 1 89 ? -3.162 -3.475 -6.188 1 87.94 89 LYS B O 1
ATOM 2279 N N . HIS B 1 90 ? -2.25 -4.387 -7.98 1 86.75 90 HIS B N 1
ATOM 2280 C CA . HIS B 1 90 ? -3.406 -5.238 -8.227 1 86.75 90 HIS B CA 1
ATOM 2281 C C . HIS B 1 90 ? -3.625 -6.215 -7.078 1 86.75 90 HIS B C 1
ATOM 2283 O O . HIS B 1 90 ? -4.766 -6.477 -6.688 1 86.75 90 HIS B O 1
ATOM 2289 N N . CYS B 1 91 ? -2.59 -6.738 -6.578 1 92.25 91 CYS B N 1
ATOM 2290 C CA . CYS B 1 91 ? -2.684 -7.664 -5.457 1 92.25 91 CYS B CA 1
ATOM 2291 C C . CYS B 1 91 ? -3.152 -6.945 -4.195 1 92.25 91 CYS B C 1
ATOM 2293 O O . CYS B 1 91 ? -3.924 -7.5 -3.412 1 92.25 91 CYS B O 1
ATOM 2295 N N . ALA B 1 92 ? -2.689 -5.742 -4.008 1 92.56 92 ALA B N 1
ATOM 2296 C CA . ALA B 1 92 ? -3.152 -4.934 -2.885 1 92.56 92 ALA B CA 1
ATOM 2297 C C . ALA B 1 92 ? -4.66 -4.711 -2.955 1 92.56 92 ALA B C 1
ATOM 2299 O O . ALA B 1 92 ? -5.367 -4.879 -1.959 1 92.56 92 ALA B O 1
ATOM 2300 N N . ASP B 1 93 ? -5.105 -4.391 -4.16 1 87.62 93 ASP B N 1
ATOM 2301 C CA . ASP B 1 93 ? -6.523 -4.121 -4.379 1 87.62 93 ASP B CA 1
ATOM 2302 C C . ASP B 1 93 ? -7.359 -5.379 -4.176 1 87.62 93 ASP B C 1
ATOM 2304 O O . ASP B 1 93 ? -8.555 -5.297 -3.883 1 87.62 93 ASP B O 1
ATOM 2308 N N . ALA B 1 94 ? -6.695 -6.48 -4.348 1 89.5 94 ALA B N 1
ATOM 2309 C CA . ALA B 1 94 ? -7.395 -7.754 -4.188 1 89.5 94 ALA B CA 1
ATOM 2310 C C . ALA B 1 94 ? -7.363 -8.219 -2.734 1 89.5 94 ALA B C 1
ATOM 2312 O O . ALA B 1 94 ? -7.996 -9.219 -2.381 1 89.5 94 ALA B O 1
ATOM 2313 N N . GLY B 1 95 ? -6.531 -7.508 -1.909 1 93.75 95 GLY B N 1
ATOM 2314 C CA . GLY B 1 95 ? -6.609 -7.77 -0.48 1 93.75 95 GLY B CA 1
ATOM 2315 C C . GLY B 1 95 ? -5.379 -8.469 0.067 1 93.75 95 GLY B C 1
ATOM 2316 O O . GLY B 1 95 ? -5.41 -9.023 1.169 1 93.75 95 GLY B O 1
ATOM 2317 N N . ALA B 1 96 ? -4.336 -8.555 -0.693 1 96.88 96 ALA B N 1
ATOM 2318 C CA . ALA B 1 96 ? -3.088 -9.102 -0.172 1 96.88 96 ALA B CA 1
ATOM 2319 C C . ALA B 1 96 ? -2.504 -8.195 0.913 1 96.88 96 ALA B C 1
ATOM 2321 O O . ALA B 1 96 ? -2.697 -6.98 0.887 1 96.88 96 ALA B O 1
ATOM 2322 N N . ASN B 1 97 ? -1.736 -8.812 1.822 1 97.56 97 ASN B N 1
ATOM 2323 C CA . ASN B 1 97 ? -1.005 -8.031 2.816 1 97.56 97 ASN B CA 1
ATOM 2324 C C . ASN B 1 97 ? 0.337 -7.551 2.273 1 97.56 97 ASN B C 1
ATOM 2326 O O . ASN B 1 97 ? 0.917 -6.602 2.799 1 97.56 97 ASN B O 1
ATOM 2330 N N . GLY B 1 98 ? 0.781 -8.227 1.333 1 96.88 98 GLY B N 1
ATOM 2331 C CA . GLY B 1 98 ? 2.051 -7.859 0.729 1 96.88 98 GLY B CA 1
ATOM 2332 C C . GLY B 1 98 ? 2.291 -8.523 -0.614 1 96.88 98 GLY B C 1
ATOM 2333 O O . GLY B 1 98 ? 1.644 -9.516 -0.944 1 96.88 98 GLY B O 1
ATOM 2334 N N . PHE B 1 99 ? 3.209 -7.945 -1.367 1 95.56 99 PHE B N 1
ATOM 2335 C CA . PHE B 1 99 ? 3.725 -8.422 -2.646 1 95.56 99 PHE B CA 1
ATOM 2336 C C . PHE B 1 99 ? 5.234 -8.219 -2.729 1 95.56 99 PHE B C 1
ATOM 2338 O O . PHE B 1 99 ? 5.715 -7.082 -2.715 1 95.56 99 PHE B O 1
ATOM 2345 N N . VAL B 1 100 ? 5.934 -9.359 -2.83 1 94.62 100 VAL B N 1
ATOM 2346 C CA . VAL B 1 100 ? 7.387 -9.258 -2.734 1 94.62 100 VAL B CA 1
ATOM 2347 C C . VAL B 1 100 ? 8.039 -10.102 -3.83 1 94.62 100 VAL B C 1
ATOM 2349 O O . VAL B 1 100 ? 7.508 -11.148 -4.215 1 94.62 100 VAL B O 1
ATOM 2352 N N . SER B 1 101 ? 9.133 -9.539 -4.285 1 89.25 101 SER B N 1
ATOM 2353 C CA . SER B 1 101 ? 9.93 -10.32 -5.23 1 89.25 101 SER B CA 1
ATOM 2354 C C . SER B 1 101 ? 10.758 -11.383 -4.516 1 89.25 101 SER B C 1
ATOM 2356 O O . SER B 1 101 ? 11.43 -11.094 -3.525 1 89.25 101 SER B O 1
ATOM 2358 N N . LYS B 1 102 ? 10.648 -12.578 -4.957 1 85 102 LYS B N 1
ATOM 2359 C CA . LYS B 1 102 ? 11.453 -13.641 -4.348 1 85 102 LYS B CA 1
ATOM 2360 C C . LYS B 1 102 ? 12.906 -13.547 -4.789 1 85 102 LYS B C 1
ATOM 2362 O O . LYS B 1 102 ? 13.789 -14.156 -4.172 1 85 102 LYS B O 1
ATOM 2367 N N . LYS B 1 103 ? 13.156 -12.711 -5.84 1 76.44 103 LYS B N 1
ATOM 2368 C CA . LYS B 1 103 ? 14.523 -12.5 -6.289 1 76.44 103 LYS B CA 1
ATOM 2369 C C . LYS B 1 103 ? 15.266 -11.531 -5.371 1 76.44 103 LYS B C 1
ATOM 2371 O O . LYS B 1 103 ? 16.438 -11.719 -5.074 1 76.44 103 LYS B O 1
ATOM 2376 N N . GLU B 1 104 ? 14.68 -10.375 -4.996 1 66.38 104 GLU B N 1
ATOM 2377 C CA . GLU B 1 104 ? 15.328 -9.32 -4.227 1 66.38 104 GLU B CA 1
ATOM 2378 C C . GLU B 1 104 ? 15.523 -9.734 -2.771 1 66.38 104 GLU B C 1
ATOM 2380 O O . GLU B 1 104 ? 16.109 -8.992 -1.979 1 66.38 104 GLU B O 1
ATOM 2385 N N . GLY B 1 105 ? 15.141 -11.039 -2.621 1 66.12 105 GLY B N 1
ATOM 2386 C CA . GLY B 1 105 ? 15.594 -11.523 -1.327 1 66.12 105 GLY B CA 1
ATOM 2387 C C . GLY B 1 105 ? 14.477 -12.07 -0.463 1 66.12 105 GLY B C 1
ATOM 2388 O O . GLY B 1 105 ? 13.461 -11.391 -0.249 1 66.12 105 GLY B O 1
ATOM 2389 N N . MET B 1 106 ? 14.719 -13.125 0.034 1 78.75 106 MET B N 1
ATOM 2390 C CA . MET B 1 106 ? 13.875 -13.891 0.952 1 78.75 106 MET B CA 1
ATOM 2391 C C . MET B 1 106 ? 13.57 -13.078 2.209 1 78.75 106 MET B C 1
ATOM 2393 O O . MET B 1 106 ? 12.531 -13.273 2.844 1 78.75 106 MET B O 1
ATOM 2397 N N . ASN B 1 107 ? 14.391 -12.047 2.355 1 87.56 107 ASN B N 1
ATOM 2398 C CA . ASN B 1 107 ? 14.227 -11.25 3.562 1 87.56 107 ASN B CA 1
ATOM 2399 C C . ASN B 1 107 ? 13 -10.352 3.48 1 87.56 107 ASN B C 1
ATOM 2401 O O . ASN B 1 107 ? 12.391 -10.031 4.5 1 87.56 107 ASN B O 1
ATOM 2405 N N . ASN B 1 108 ? 12.609 -10 2.283 1 92.81 108 ASN B N 1
ATOM 2406 C CA . ASN B 1 108 ? 11.422 -9.164 2.135 1 92.81 108 ASN B CA 1
ATOM 2407 C C . ASN B 1 108 ? 10.148 -9.938 2.463 1 92.81 108 ASN B C 1
ATOM 2409 O O . ASN B 1 108 ? 9.148 -9.344 2.865 1 92.81 108 ASN B O 1
ATOM 2413 N N . ILE B 1 109 ? 10.242 -11.242 2.301 1 95.38 109 ILE B N 1
ATOM 2414 C CA . ILE B 1 109 ? 9.094 -12.062 2.682 1 95.38 109 ILE B CA 1
ATOM 2415 C C . ILE B 1 109 ? 8.852 -11.938 4.184 1 95.38 109 ILE B C 1
ATOM 2417 O O . ILE B 1 109 ? 7.715 -11.719 4.617 1 95.38 109 ILE B O 1
ATOM 2421 N N . ILE B 1 110 ? 9.906 -12 4.938 1 95.69 110 ILE B N 1
ATOM 2422 C CA . ILE B 1 110 ? 9.789 -11.906 6.391 1 95.69 110 ILE B CA 1
ATOM 2423 C C . ILE B 1 110 ? 9.367 -10.484 6.781 1 95.69 110 ILE B C 1
ATOM 2425 O O . ILE B 1 110 ? 8.539 -10.305 7.676 1 95.69 110 ILE B O 1
ATOM 2429 N N . ALA B 1 111 ? 9.992 -9.516 6.121 1 95.5 111 ALA B N 1
ATOM 2430 C CA . ALA B 1 111 ? 9.609 -8.133 6.387 1 95.5 111 ALA B CA 1
ATOM 2431 C C . ALA B 1 111 ? 8.117 -7.93 6.145 1 95.5 111 ALA B C 1
ATOM 2433 O O . ALA B 1 111 ? 7.441 -7.25 6.926 1 95.5 111 ALA B O 1
ATOM 2434 N N . ALA B 1 112 ? 7.598 -8.516 5.066 1 96.88 112 ALA B N 1
ATOM 2435 C CA . ALA B 1 112 ? 6.176 -8.414 4.742 1 96.88 112 ALA B CA 1
ATOM 2436 C C . ALA B 1 112 ? 5.316 -9.078 5.812 1 96.88 112 ALA B C 1
ATOM 2438 O O . ALA B 1 112 ? 4.277 -8.547 6.203 1 96.88 112 ALA B O 1
ATOM 2439 N N . ILE B 1 113 ? 5.727 -10.227 6.285 1 97.19 113 ILE B N 1
ATOM 2440 C CA . ILE B 1 113 ? 4.996 -10.945 7.328 1 97.19 113 ILE B CA 1
ATOM 2441 C C . ILE B 1 113 ? 4.973 -10.109 8.609 1 97.19 113 ILE B C 1
ATOM 2443 O O . ILE B 1 113 ? 3.922 -9.961 9.242 1 97.19 113 ILE B O 1
ATOM 2447 N N . GLU B 1 114 ? 6.09 -9.539 8.961 1 95.94 114 GLU B N 1
ATOM 2448 C CA . GLU B 1 114 ? 6.168 -8.719 10.164 1 95.94 114 GLU B CA 1
ATOM 2449 C C . GLU B 1 114 ? 5.289 -7.477 10.039 1 95.94 114 GLU B C 1
ATOM 2451 O O . GLU B 1 114 ? 4.602 -7.098 10.992 1 95.94 114 GLU B O 1
ATOM 2456 N N . ALA B 1 115 ? 5.348 -6.824 8.891 1 96.06 115 ALA B N 1
ATOM 2457 C CA . ALA B 1 115 ? 4.465 -5.684 8.656 1 96.06 115 ALA B CA 1
ATOM 2458 C C . ALA B 1 115 ? 3.004 -6.07 8.859 1 96.06 115 ALA B C 1
ATOM 2460 O O . ALA B 1 115 ? 2.258 -5.359 9.539 1 96.06 115 ALA B O 1
ATOM 2461 N N . ALA B 1 116 ? 2.637 -7.176 8.266 1 96.75 116 ALA B N 1
ATOM 2462 C CA . ALA B 1 116 ? 1.258 -7.648 8.367 1 96.75 116 ALA B CA 1
ATOM 2463 C C . ALA B 1 116 ? 0.869 -7.91 9.82 1 96.75 116 ALA B C 1
ATOM 2465 O O . ALA B 1 116 ? -0.24 -7.574 10.242 1 96.75 116 ALA B O 1
ATOM 2466 N N . LYS B 1 117 ? 1.764 -8.523 10.586 1 95.19 117 LYS B N 1
ATOM 2467 C CA . LYS B 1 117 ? 1.52 -8.789 12 1 95.19 117 LYS B CA 1
ATOM 2468 C C . LYS B 1 117 ? 1.271 -7.488 12.766 1 95.19 117 LYS B C 1
ATOM 2470 O O . LYS B 1 117 ? 0.52 -7.473 13.742 1 95.19 117 LYS B O 1
ATOM 2475 N N . ASN B 1 118 ? 1.903 -6.465 12.266 1 92.31 118 ASN B N 1
ATOM 2476 C CA . ASN B 1 118 ? 1.788 -5.168 12.93 1 92.31 118 ASN B CA 1
ATOM 2477 C C . ASN B 1 118 ? 0.61 -4.363 12.383 1 92.31 118 ASN B C 1
ATOM 2479 O O . ASN B 1 118 ? 0.458 -3.184 12.703 1 92.31 118 ASN B O 1
ATOM 2483 N N . GLY B 1 119 ? -0.173 -4.945 11.477 1 92.5 119 GLY B N 1
ATOM 2484 C CA . GLY B 1 119 ? -1.356 -4.289 10.953 1 92.5 119 GLY B CA 1
ATOM 2485 C C . GLY B 1 119 ? -1.068 -3.438 9.727 1 92.5 119 GLY B C 1
ATOM 2486 O O . GLY B 1 119 ? -1.865 -2.566 9.367 1 92.5 119 GLY B O 1
ATOM 2487 N N . TYR B 1 120 ? 0.077 -3.625 9.141 1 94.69 120 TYR B N 1
ATOM 2488 C CA . TYR B 1 120 ? 0.471 -2.852 7.965 1 94.69 120 TYR B CA 1
ATOM 2489 C C . TYR B 1 120 ? 0.642 -3.752 6.75 1 94.69 120 TYR B C 1
ATOM 2491 O O . TYR B 1 120 ? 0.599 -4.977 6.863 1 94.69 120 TYR B O 1
ATOM 2499 N N . CYS B 1 121 ? 0.721 -3.174 5.586 1 95.94 121 CYS B N 1
ATOM 2500 C CA . CYS B 1 121 ? 0.959 -3.916 4.355 1 95.94 121 CYS B CA 1
ATOM 2501 C C . CYS B 1 121 ? 2.301 -3.535 3.738 1 95.94 121 CYS B C 1
ATOM 2503 O O . CYS B 1 121 ? 2.912 -2.543 4.141 1 95.94 121 CYS B O 1
ATOM 2505 N N . TYR B 1 122 ? 2.803 -4.344 2.822 1 96.06 122 TYR B N 1
ATOM 2506 C CA . TYR B 1 122 ? 4.152 -4.285 2.277 1 96.06 122 TYR B CA 1
ATOM 2507 C C . TYR B 1 122 ? 4.145 -4.523 0.771 1 96.06 122 TYR B C 1
ATOM 2509 O O . TYR B 1 122 ? 4.004 -5.66 0.316 1 96.06 122 TYR B O 1
ATOM 2517 N N . PHE B 1 123 ? 4.254 -3.438 0.023 1 95.44 123 PHE B N 1
ATOM 2518 C CA . PHE B 1 123 ? 4.145 -3.523 -1.429 1 95.44 123 PHE B CA 1
ATOM 2519 C C . PHE B 1 123 ? 5.246 -2.711 -2.102 1 95.44 123 PHE B C 1
ATOM 2521 O O . PHE B 1 123 ? 5.77 -1.763 -1.515 1 95.44 123 PHE B O 1
ATOM 2528 N N . PRO B 1 124 ? 5.629 -3.123 -3.34 1 92.81 124 PRO B N 1
ATOM 2529 C CA . PRO B 1 124 ? 6.613 -2.307 -4.055 1 92.81 124 PRO B CA 1
ATOM 2530 C C . PRO B 1 124 ? 6.164 -0.859 -4.234 1 92.81 124 PRO B C 1
ATOM 2532 O O . PRO B 1 124 ? 4.98 -0.601 -4.457 1 92.81 124 PRO B O 1
ATOM 2535 N N . PHE B 1 125 ? 7.109 0.01 -4.062 1 91.75 125 PHE B N 1
ATOM 2536 C CA . PHE B 1 125 ? 6.879 1.436 -4.262 1 91.75 125 PHE B CA 1
ATOM 2537 C C . PHE B 1 125 ? 7.453 1.895 -5.598 1 91.75 125 PHE B C 1
ATOM 2539 O O . PHE B 1 125 ? 8.555 1.488 -5.977 1 91.75 125 PHE B O 1
ATOM 2546 N N . SER B 1 126 ? 6.668 2.643 -6.344 1 86.31 126 SER B N 1
ATOM 2547 C CA . SER B 1 126 ? 7.18 3.234 -7.574 1 86.31 126 SER B CA 1
ATOM 2548 C C . SER B 1 126 ? 7.078 4.754 -7.543 1 86.31 126 SER B C 1
ATOM 2550 O O . SER B 1 126 ? 5.98 5.309 -7.645 1 86.31 126 SER B O 1
ATOM 2552 N N . LEU B 1 127 ? 8.188 5.387 -7.52 1 83.94 127 LEU B N 1
ATOM 2553 C CA . LEU B 1 127 ? 8.258 6.844 -7.465 1 83.94 127 LEU B CA 1
ATOM 2554 C C . LEU B 1 127 ? 7.793 7.465 -8.773 1 83.94 127 LEU B C 1
ATOM 2556 O O . LEU B 1 127 ? 7.254 8.57 -8.789 1 83.94 127 LEU B O 1
ATOM 2560 N N . ASN B 1 128 ? 7.973 6.758 -9.852 1 77.25 128 ASN B N 1
ATOM 2561 C CA . ASN B 1 128 ? 7.707 7.285 -11.18 1 77.25 128 ASN B CA 1
ATOM 2562 C C . ASN B 1 128 ? 6.23 7.629 -11.359 1 77.25 128 ASN B C 1
ATOM 2564 O O . ASN B 1 128 ? 5.879 8.453 -12.211 1 77.25 128 ASN B O 1
ATOM 2568 N N . ARG B 1 129 ? 5.434 7.09 -10.586 1 76.38 129 ARG B N 1
ATOM 2569 C CA . ARG B 1 129 ? 4 7.363 -10.656 1 76.38 129 ARG B CA 1
ATOM 2570 C C . ARG B 1 129 ? 3.686 8.766 -10.156 1 76.38 129 ARG B C 1
ATOM 2572 O O . ARG B 1 129 ? 2.629 9.32 -10.469 1 76.38 129 ARG B O 1
ATOM 2579 N N . PHE B 1 130 ? 4.566 9.305 -9.406 1 75.81 130 PHE B N 1
ATOM 2580 C CA . PHE B 1 130 ? 4.23 10.547 -8.711 1 75.81 130 PHE B CA 1
ATOM 2581 C C . PHE B 1 130 ? 5.098 11.695 -9.203 1 75.81 130 PHE B C 1
ATOM 2583 O O . PHE B 1 130 ? 4.789 12.859 -8.953 1 75.81 130 PHE B O 1
ATOM 2590 N N . VAL B 1 131 ? 6.215 11.5 -9.711 1 68.81 131 VAL B N 1
ATOM 2591 C CA . VAL B 1 131 ? 7.125 12.57 -10.109 1 68.81 131 VAL B CA 1
ATOM 2592 C C . VAL B 1 131 ? 7.07 12.758 -11.625 1 68.81 131 VAL B C 1
ATOM 2594 O O . VAL B 1 131 ? 7.41 13.82 -12.141 1 68.81 131 VAL B O 1
ATOM 2597 N N . GLY B 1 132 ? 6.551 11.82 -12.398 1 59.91 132 GLY B N 1
ATOM 2598 C CA . GLY B 1 132 ? 6.68 11.875 -13.844 1 59.91 132 GLY B CA 1
ATOM 2599 C C . GLY B 1 132 ? 5.355 12.102 -14.555 1 59.91 132 GLY B C 1
ATOM 2600 O O . GLY B 1 132 ? 4.305 12.164 -13.914 1 59.91 132 GLY B O 1
ATOM 2601 N N . SER B 1 133 ? 5.398 12.711 -15.812 1 54.88 133 SER B N 1
ATOM 2602 C CA . SER B 1 133 ? 4.371 13.008 -16.812 1 54.88 133 SER B CA 1
ATOM 2603 C C . SER B 1 133 ? 3.541 11.773 -17.141 1 54.88 133 SER B C 1
ATOM 2605 O O . SER B 1 133 ? 2.689 11.812 -18.031 1 54.88 133 SER B O 1
ATOM 2607 N N . LEU B 1 134 ? 3.816 10.68 -16.656 1 53.25 134 LEU B N 1
ATOM 2608 C CA . LEU B 1 134 ? 3.381 9.391 -17.172 1 53.25 134 LEU B CA 1
ATOM 2609 C C . LEU B 1 134 ? 1.894 9.172 -16.922 1 53.25 134 LEU B C 1
ATOM 2611 O O . LEU B 1 134 ? 1.358 8.102 -17.219 1 53.25 134 LEU B O 1
ATOM 2615 N N . THR B 1 135 ? 1.146 10.195 -16.75 1 61.81 135 THR B N 1
ATOM 2616 C CA . THR B 1 135 ? -0.22 10.133 -16.25 1 61.81 135 THR B CA 1
ATOM 2617 C C . THR B 1 135 ? -1.12 9.359 -17.203 1 61.81 135 THR B C 1
ATOM 2619 O O . THR B 1 135 ? -1.951 8.555 -16.781 1 61.81 135 THR B O 1
ATOM 2622 N N . SER B 1 136 ? -0.736 9.281 -18.5 1 73.31 136 SER B N 1
ATOM 2623 C CA . SER B 1 136 ? -1.658 8.648 -19.438 1 73.31 136 SER B CA 1
ATOM 2624 C C . SER B 1 136 ? -1.509 7.133 -19.422 1 73.31 136 SER B C 1
ATOM 2626 O O . SER B 1 136 ? -2.502 6.402 -19.5 1 73.31 136 SER B O 1
ATOM 2628 N N . ASP B 1 137 ? -0.358 6.617 -19.25 1 81.75 137 ASP B N 1
ATOM 2629 C CA . ASP B 1 137 ? -0.111 5.18 -19.266 1 81.75 137 ASP B CA 1
ATOM 2630 C C . ASP B 1 137 ? -0.727 4.5 -18.047 1 81.75 137 ASP B C 1
ATOM 2632 O O . ASP B 1 137 ? -1.247 3.385 -18.141 1 81.75 137 ASP B O 1
ATOM 2636 N N . GLN B 1 138 ? -0.719 5.223 -17 1 78.5 138 GLN B N 1
ATOM 2637 C CA . GLN B 1 138 ? -1.273 4.648 -15.789 1 78.5 138 GLN B CA 1
ATOM 2638 C C . GLN B 1 138 ? -2.775 4.418 -15.922 1 78.5 138 GLN B C 1
ATOM 2640 O O . GLN B 1 138 ? -3.297 3.396 -15.469 1 78.5 138 GLN B O 1
ATOM 2645 N N . GLN B 1 139 ? -3.359 5.352 -16.484 1 80.56 139 GLN B N 1
ATOM 2646 C CA . GLN B 1 139 ? -4.797 5.211 -16.703 1 80.56 139 GLN B CA 1
ATOM 2647 C C . GLN B 1 139 ? -5.102 3.992 -17.578 1 80.56 139 GLN B C 1
ATOM 2649 O O . GLN B 1 139 ? -6.059 3.262 -17.312 1 80.56 139 GLN B O 1
ATOM 2654 N N . LYS B 1 140 ? -4.332 3.789 -18.641 1 87.56 140 LYS B N 1
ATOM 2655 C CA . LYS B 1 140 ? -4.508 2.629 -19.516 1 87.56 140 LYS B CA 1
ATOM 2656 C C . LYS B 1 140 ? -4.285 1.328 -18.75 1 87.56 140 LYS B C 1
ATOM 2658 O O . LYS B 1 140 ? -5.07 0.386 -18.875 1 87.56 140 LYS B O 1
ATOM 2663 N N . LEU B 1 141 ? -3.324 1.341 -17.938 1 86.62 141 LEU B N 1
ATOM 2664 C CA . LEU B 1 141 ? -2.992 0.154 -17.156 1 86.62 141 LEU B CA 1
ATOM 2665 C C . LEU B 1 141 ? -4.102 -0.168 -16.156 1 86.62 141 LEU B C 1
ATOM 2667 O O . LEU B 1 141 ? -4.445 -1.336 -15.969 1 86.62 141 LEU B O 1
ATOM 2671 N N . ASP B 1 142 ? -4.68 0.845 -15.609 1 82.19 142 ASP B N 1
ATOM 2672 C CA . ASP B 1 142 ? -5.719 0.683 -14.594 1 82.19 142 ASP B CA 1
ATOM 2673 C C . ASP B 1 142 ? -7 0.126 -15.211 1 82.19 142 ASP B C 1
ATOM 2675 O O . ASP B 1 142 ? -7.863 -0.389 -14.492 1 82.19 142 ASP B O 1
ATOM 2679 N N . SER B 1 143 ? -7.141 0.207 -16.484 1 87.94 143 SER B N 1
ATOM 2680 C CA . SER B 1 143 ? -8.359 -0.23 -17.172 1 87.94 143 SER B CA 1
ATOM 2681 C C . SER B 1 143 ? -8.32 -1.729 -17.453 1 87.94 143 SER B C 1
ATOM 2683 O O . SER B 1 143 ? -9.336 -2.318 -17.828 1 87.94 143 SER B O 1
ATOM 2685 N N . LEU B 1 144 ? -7.215 -2.391 -17.234 1 89.56 144 LEU B N 1
ATOM 2686 C CA . LEU B 1 144 ? -7.07 -3.807 -17.562 1 89.56 144 LEU B CA 1
ATOM 2687 C C . LEU B 1 144 ? -7.809 -4.672 -16.547 1 89.56 144 LEU B C 1
ATOM 2689 O O . LEU B 1 144 ? -7.789 -4.387 -15.352 1 89.56 144 LEU B O 1
ATOM 2693 N N . SER B 1 145 ? -8.422 -5.711 -17.062 1 84.44 145 SER B N 1
ATOM 2694 C CA . SER B 1 145 ? -9.031 -6.707 -16.188 1 84.44 145 SER B CA 1
ATOM 2695 C C . SER B 1 145 ? -7.98 -7.641 -15.602 1 84.44 145 SER B C 1
ATOM 2697 O O . SER B 1 145 ? -6.844 -7.688 -16.078 1 84.44 145 SER B O 1
ATOM 2699 N N . LYS B 1 146 ? -8.383 -8.438 -14.695 1 81.25 146 LYS B N 1
ATOM 2700 C CA . LYS B 1 146 ? -7.488 -9.398 -14.062 1 81.25 146 LYS B CA 1
ATOM 2701 C C . LYS B 1 146 ? -6.961 -10.414 -15.07 1 81.25 146 LYS B C 1
ATOM 2703 O O . LYS B 1 146 ? -5.789 -10.789 -15.023 1 81.25 146 LYS B O 1
ATOM 2708 N N . GLN B 1 147 ? -7.828 -10.844 -15.883 1 84 147 GLN B N 1
ATOM 2709 C CA . GLN B 1 147 ? -7.438 -11.82 -16.891 1 84 147 GLN B CA 1
ATOM 2710 C C . GLN B 1 147 ? -6.461 -11.211 -17.906 1 84 147 GLN B C 1
ATOM 2712 O O . GLN B 1 147 ? -5.488 -11.852 -18.297 1 84 147 GLN B O 1
ATOM 2717 N N . GLU B 1 148 ? -6.816 -9.977 -18.234 1 90.06 148 GLU B N 1
ATOM 2718 C CA . GLU B 1 148 ? -5.934 -9.273 -19.172 1 90.06 148 GLU B CA 1
ATOM 2719 C C . GLU B 1 148 ? -4.547 -9.07 -18.562 1 90.06 148 GLU B C 1
ATOM 2721 O O . GLU B 1 148 ? -3.535 -9.211 -19.25 1 90.06 148 GLU B O 1
ATOM 2726 N N . ILE B 1 149 ? -4.531 -8.789 -17.359 1 86.75 149 ILE B N 1
ATOM 2727 C CA . ILE B 1 149 ? -3.271 -8.602 -16.641 1 86.75 149 ILE B CA 1
ATOM 2728 C C . ILE B 1 149 ? -2.488 -9.914 -16.625 1 86.75 149 ILE B C 1
ATOM 2730 O O . ILE B 1 149 ? -1.277 -9.922 -16.875 1 86.75 149 ILE B O 1
ATOM 2734 N N . SER B 1 150 ? -3.123 -10.969 -16.328 1 85.62 150 SER B N 1
ATOM 2735 C CA . SER B 1 150 ? -2.475 -12.273 -16.312 1 85.62 150 SER B CA 1
ATOM 2736 C C . SER B 1 150 ? -1.875 -12.602 -17.688 1 85.62 150 SER B C 1
ATOM 2738 O O . SER B 1 150 ? -0.729 -13.047 -17.766 1 85.62 150 SER B O 1
ATOM 2740 N N . VAL B 1 151 ? -2.67 -12.367 -18.688 1 90.19 151 VAL B N 1
ATOM 2741 C CA . VAL B 1 151 ? -2.207 -12.641 -20.047 1 90.19 151 VAL B CA 1
ATOM 2742 C C . VAL B 1 151 ? -1.004 -11.75 -20.375 1 90.19 151 VAL B C 1
ATOM 2744 O O . VAL B 1 151 ? -0.01 -12.227 -20.922 1 90.19 151 VAL B O 1
ATOM 2747 N N . MET B 1 152 ? -1.157 -10.508 -20.047 1 90.62 152 MET B N 1
ATOM 2748 C CA . MET B 1 152 ? -0.059 -9.578 -20.281 1 90.62 152 MET B CA 1
ATOM 2749 C C . MET B 1 152 ? 1.224 -10.07 -19.625 1 90.62 152 MET B C 1
ATOM 2751 O O . MET B 1 152 ? 2.295 -10.031 -20.219 1 90.62 152 MET B O 1
ATOM 2755 N N . ARG B 1 153 ? 1.111 -10.469 -18.438 1 86.81 153 ARG B N 1
ATOM 2756 C CA . ARG B 1 153 ? 2.258 -10.938 -17.672 1 86.81 153 ARG B CA 1
ATOM 2757 C C . ARG B 1 153 ? 2.939 -12.109 -18.375 1 86.81 153 ARG B C 1
ATOM 2759 O O . ARG B 1 153 ? 4.168 -12.141 -18.5 1 86.81 153 ARG B O 1
ATOM 2766 N N . TYR B 1 154 ? 2.193 -13.07 -18.797 1 87.06 154 TYR B N 1
ATOM 2767 C CA . TYR B 1 154 ? 2.748 -14.242 -19.469 1 87.06 154 TYR B CA 1
ATOM 2768 C C . TYR B 1 154 ? 3.387 -13.852 -20.797 1 87.06 154 TYR B C 1
ATOM 2770 O O . TYR B 1 154 ? 4.438 -14.383 -21.172 1 87.06 154 TYR B O 1
ATOM 2778 N N . ILE B 1 155 ? 2.752 -12.961 -21.484 1 90.62 155 ILE B N 1
ATOM 2779 C CA . ILE B 1 155 ? 3.311 -12.492 -22.75 1 90.62 155 ILE B CA 1
ATOM 2780 C C . ILE B 1 155 ? 4.684 -11.867 -22.5 1 90.62 155 ILE B C 1
ATOM 2782 O O . ILE B 1 155 ? 5.648 -12.188 -23.203 1 90.62 155 ILE B O 1
ATOM 2786 N N . LEU B 1 156 ? 4.703 -11.023 -21.531 1 88 156 LEU B N 1
ATOM 2787 C CA . LEU B 1 156 ? 5.941 -10.305 -21.25 1 88 156 LEU B CA 1
ATOM 2788 C C . LEU B 1 156 ? 7.016 -11.266 -20.75 1 88 156 LEU B C 1
ATOM 2790 O O . LEU B 1 156 ? 8.203 -10.945 -20.797 1 88 156 LEU B O 1
ATOM 2794 N N . ASP B 1 157 ? 6.562 -12.375 -20.266 1 84.5 157 ASP B N 1
ATOM 2795 C CA . ASP B 1 157 ? 7.484 -13.414 -19.812 1 84.5 157 ASP B CA 1
ATOM 2796 C C . ASP B 1 157 ? 7.906 -14.305 -20.984 1 84.5 157 ASP B C 1
ATOM 2798 O O . ASP B 1 157 ? 8.578 -15.32 -20.797 1 84.5 157 ASP B O 1
ATOM 2802 N N . GLY B 1 158 ? 7.418 -14.008 -22.172 1 86.88 158 GLY B N 1
ATOM 2803 C CA . GLY B 1 158 ? 7.859 -14.68 -23.375 1 86.88 158 GLY B CA 1
ATOM 2804 C C . GLY B 1 158 ? 7.012 -15.891 -23.734 1 86.88 158 GLY B C 1
ATOM 2805 O O . GLY B 1 158 ? 7.391 -16.688 -24.594 1 86.88 158 GLY B O 1
ATOM 2806 N N . LYS B 1 159 ? 6.012 -16.047 -23.094 1 89.94 159 LYS B N 1
ATOM 2807 C CA . LYS B 1 159 ? 5.16 -17.203 -23.375 1 89.94 159 LYS B CA 1
ATOM 2808 C C . LYS B 1 159 ? 4.305 -16.969 -24.625 1 89.94 159 LYS B C 1
ATOM 2810 O O . LYS B 1 159 ? 3.875 -15.844 -24.875 1 89.94 159 LYS B O 1
ATOM 2815 N N . ASP B 1 160 ? 4.129 -18.047 -25.328 1 92.44 160 ASP B N 1
ATOM 2816 C CA . ASP B 1 160 ? 3.221 -17.938 -26.469 1 92.44 160 ASP B CA 1
ATOM 2817 C C . ASP B 1 160 ? 1.789 -18.281 -26.062 1 92.44 160 ASP B C 1
ATOM 2819 O O . ASP B 1 160 ? 1.536 -18.656 -24.922 1 92.44 160 ASP B O 1
ATOM 2823 N N . ASN B 1 161 ? 0.891 -18.125 -27.047 1 92.94 161 ASN B N 1
ATOM 2824 C CA . ASN B 1 161 ? -0.53 -18.281 -26.75 1 92.94 161 ASN B CA 1
ATOM 2825 C C . ASN B 1 161 ? -0.844 -19.672 -26.234 1 92.94 161 ASN B C 1
ATOM 2827 O O . ASN B 1 161 ? -1.682 -19.844 -25.344 1 92.94 161 ASN B O 1
ATOM 2831 N N . ASN B 1 162 ? -0.158 -20.609 -26.734 1 93.31 162 ASN B N 1
ATOM 2832 C CA . ASN B 1 162 ? -0.4 -21.969 -26.312 1 93.31 162 ASN B CA 1
ATOM 2833 C C . ASN B 1 162 ? 0.052 -22.203 -24.875 1 93.31 162 ASN B C 1
ATOM 2835 O O . ASN B 1 162 ? -0.668 -22.812 -24.078 1 93.31 162 ASN B O 1
ATOM 2839 N N . ASP B 1 163 ? 1.144 -21.734 -24.625 1 91.69 163 ASP B N 1
ATOM 2840 C CA . ASP B 1 163 ? 1.677 -21.828 -23.266 1 91.69 163 ASP B CA 1
ATOM 2841 C C . ASP B 1 163 ? 0.766 -21.125 -22.266 1 91.69 163 ASP B C 1
ATOM 2843 O O . ASP B 1 163 ? 0.511 -21.656 -21.172 1 91.69 163 ASP B O 1
ATOM 2847 N N . ILE B 1 164 ? 0.312 -20 -22.641 1 92.06 164 ILE B N 1
ATOM 2848 C CA . ILE B 1 164 ? -0.552 -19.203 -21.766 1 92.06 164 ILE B CA 1
ATOM 2849 C C . ILE B 1 164 ? -1.859 -19.953 -21.516 1 92.06 164 ILE B C 1
ATOM 2851 O O . ILE B 1 164 ? -2.328 -20.047 -20.391 1 92.06 164 ILE B O 1
ATOM 2855 N N . ALA B 1 165 ? -2.393 -20.531 -22.594 1 92.88 165 ALA B N 1
ATOM 2856 C CA . ALA B 1 165 ? -3.627 -21.297 -22.5 1 92.88 165 ALA B CA 1
ATOM 2857 C C . ALA B 1 165 ? -3.473 -22.453 -21.516 1 92.88 165 ALA B C 1
ATOM 2859 O O . ALA B 1 165 ? -4.352 -22.688 -20.672 1 92.88 165 ALA B O 1
ATOM 2860 N N . GLU B 1 166 ? -2.408 -23.094 -21.578 1 88.5 166 GLU B N 1
ATOM 2861 C CA . GLU B 1 166 ? -2.129 -24.219 -20.703 1 88.5 166 GLU B CA 1
ATOM 2862 C C . GLU B 1 166 ? -1.992 -23.766 -19.25 1 88.5 166 GLU B C 1
ATOM 2864 O O . GLU B 1 166 ? -2.562 -24.375 -18.344 1 88.5 166 GLU B O 1
ATOM 2869 N N . LYS B 1 167 ? -1.325 -22.734 -19.078 1 83.75 167 LYS B N 1
ATOM 2870 C CA . LYS B 1 167 ? -1.039 -22.234 -17.719 1 83.75 167 LYS B CA 1
ATOM 2871 C C . LYS B 1 167 ? -2.303 -21.719 -17.047 1 83.75 167 LYS B C 1
ATOM 2873 O O . LYS B 1 167 ? -2.477 -21.875 -15.844 1 83.75 167 LYS B O 1
ATOM 2878 N N . MET B 1 168 ? -3.172 -21.109 -17.859 1 86.19 168 MET B N 1
ATOM 2879 C CA . MET B 1 168 ? -4.359 -20.469 -17.297 1 86.19 168 MET B CA 1
ATOM 2880 C C . MET B 1 168 ? -5.562 -21.406 -17.375 1 86.19 168 MET B C 1
ATOM 2882 O O . MET B 1 168 ? -6.645 -21.062 -16.891 1 86.19 168 MET B O 1
ATOM 2886 N N . PHE B 1 169 ? -5.355 -22.547 -17.953 1 85 169 PHE B N 1
ATOM 2887 C CA . PHE B 1 169 ? -6.422 -23.516 -18.125 1 85 169 PHE B CA 1
ATOM 2888 C C . PHE B 1 169 ? -7.598 -22.922 -18.875 1 85 169 PHE B C 1
ATOM 2890 O O . PHE B 1 169 ? -8.742 -23.031 -18.438 1 85 169 PHE B O 1
ATOM 2897 N N . ILE B 1 170 ? -7.312 -22.234 -19.938 1 88.62 170 ILE B N 1
ATOM 2898 C CA . ILE B 1 170 ? -8.305 -21.688 -20.859 1 88.62 170 ILE B CA 1
ATOM 2899 C C . ILE B 1 170 ? -7.918 -22.016 -22.297 1 88.62 170 ILE B C 1
ATOM 2901 O O . ILE B 1 170 ? -6.844 -22.578 -22.547 1 88.62 170 ILE B O 1
ATOM 2905 N N . SER B 1 171 ? -8.789 -21.688 -23.188 1 92.31 171 SER B N 1
ATOM 2906 C CA . SER B 1 171 ? -8.531 -22.016 -24.594 1 92.31 171 SER B CA 1
ATOM 2907 C C . SER B 1 171 ? -7.637 -20.969 -25.25 1 92.31 171 SER B C 1
ATOM 2909 O O . SER B 1 171 ? -7.578 -19.828 -24.797 1 92.31 171 SER B O 1
ATOM 2911 N N . ASN B 1 172 ? -7.008 -21.375 -26.297 1 94.25 172 ASN B N 1
ATOM 2912 C CA . ASN B 1 172 ? -6.191 -20.453 -27.094 1 94.25 172 ASN B CA 1
ATOM 2913 C C . ASN B 1 172 ? -7.02 -19.297 -27.625 1 94.25 172 ASN B C 1
ATOM 2915 O O . ASN B 1 172 ? -6.531 -18.172 -27.719 1 94.25 172 ASN B O 1
ATOM 2919 N N . LYS B 1 173 ? -8.18 -19.625 -27.984 1 94.88 173 LYS B N 1
ATOM 2920 C CA . LYS B 1 173 ? -9.078 -18.594 -28.484 1 94.88 173 LYS B CA 1
ATOM 2921 C C . LYS B 1 173 ? -9.352 -17.531 -27.438 1 94.88 173 LYS B C 1
ATOM 2923 O O . LYS B 1 173 ? -9.391 -16.328 -27.734 1 94.88 173 LYS B O 1
ATOM 2928 N N . THR B 1 174 ? -9.57 -17.953 -26.281 1 93.38 174 THR B N 1
ATOM 2929 C CA . THR B 1 174 ? -9.82 -17.047 -25.156 1 93.38 174 THR B CA 1
ATOM 2930 C C . THR B 1 174 ? -8.586 -16.188 -24.875 1 93.38 174 THR B C 1
ATOM 2932 O O . THR B 1 174 ? -8.711 -14.992 -24.594 1 93.38 174 THR B O 1
ATOM 2935 N N . VAL B 1 175 ? -7.449 -16.812 -24.906 1 95 175 VAL B N 1
ATOM 2936 C CA . VAL B 1 175 ? -6.207 -16.062 -24.75 1 95 175 VAL B CA 1
ATOM 2937 C C . VAL B 1 175 ? -6.133 -14.953 -25.781 1 95 175 VAL B C 1
ATOM 2939 O O . VAL B 1 175 ? -5.801 -13.812 -25.453 1 95 175 VAL B O 1
ATOM 2942 N N . SER B 1 176 ? -6.441 -15.336 -27.016 1 95.81 176 SER B N 1
ATOM 2943 C CA . SER B 1 176 ? -6.383 -14.367 -28.109 1 95.81 176 SER B CA 1
ATOM 2944 C C . SER B 1 176 ? -7.336 -13.203 -27.859 1 95.81 176 SER B C 1
ATOM 2946 O O . SER B 1 176 ? -7.016 -12.055 -28.188 1 95.81 176 SER B O 1
ATOM 2948 N N . THR B 1 177 ? -8.43 -13.523 -27.328 1 95.94 177 THR B N 1
ATOM 2949 C CA . THR B 1 177 ? -9.414 -12.492 -27.031 1 95.94 177 THR B CA 1
ATOM 2950 C C . THR B 1 177 ? -8.867 -11.508 -26 1 95.94 177 THR B C 1
ATOM 2952 O O . THR B 1 177 ? -8.93 -10.289 -26.203 1 95.94 177 THR B O 1
ATOM 2955 N N . TYR B 1 178 ? -8.344 -12.055 -24.906 1 94.12 178 TYR B N 1
ATOM 2956 C CA . TYR B 1 178 ? -7.793 -11.195 -23.859 1 94.12 178 TYR B CA 1
ATOM 2957 C C . TYR B 1 178 ? -6.602 -10.398 -24.391 1 94.12 178 TYR B C 1
ATOM 2959 O O . TYR B 1 178 ? -6.402 -9.242 -24 1 94.12 178 TYR B O 1
ATOM 2967 N N . LYS B 1 179 ? -5.84 -11.023 -25.188 1 95.19 179 LYS B N 1
ATOM 2968 C CA . LYS B 1 179 ? -4.695 -10.352 -25.797 1 95.19 179 LYS B CA 1
ATOM 2969 C C . LYS B 1 179 ? -5.137 -9.172 -26.641 1 95.19 179 LYS B C 1
ATOM 2971 O O . LYS B 1 179 ? -4.559 -8.086 -26.562 1 95.19 179 LYS B O 1
ATOM 2976 N N . SER B 1 180 ? -6.105 -9.398 -27.453 1 95.44 180 SER B N 1
ATOM 2977 C CA . SER B 1 180 ? -6.617 -8.336 -28.312 1 95.44 180 SER B CA 1
ATOM 2978 C C . SER B 1 180 ? -7.148 -7.168 -27.484 1 95.44 180 SER B C 1
ATOM 2980 O O . SER B 1 180 ? -6.895 -6.004 -27.797 1 95.44 180 SER B O 1
ATOM 2982 N N . ARG B 1 181 ? -7.832 -7.477 -26.484 1 95.44 181 ARG B N 1
ATOM 2983 C CA . ARG B 1 181 ? -8.398 -6.453 -25.609 1 95.44 181 ARG B CA 1
ATOM 2984 C C . ARG B 1 181 ? -7.301 -5.656 -24.906 1 95.44 181 ARG B C 1
ATOM 2986 O O . ARG B 1 181 ? -7.375 -4.43 -24.828 1 95.44 181 ARG B O 1
ATOM 2993 N N . LEU B 1 182 ? -6.367 -6.422 -24.391 1 94.62 182 LEU B N 1
ATOM 2994 C CA . LEU B 1 182 ? -5.277 -5.773 -23.672 1 94.62 182 LEU B CA 1
ATOM 2995 C C . LEU B 1 182 ? -4.488 -4.855 -24.609 1 94.62 182 LEU B C 1
ATOM 2997 O O . LEU B 1 182 ? -4.141 -3.734 -24.219 1 94.62 182 LEU B O 1
ATOM 3001 N N . MET B 1 183 ? -4.27 -5.301 -25.859 1 95.19 183 MET B N 1
ATOM 3002 C CA . MET B 1 183 ? -3.553 -4.492 -26.844 1 95.19 183 MET B CA 1
ATOM 3003 C C . MET B 1 183 ? -4.328 -3.225 -27.188 1 95.19 183 MET B C 1
ATOM 3005 O O . MET B 1 183 ? -3.744 -2.145 -27.297 1 95.19 183 MET B O 1
ATOM 3009 N N . GLU B 1 184 ? -5.543 -3.373 -27.312 1 95.44 184 GLU B N 1
ATOM 3010 C CA . GLU B 1 184 ? -6.402 -2.236 -27.625 1 95.44 184 GLU B CA 1
ATOM 3011 C C . GLU B 1 184 ? -6.406 -1.215 -26.484 1 95.44 184 GLU B C 1
ATOM 3013 O O . GLU B 1 184 ? -6.215 -0.02 -26.719 1 95.44 184 GLU B O 1
ATOM 3018 N N . LYS B 1 185 ? -6.562 -1.669 -25.266 1 94.31 185 LYS B N 1
ATOM 3019 C CA . LYS B 1 185 ? -6.637 -0.787 -24.094 1 94.31 185 LYS B CA 1
ATOM 3020 C C . LYS B 1 185 ? -5.32 -0.043 -23.891 1 94.31 185 LYS B C 1
ATOM 3022 O O . LYS B 1 185 ? -5.316 1.119 -23.484 1 94.31 185 LYS B O 1
ATOM 3027 N N . LEU B 1 186 ? -4.27 -0.724 -24.25 1 93.44 186 LEU B N 1
ATOM 3028 C CA . LEU B 1 186 ? -2.955 -0.121 -24.062 1 93.44 186 LEU B CA 1
ATOM 3029 C C . LEU B 1 186 ? -2.512 0.622 -25.312 1 93.44 186 LEU B C 1
ATOM 3031 O O . LEU B 1 186 ? -1.438 1.228 -25.328 1 93.44 186 LEU B O 1
ATOM 3035 N N . GLU B 1 187 ? -3.295 0.542 -26.375 1 94.75 187 GLU B N 1
ATOM 3036 C CA . GLU B 1 187 ? -3.02 1.18 -27.672 1 94.75 187 GLU B CA 1
ATOM 3037 C C . GLU B 1 187 ? -1.708 0.678 -28.266 1 94.75 187 GLU B C 1
ATOM 3039 O O . GLU B 1 187 ? -0.881 1.473 -28.719 1 94.75 187 GLU B O 1
ATOM 3044 N N . CYS B 1 188 ? -1.603 -0.629 -28.094 1 94.19 188 CYS B N 1
ATOM 3045 C CA . CYS B 1 188 ? -0.448 -1.291 -28.688 1 94.19 188 CYS B CA 1
ATOM 3046 C C . CYS B 1 188 ? -0.839 -2.025 -29.969 1 94.19 188 CYS B C 1
ATOM 3048 O O . CYS B 1 188 ? -1.841 -2.742 -29.984 1 94.19 188 CYS B O 1
ATOM 3050 N N . LYS B 1 189 ? -0.051 -1.817 -31.062 1 92.88 189 LYS B N 1
ATOM 3051 C CA . LYS B 1 189 ? -0.375 -2.404 -32.375 1 92.88 189 LYS B CA 1
ATOM 3052 C C . LYS B 1 189 ? 0.468 -3.648 -32.625 1 92.88 189 LYS B C 1
ATOM 3054 O O . LYS B 1 189 ? 0.191 -4.406 -33.562 1 92.88 189 LYS B O 1
ATOM 3059 N N . SER B 1 190 ? 1.46 -3.898 -31.766 1 91.56 190 SER B N 1
ATOM 3060 C CA . SER B 1 190 ? 2.346 -5.047 -31.922 1 91.56 190 SER B CA 1
ATOM 3061 C C . SER B 1 190 ? 2.922 -5.484 -30.578 1 91.56 190 SER B C 1
ATOM 3063 O O . SER B 1 190 ? 2.824 -4.758 -29.578 1 91.56 190 SER B O 1
ATOM 3065 N N . LEU B 1 191 ? 3.479 -6.668 -30.641 1 90.12 191 LEU B N 1
ATOM 3066 C CA . LEU B 1 191 ? 4.137 -7.16 -29.438 1 90.12 191 LEU B CA 1
ATOM 3067 C C . LEU B 1 191 ? 5.301 -6.254 -29.047 1 90.12 191 LEU B C 1
ATOM 3069 O O . LEU B 1 191 ? 5.566 -6.059 -27.859 1 90.12 191 LEU B O 1
ATOM 3073 N N . MET B 1 192 ? 5.914 -5.77 -30.016 1 89.62 192 MET B N 1
ATOM 3074 C CA . MET B 1 192 ? 7.012 -4.84 -29.75 1 89.62 192 MET B CA 1
ATOM 3075 C C . MET B 1 192 ? 6.512 -3.602 -29.016 1 89.62 192 MET B C 1
ATOM 3077 O O . MET B 1 192 ? 7.164 -3.113 -28.094 1 89.62 192 MET B O 1
ATOM 3081 N N . ASP B 1 193 ? 5.387 -3.131 -29.516 1 91.94 193 ASP B N 1
ATOM 3082 C CA . ASP B 1 193 ? 4.77 -1.996 -28.828 1 91.94 193 ASP B CA 1
ATOM 3083 C C . ASP B 1 193 ? 4.488 -2.32 -27.359 1 91.94 193 ASP B C 1
ATOM 3085 O O . ASP B 1 193 ? 4.688 -1.478 -26.484 1 91.94 193 ASP B O 1
ATOM 3089 N N . LEU B 1 194 ? 4.039 -3.512 -27.125 1 92.12 194 LEU B N 1
ATOM 3090 C CA . LEU B 1 194 ? 3.705 -3.928 -25.766 1 92.12 194 LEU B CA 1
ATOM 3091 C C . LEU B 1 194 ? 4.953 -3.982 -24.891 1 92.12 194 LEU B C 1
ATOM 3093 O O . LEU B 1 194 ? 4.938 -3.525 -23.75 1 92.12 194 LEU B O 1
ATOM 3097 N N . TYR B 1 195 ? 5.977 -4.488 -25.453 1 89.06 195 TYR B N 1
ATOM 3098 C CA . TYR B 1 195 ? 7.234 -4.566 -24.719 1 89.06 195 TYR B CA 1
ATOM 3099 C C . TYR B 1 195 ? 7.773 -3.174 -24.406 1 89.06 195 TYR B C 1
ATOM 3101 O O . TYR B 1 195 ? 8.258 -2.918 -23.297 1 89.06 195 TYR B O 1
ATOM 3109 N N . THR B 1 196 ? 7.691 -2.273 -25.375 1 88.25 196 THR B N 1
ATOM 3110 C CA . THR B 1 196 ? 8.141 -0.898 -25.188 1 88.25 196 THR B CA 1
ATOM 3111 C C . THR B 1 196 ? 7.301 -0.201 -24.125 1 88.25 196 THR B C 1
ATOM 3113 O O . THR B 1 196 ? 7.836 0.511 -23.266 1 88.25 196 THR B O 1
ATOM 3116 N N . PHE B 1 197 ? 6 -0.482 -24.281 1 87.12 197 PHE B N 1
ATOM 3117 C CA . PHE B 1 197 ? 5.078 0.06 -23.297 1 87.12 197 PHE B CA 1
ATOM 3118 C C . PHE B 1 197 ? 5.434 -0.424 -21.891 1 87.12 197 PHE B C 1
ATOM 3120 O O . PHE B 1 197 ? 5.488 0.369 -20.953 1 87.12 197 PHE B O 1
ATOM 3127 N N . ALA B 1 198 ? 5.672 -1.71 -21.734 1 86.19 198 ALA B N 1
ATOM 3128 C CA . ALA B 1 198 ? 5.996 -2.32 -20.438 1 86.19 198 ALA B CA 1
ATOM 3129 C C . ALA B 1 198 ? 7.316 -1.777 -19.891 1 86.19 198 ALA B C 1
ATOM 3131 O O . ALA B 1 198 ? 7.43 -1.501 -18.703 1 86.19 198 ALA B O 1
ATOM 3132 N N . GLN B 1 199 ? 8.258 -1.601 -20.719 1 82.75 199 GLN B N 1
ATOM 3133 C CA . GLN B 1 199 ? 9.578 -1.113 -20.328 1 82.75 199 GLN B CA 1
ATOM 3134 C C . GLN B 1 199 ? 9.5 0.317 -19.797 1 82.75 199 GLN B C 1
ATOM 3136 O O . GLN B 1 199 ? 10.078 0.632 -18.766 1 82.75 199 GLN B O 1
ATOM 3141 N N . ARG B 1 200 ? 8.758 1.105 -20.531 1 80.12 200 ARG B N 1
ATOM 3142 C CA . ARG B 1 200 ? 8.695 2.508 -20.125 1 80.12 200 ARG B CA 1
ATOM 3143 C C . ARG B 1 200 ? 7.926 2.668 -18.828 1 80.12 200 ARG B C 1
ATOM 3145 O O . ARG B 1 200 ? 8.133 3.637 -18.094 1 80.12 200 ARG B O 1
ATOM 3152 N N . ASN B 1 201 ? 7.078 1.673 -18.562 1 77.75 201 ASN B N 1
ATOM 3153 C CA . ASN B 1 201 ? 6.297 1.737 -17.328 1 77.75 201 ASN B CA 1
ATOM 3154 C C . ASN B 1 201 ? 6.871 0.821 -16.25 1 77.75 201 ASN B C 1
ATOM 3156 O O . ASN B 1 201 ? 6.234 0.591 -15.219 1 77.75 201 ASN B O 1
ATOM 3160 N N . LYS B 1 202 ? 7.973 0.244 -16.625 1 76.94 202 LYS B N 1
ATOM 3161 C CA . LYS B 1 202 ? 8.75 -0.584 -15.695 1 76.94 202 LYS B CA 1
ATOM 3162 C C . LYS B 1 202 ? 7.957 -1.82 -15.273 1 76.94 202 LYS B C 1
ATOM 3164 O O . LYS B 1 202 ? 7.883 -2.141 -14.086 1 76.94 202 LYS B O 1
ATOM 3169 N N . ILE B 1 203 ? 7.277 -2.291 -16.312 1 76.31 203 ILE B N 1
ATOM 3170 C CA . ILE B 1 203 ? 6.535 -3.529 -16.125 1 76.31 203 ILE B CA 1
ATOM 3171 C C . ILE B 1 203 ? 7.309 -4.699 -16.719 1 76.31 203 ILE B C 1
ATOM 3173 O O . ILE B 1 203 ? 7.773 -4.621 -17.859 1 76.31 203 ILE B O 1
ATOM 3177 N N . GLY B 1 204 ? 7.523 -5.75 -16 1 68.5 204 GLY B N 1
ATOM 3178 C CA . GLY B 1 204 ? 8.141 -6.949 -16.531 1 68.5 204 GLY B CA 1
ATOM 3179 C C . GLY B 1 204 ? 9.531 -7.203 -15.984 1 68.5 204 GLY B C 1
ATOM 3180 O O . GLY B 1 204 ? 10.172 -6.289 -15.445 1 68.5 204 GLY B O 1
#